Protein AF-0000000080782296 (afdb_homodimer)

Solvent-accessible surface area (backbone atoms only — not comparable to full-atom values): 35307 Å² total; per-residue (Å²): 124,81,76,75,82,75,56,65,26,28,16,39,51,59,14,44,41,54,45,28,32,38,37,32,42,32,62,49,29,17,34,52,47,65,61,67,65,46,45,65,47,56,34,46,77,92,42,53,86,55,40,33,79,69,28,64,55,59,66,69,46,38,52,48,16,33,51,26,42,52,49,51,51,49,52,42,41,73,71,68,24,46,75,45,68,57,51,90,50,62,19,40,80,74,47,19,28,61,51,33,45,40,12,40,41,32,42,48,47,42,36,31,39,41,41,41,36,55,60,54,73,32,48,68,55,42,55,68,68,28,36,42,69,61,51,55,57,43,14,66,71,60,62,7,32,28,36,41,44,54,49,71,43,40,58,88,52,43,54,58,88,48,65,78,65,55,75,78,77,61,85,53,47,50,45,45,59,60,45,48,14,24,40,32,34,16,46,48,46,63,56,52,37,32,46,24,43,75,30,46,33,18,34,69,25,19,51,38,35,49,64,16,60,50,48,71,83,53,46,75,45,74,50,66,65,57,52,94,48,33,60,51,38,42,49,38,44,31,62,47,24,94,54,32,32,38,29,32,65,77,35,42,48,71,70,46,51,53,71,37,77,89,41,65,82,37,47,76,39,61,55,88,69,77,65,65,86,68,95,57,66,68,50,52,48,46,59,55,54,47,74,41,18,41,33,34,47,16,70,46,34,30,47,36,49,52,81,47,51,69,60,42,49,45,43,30,72,76,67,66,33,46,63,45,71,39,67,40,56,40,38,28,18,73,56,37,39,56,36,34,22,21,31,62,28,23,31,61,125,124,82,78,74,83,76,56,64,27,29,16,40,50,60,14,45,41,53,45,28,31,38,38,31,43,32,63,48,30,18,33,53,46,64,61,66,63,46,46,66,46,55,36,44,77,91,41,53,86,55,40,34,79,68,29,63,57,60,67,68,46,37,53,48,16,33,51,29,42,52,49,51,51,49,53,42,41,74,72,67,22,47,76,43,68,58,51,91,53,62,20,41,81,74,48,19,28,59,53,32,46,41,12,40,40,31,40,47,47,43,35,30,39,40,41,40,37,56,60,54,74,33,48,68,56,42,54,68,68,28,37,43,69,60,50,53,56,41,15,67,70,60,62,8,32,28,39,43,46,54,51,71,44,40,58,88,52,44,54,59,88,48,61,76,66,54,77,78,78,60,87,50,46,50,44,47,60,58,45,46,14,24,38,33,34,18,47,48,44,63,55,53,38,31,44,26,42,76,28,46,34,18,36,69,26,18,53,38,34,49,64,17,61,50,48,71,83,52,46,76,46,75,51,66,63,58,51,94,48,33,59,53,39,42,49,38,44,31,62,48,25,92,55,32,33,40,30,31,64,77,34,39,48,70,70,46,50,53,70,37,76,90,39,65,82,38,46,76,39,60,54,88,70,78,65,65,86,69,95,56,66,68,50,53,48,46,61,54,54,47,74,41,18,42,33,34,45,17,70,45,34,30,46,35,49,51,82,47,53,67,60,41,49,44,42,28,71,76,66,66,34,44,61,43,72,40,65,41,56,43,37,28,18,74,56,39,39,56,36,33,21,22,32,61,28,23,30,60,126

Nearest PDB structures (foldseek):
  5wpi-assembly1_B  TM=9.106E-01  e=3.423E-36  Erwinia amylovora
  1jdw-assembly1_A  TM=8.831E-01  e=3.639E-36  Homo sapiens
  4jdw-assembly1_A-2  TM=8.895E-01  e=2.745E-35  Homo sapiens
  6u1r-assembly1_A  TM=8.999E-01  e=1.349E-34  Microseira wollei
  6u1r-assembly1_B  TM=8.990E-01  e=9.569E-34  Microseira wollei

Radius of gyration: 27.73 Å; Cα contacts (8 Å, |Δi|>4): 1651; chains: 2; bounding box: 76×83×61 Å

Foldseek 3Di:
DPPPQDALFFDFFQFFAFAEKEFFAQPQFAQAADDLLLLVLAWDPVQSVRRHALRHDPPVLRVVLRVQSVVVQVVCVVVNHHYHYWDDDNLSVVRAGGRQFCQQAWAGHGQEIEGFCWQGPRCNCVCVRTPVVVQVVSPPSVRHYYHYDDDDDDDDCQQPPQPRQPPPPPGRANGDPPAAWATNQQWGGLGQEIEGEDHNTGDPNNLVVVQVPHDPSHYYDYFDWARSNDRGCQLAKADQARQEIEGAPHTHDPVRVCVDVSNVRHHYHYDPDDQDDDPFPAQRRDDSSLQSNWGHNHNAEIEGAQPPVVSQVCCCVPVVHHYDYGHNRSVSSRHHGDNSRMYRRDGDD/DPPPQDALFFDFFQFFAFAEKEFFAQPQFAQAADDLLLLVLAWDPVQSVRRHALRHDDPVLRVVLRVQSVVVQVVCVVVNHHYHYWDDDNLSVQRAGGRQFCQQAWAGHGQEIEGFCWQGPRCNCVCVRTPVVVQVVSPPSVRHYYHYDDDDDDDDCQQPPQPRQPPPPPGGANGDPPAAWATNQQWGGLGQEIEGEDHNTGDPNNLVVVQVPHDPSHYYDYFDWARSNDRGCQLAKADQARQEIEGAPHTHDPVRVCVDVSNVRHHYHYDPDDQDDDPFPAQRRDDSSLQSNWGHNHNAEIEGAQPPVVSQVCCCVPVVHHYDYGHNRSVSNRHHGDNSRMYRRDGDD

Structure (mmCIF, N/CA/C/O backbone):
data_AF-0000000080782296-model_v1
#
loop_
_entity.id
_entity.type
_entity.pdbx_description
1 polymer 'Glycine amidinotransferase, mitochondrial'
#
loop_
_atom_site.group_PDB
_atom_site.id
_atom_site.type_symbol
_atom_site.label_atom_id
_atom_site.label_alt_id
_atom_site.label_comp_id
_atom_site.label_asym_id
_atom_site.label_entity_id
_atom_site.label_seq_id
_atom_site.pdbx_PDB_ins_code
_atom_site.Cartn_x
_atom_site.Cartn_y
_atom_site.Cartn_z
_atom_site.occupancy
_atom_site.B_iso_or_equiv
_atom_site.auth_seq_id
_atom_site.auth_comp_id
_atom_site.auth_asym_id
_atom_site.auth_atom_id
_atom_site.pdbx_PDB_model_num
ATOM 1 N N . MET A 1 1 ? 39.656 -9.273 -3.678 1 32.75 1 MET A N 1
ATOM 2 C CA . MET A 1 1 ? 38.5 -8.391 -3.842 1 32.75 1 MET A CA 1
ATOM 3 C C . MET A 1 1 ? 37.312 -8.891 -3.031 1 32.75 1 MET A C 1
ATOM 5 O O . MET A 1 1 ? 36.938 -10.062 -3.125 1 32.75 1 MET A O 1
ATOM 9 N N . PRO A 1 2 ? 36.906 -8.305 -1.93 1 36.69 2 PRO A N 1
ATOM 10 C CA . PRO A 1 2 ? 35.844 -8.906 -1.126 1 36.69 2 PRO A CA 1
ATOM 11 C C . PRO A 1 2 ? 34.625 -9.312 -1.962 1 36.69 2 PRO A C 1
ATOM 13 O O . PRO A 1 2 ? 34.312 -8.656 -2.959 1 36.69 2 PRO A O 1
ATOM 16 N N . SER A 1 3 ? 34.375 -10.547 -2.066 1 38.41 3 SER A N 1
ATOM 17 C CA . SER A 1 3 ? 33.281 -11.016 -2.891 1 38.41 3 SER A CA 1
ATOM 18 C C . SER A 1 3 ? 32 -10.188 -2.637 1 38.41 3 SER A C 1
ATOM 20 O O . SER A 1 3 ? 31.578 -10.055 -1.493 1 38.41 3 SER A O 1
ATOM 22 N N . ALA A 1 4 ? 31.75 -9.195 -3.4 1 56.19 4 ALA A N 1
ATOM 23 C CA . ALA A 1 4 ? 30.547 -8.359 -3.352 1 56.19 4 ALA A CA 1
ATOM 24 C C . ALA A 1 4 ? 29.344 -9.172 -2.893 1 56.19 4 ALA A C 1
ATOM 26 O O . ALA A 1 4 ? 29.031 -10.211 -3.475 1 56.19 4 ALA A O 1
ATOM 27 N N . LYS A 1 5 ? 28.922 -9.055 -1.688 1 67.94 5 LYS A N 1
ATOM 28 C CA . LYS A 1 5 ? 27.766 -9.734 -1.117 1 67.94 5 LYS A CA 1
ATOM 29 C C . LYS A 1 5 ? 26.578 -9.703 -2.078 1 67.94 5 LYS A C 1
ATOM 31 O O . LYS A 1 5 ? 26.188 -8.641 -2.559 1 67.94 5 LYS A O 1
ATOM 36 N N . LEU A 1 6 ? 26.141 -10.922 -2.662 1 80.75 6 LEU A N 1
ATOM 37 C CA . LEU A 1 6 ? 25.031 -11.023 -3.596 1 80.75 6 LEU A CA 1
ATOM 38 C C . LEU A 1 6 ? 23.688 -10.883 -2.867 1 80.75 6 LEU A C 1
ATOM 40 O O . LEU A 1 6 ? 23.547 -11.367 -1.743 1 80.75 6 LEU A O 1
ATOM 44 N N . ALA A 1 7 ? 22.75 -10.109 -3.463 1 90 7 ALA A N 1
ATOM 45 C CA . ALA A 1 7 ? 21.422 -9.922 -2.9 1 90 7 ALA A CA 1
ATOM 46 C C . ALA A 1 7 ? 20.688 -11.25 -2.766 1 90 7 ALA A C 1
ATOM 48 O O . ALA A 1 7 ? 20.797 -12.117 -3.635 1 90 7 ALA A O 1
ATOM 49 N N . MET A 1 8 ? 19.984 -11.438 -1.686 1 95.75 8 MET A N 1
ATOM 50 C CA . MET A 1 8 ? 19.203 -12.641 -1.44 1 95.75 8 MET A CA 1
ATOM 51 C C . MET A 1 8 ? 17.969 -12.672 -2.338 1 95.75 8 MET A C 1
ATOM 53 O O . MET A 1 8 ? 17.312 -13.711 -2.465 1 95.75 8 MET A O 1
ATOM 57 N N . VAL A 1 9 ? 17.641 -11.562 -2.957 1 98 9 VAL A N 1
ATOM 58 C CA . VAL A 1 9 ? 16.516 -11.43 -3.857 1 98 9 VAL A CA 1
ATOM 59 C C . VAL A 1 9 ? 16.938 -10.703 -5.133 1 98 9 VAL A C 1
ATOM 61 O O . VAL A 1 9 ? 17.516 -9.617 -5.074 1 98 9 VAL A O 1
ATOM 64 N N . SER A 1 10 ? 16.75 -11.266 -6.211 1 98 10 SER A N 1
ATOM 65 C CA . SER A 1 10 ? 17.047 -10.664 -7.504 1 98 10 SER A CA 1
ATOM 66 C C . SER A 1 10 ? 16.5 -11.5 -8.648 1 98 10 SER A C 1
ATOM 68 O O . SER A 1 10 ? 17.109 -12.492 -9.047 1 98 10 SER A O 1
ATOM 70 N N . ALA A 1 11 ? 15.398 -11.109 -9.18 1 98.12 11 ALA A N 1
ATOM 71 C CA . ALA A 1 11 ? 14.789 -11.828 -10.297 1 98.12 11 ALA A CA 1
ATOM 72 C C . ALA A 1 11 ? 14.016 -10.875 -11.203 1 98.12 11 ALA A C 1
ATOM 74 O O . ALA A 1 11 ? 13.133 -10.148 -10.742 1 98.12 11 ALA A O 1
ATOM 75 N N . ASP A 1 12 ? 14.273 -10.906 -12.531 1 97.75 12 ASP A N 1
ATOM 76 C CA . ASP A 1 12 ? 13.664 -9.961 -13.469 1 97.75 12 ASP A CA 1
ATOM 77 C C . ASP A 1 12 ? 12.797 -10.688 -14.5 1 97.75 12 ASP A C 1
ATOM 79 O O . ASP A 1 12 ? 12.117 -10.055 -15.305 1 97.75 12 ASP A O 1
ATOM 83 N N . ASP A 1 13 ? 12.938 -12 -14.469 1 98.19 13 ASP A N 1
ATOM 84 C CA . ASP A 1 13 ? 12.203 -12.75 -15.484 1 98.19 13 ASP A CA 1
ATOM 85 C C . ASP A 1 13 ? 11.82 -14.141 -14.977 1 98.19 13 ASP A C 1
ATOM 87 O O . ASP A 1 13 ? 12 -14.438 -13.797 1 98.19 13 ASP A O 1
ATOM 91 N N . GLU A 1 14 ? 11.227 -14.969 -15.867 1 98.06 14 GLU A N 1
ATOM 92 C CA . GLU A 1 14 ? 10.68 -16.266 -15.492 1 98.06 14 GLU A CA 1
ATOM 93 C C . GLU A 1 14 ? 11.609 -17.406 -15.922 1 98.06 14 GLU A C 1
ATOM 95 O O . GLU A 1 14 ? 11.344 -18.578 -15.625 1 98.06 14 GLU A O 1
ATOM 100 N N . TRP A 1 15 ? 12.789 -17.078 -16.641 1 98.12 15 TRP A N 1
ATOM 101 C CA . TRP A 1 15 ? 13.445 -18.172 -17.344 1 98.12 15 TRP A CA 1
ATOM 102 C C . TRP A 1 15 ? 14.945 -18.188 -17.062 1 98.12 15 TRP A C 1
ATOM 104 O O . TRP A 1 15 ? 15.633 -19.156 -17.375 1 98.12 15 TRP A O 1
ATOM 114 N N . SER A 1 16 ? 15.508 -17.094 -16.531 1 98.25 16 SER A N 1
ATOM 115 C CA . SER A 1 16 ? 16.938 -17.109 -16.234 1 98.25 16 SER A CA 1
ATOM 116 C C . SER A 1 16 ? 17.266 -18.188 -15.219 1 98.25 16 SER A C 1
ATOM 118 O O . SER A 1 16 ? 16.391 -18.656 -14.484 1 98.25 16 SER A O 1
ATOM 120 N N . PRO A 1 17 ? 18.469 -18.594 -15.172 1 98.44 17 PRO A N 1
ATOM 121 C CA . PRO A 1 17 ? 18.828 -19.672 -14.242 1 98.44 17 PRO A CA 1
ATOM 122 C C . PRO A 1 17 ? 18.391 -19.391 -12.805 1 98.44 17 PRO A C 1
ATOM 124 O O . PRO A 1 17 ? 18.688 -18.312 -12.273 1 98.44 17 PRO A O 1
ATOM 127 N N . LEU A 1 18 ? 17.703 -20.359 -12.242 1 98.62 18 LEU A N 1
ATOM 128 C CA . LEU A 1 18 ? 17.172 -20.25 -10.891 1 98.62 18 LEU A CA 1
ATOM 129 C C . LEU A 1 18 ? 18.234 -20.609 -9.859 1 98.62 18 LEU A C 1
ATOM 131 O O . LEU A 1 18 ? 18.875 -21.656 -9.961 1 98.62 18 LEU A O 1
ATOM 135 N N . GLU A 1 19 ? 18.391 -19.719 -8.852 1 98.38 19 GLU A N 1
ATOM 136 C CA . GLU A 1 19 ? 19.438 -19.953 -7.855 1 98.38 19 GLU A CA 1
ATOM 137 C C . GLU A 1 19 ? 18.828 -20.172 -6.469 1 98.38 19 GLU A C 1
ATOM 139 O O . GLU A 1 19 ? 19.422 -20.844 -5.625 1 98.38 19 GLU A O 1
ATOM 144 N N . SER A 1 20 ? 17.766 -19.562 -6.188 1 98.69 20 SER A N 1
ATOM 145 C CA . SER A 1 20 ? 17.062 -19.75 -4.922 1 98.69 20 SER A CA 1
ATOM 146 C C . SER A 1 20 ? 15.555 -19.578 -5.098 1 98.69 20 SER A C 1
ATOM 148 O O . SER A 1 20 ? 15.109 -18.812 -5.957 1 98.69 20 SER A O 1
ATOM 150 N N . VAL A 1 21 ? 14.797 -20.344 -4.25 1 98.88 21 VAL A N 1
ATOM 151 C CA . VAL A 1 21 ? 13.359 -20.406 -4.48 1 98.88 21 VAL A CA 1
ATOM 152 C C . VAL A 1 21 ? 12.641 -20.781 -3.182 1 98.88 21 VAL A C 1
ATOM 154 O O . VAL A 1 21 ? 13.219 -21.422 -2.309 1 98.88 21 VAL A O 1
ATOM 157 N N . ILE A 1 22 ? 11.445 -20.25 -2.998 1 98.94 22 ILE A N 1
ATOM 158 C CA . ILE A 1 22 ? 10.531 -20.781 -1.998 1 98.94 22 ILE A CA 1
ATOM 159 C C . ILE A 1 22 ? 9.688 -21.891 -2.613 1 98.94 22 ILE A C 1
ATOM 161 O O . ILE A 1 22 ? 9.203 -21.766 -3.74 1 98.94 22 ILE A O 1
ATOM 165 N N . VAL A 1 23 ? 9.547 -23.031 -1.976 1 98.94 23 VAL A N 1
ATOM 166 C CA . VAL A 1 23 ? 8.625 -24.094 -2.338 1 98.94 23 VAL A CA 1
ATOM 167 C C . VAL A 1 23 ? 7.582 -24.281 -1.235 1 98.94 23 VAL A C 1
ATOM 169 O O . VAL A 1 23 ? 7.934 -24.406 -0.059 1 98.94 23 VAL A O 1
ATOM 172 N N . GLY A 1 24 ? 6.332 -24.359 -1.566 1 98.81 24 GLY A N 1
ATOM 173 C CA . GLY A 1 24 ? 5.23 -24.406 -0.619 1 98.81 24 GLY A CA 1
ATOM 174 C C . GLY A 1 24 ? 5.148 -25.734 0.126 1 98.81 24 GLY A C 1
ATOM 175 O O . GLY A 1 24 ? 5.984 -26.609 -0.072 1 98.81 24 GLY A O 1
ATOM 176 N N . ARG A 1 25 ? 4.145 -25.812 0.972 1 98.38 25 ARG A N 1
ATOM 177 C CA . ARG A 1 25 ? 3.812 -27.016 1.735 1 98.38 25 ARG A CA 1
ATOM 178 C C . ARG A 1 25 ? 2.307 -27.25 1.758 1 98.38 25 ARG A C 1
ATOM 180 O O . ARG A 1 25 ? 1.525 -26.297 1.767 1 98.38 25 ARG A O 1
ATOM 187 N N . ALA A 1 26 ? 1.914 -28.5 1.885 1 98.44 26 ALA A N 1
ATOM 188 C CA . ALA A 1 26 ? 0.507 -28.812 1.657 1 98.44 26 ALA A CA 1
ATOM 189 C C . ALA A 1 26 ? -0.178 -29.234 2.955 1 98.44 26 ALA A C 1
ATOM 191 O O . ALA A 1 26 ? -1.399 -29.406 2.992 1 98.44 26 ALA A O 1
ATOM 192 N N . GLU A 1 27 ? 0.597 -29.359 4.039 1 97.94 27 GLU A N 1
ATOM 193 C CA . GLU A 1 27 ? 0.013 -29.906 5.266 1 97.94 27 GLU A CA 1
ATOM 194 C C . GLU A 1 27 ? -1.17 -29.062 5.73 1 97.94 27 GLU A C 1
ATOM 196 O O . GLU A 1 27 ? -1.132 -27.828 5.648 1 97.94 27 GLU A O 1
ATOM 201 N N . HIS A 1 28 ? -2.193 -29.688 6.16 1 97.81 28 HIS A N 1
ATOM 202 C CA . HIS A 1 28 ? -3.375 -29.125 6.801 1 97.81 28 HIS A CA 1
ATOM 203 C C . HIS A 1 28 ? -4.113 -28.172 5.863 1 97.81 28 HIS A C 1
ATOM 205 O O . HIS A 1 28 ? -4.824 -27.281 6.312 1 97.81 28 HIS A O 1
ATOM 211 N N . SER A 1 29 ? -3.979 -28.328 4.559 1 98.06 29 SER A N 1
ATOM 212 C CA . SER A 1 29 ? -4.715 -27.531 3.584 1 98.06 29 SER A CA 1
ATOM 213 C C . SER A 1 29 ? -6.207 -27.812 3.641 1 98.06 29 SER A C 1
ATOM 215 O O . SER A 1 29 ? -6.617 -28.922 3.99 1 98.06 29 SER A O 1
ATOM 217 N N . ALA A 1 30 ? -6.977 -26.844 3.357 1 98.25 30 ALA A N 1
ATOM 218 C CA . ALA A 1 30 ? -8.43 -26.969 3.361 1 98.25 30 ALA A CA 1
ATOM 219 C C . ALA A 1 30 ? -9.039 -26.281 2.143 1 98.25 30 ALA A C 1
ATOM 221 O O . ALA A 1 30 ? -8.414 -25.391 1.541 1 98.25 30 ALA A O 1
ATOM 222 N N . PHE A 1 31 ? -10.234 -26.781 1.764 1 98.31 31 PHE A N 1
ATOM 223 C CA . PHE A 1 31 ? -10.977 -26.078 0.729 1 98.31 31 PHE A CA 1
ATOM 224 C C . PHE A 1 31 ? -11.234 -24.625 1.147 1 98.31 31 PHE A C 1
ATOM 226 O O . PHE A 1 31 ? -11.711 -24.375 2.256 1 98.31 31 PHE A O 1
ATOM 233 N N . PRO A 1 32 ? -10.852 -23.656 0.275 1 97.31 32 PRO A N 1
ATOM 234 C CA . PRO A 1 32 ? -11.172 -22.266 0.627 1 97.31 32 PRO A CA 1
ATOM 235 C C . PRO A 1 32 ? -12.672 -22 0.721 1 97.31 32 PRO A C 1
ATOM 237 O O . PRO A 1 32 ? -13.445 -22.547 -0.077 1 97.31 32 PRO A O 1
ATOM 240 N N . SER A 1 33 ? -13.055 -21.297 1.693 1 96.06 33 SER A N 1
ATOM 241 C CA . SER A 1 33 ? -14.445 -20.891 1.847 1 96.06 33 SER A CA 1
ATOM 242 C C . SER A 1 33 ? -14.617 -19.406 1.522 1 96.06 33 SER A C 1
ATOM 244 O O . SER A 1 33 ? -14.133 -18.547 2.258 1 96.06 33 SER A O 1
ATOM 246 N N . GLU A 1 34 ? -15.25 -19.047 0.432 1 96.25 34 GLU A N 1
ATOM 247 C CA . GLU A 1 34 ? -15.57 -17.703 -0.04 1 96.25 34 GLU A CA 1
ATOM 248 C C . GLU A 1 34 ? -17.031 -17.594 -0.454 1 96.25 34 GLU A C 1
ATOM 250 O O . GLU A 1 34 ? -17.75 -18.609 -0.507 1 96.25 34 GLU A O 1
ATOM 255 N N . PRO A 1 35 ? -17.547 -16.328 -0.693 1 95.25 35 PRO A N 1
ATOM 256 C CA . PRO A 1 35 ? -18.938 -16.188 -1.134 1 95.25 35 PRO A CA 1
ATOM 257 C C . PRO A 1 35 ? -19.266 -17.047 -2.354 1 95.25 35 PRO A C 1
ATOM 259 O O . PRO A 1 35 ? -18.391 -17.266 -3.207 1 95.25 35 PRO A O 1
ATOM 262 N N . ALA A 1 36 ? -20.469 -17.484 -2.455 1 94.69 36 ALA A N 1
ATOM 263 C CA . ALA A 1 36 ? -20.906 -18.453 -3.457 1 94.69 36 ALA A CA 1
ATOM 264 C C . ALA A 1 36 ? -20.578 -17.969 -4.867 1 94.69 36 ALA A C 1
ATOM 266 O O . ALA A 1 36 ? -20.109 -18.75 -5.703 1 94.69 36 ALA A O 1
ATOM 267 N N . HIS A 1 37 ? -20.797 -16.719 -5.141 1 94.88 37 HIS A N 1
ATOM 268 C CA . HIS A 1 37 ? -20.578 -16.203 -6.492 1 94.88 37 HIS A CA 1
ATOM 269 C C . HIS A 1 37 ? -19.094 -16.25 -6.871 1 94.88 37 HIS A C 1
ATOM 271 O O . HIS A 1 37 ? -18.766 -16.453 -8.039 1 94.88 37 HIS A O 1
ATOM 277 N N . MET A 1 38 ? -18.203 -16.047 -5.918 1 96.06 38 MET A N 1
ATOM 278 C CA . MET A 1 38 ? -16.766 -16.172 -6.152 1 96.06 38 MET A CA 1
ATOM 279 C C . MET A 1 38 ? -16.391 -17.609 -6.473 1 96.06 38 MET A C 1
ATOM 281 O O . MET A 1 38 ? -15.648 -17.875 -7.426 1 96.06 38 MET A O 1
ATOM 285 N N . ILE A 1 39 ? -16.906 -18.531 -5.719 1 96.12 39 ILE A N 1
ATOM 286 C CA . ILE A 1 39 ? -16.641 -19.953 -5.949 1 96.12 39 ILE A CA 1
ATOM 287 C C . ILE A 1 39 ? -17.188 -20.375 -7.312 1 96.12 39 ILE A C 1
ATOM 289 O O . ILE A 1 39 ? -16.5 -21.047 -8.078 1 96.12 39 ILE A O 1
ATOM 293 N N . GLU A 1 40 ? -18.344 -19.922 -7.641 1 94.81 40 GLU A N 1
ATOM 294 C CA . GLU A 1 40 ? -18.938 -20.234 -8.93 1 94.81 40 GLU A CA 1
ATOM 295 C C . GLU A 1 40 ? -18.109 -19.672 -10.078 1 94.81 40 GLU A C 1
ATOM 297 O O . GLU A 1 40 ? -17.984 -20.312 -11.133 1 94.81 40 GLU A O 1
ATOM 302 N N . ALA A 1 41 ? -17.5 -18.562 -9.844 1 94.25 41 ALA A N 1
ATOM 303 C CA . ALA A 1 41 ? -16.75 -17.875 -10.898 1 94.25 41 ALA A CA 1
ATOM 304 C C . ALA A 1 41 ? -15.398 -18.531 -11.117 1 94.25 41 ALA A C 1
ATOM 306 O O . ALA A 1 41 ? -14.852 -18.484 -12.219 1 94.25 41 ALA A O 1
ATOM 307 N N . THR A 1 42 ? -14.867 -19.203 -10.094 1 94.81 42 THR A N 1
ATOM 308 C CA . THR A 1 42 ? -13.445 -19.516 -10.18 1 94.81 42 THR A CA 1
ATOM 309 C C . THR A 1 42 ? -13.203 -21.016 -10.062 1 94.81 42 THR A C 1
ATOM 311 O O . THR A 1 42 ? -12.133 -21.5 -10.43 1 94.81 42 THR A O 1
ATOM 314 N N . MET A 1 43 ? -14.148 -21.734 -9.547 1 95.69 43 MET A N 1
ATOM 315 C CA . MET A 1 43 ? -13.906 -23.141 -9.258 1 95.69 43 MET A CA 1
ATOM 316 C C . MET A 1 43 ? -14.742 -24.031 -10.156 1 95.69 43 MET A C 1
ATOM 318 O O . MET A 1 43 ? -15.828 -23.641 -10.586 1 95.69 43 MET A O 1
ATOM 322 N N . PRO A 1 44 ? -14.219 -25.281 -10.438 1 94 44 PRO A N 1
ATOM 323 C CA . PRO A 1 44 ? -15 -26.234 -11.234 1 94 44 PRO A CA 1
ATOM 324 C C . PRO A 1 44 ? -16.375 -26.531 -10.625 1 94 44 PRO A C 1
ATOM 326 O O . PRO A 1 44 ? -16.469 -26.766 -9.414 1 94 44 PRO A O 1
ATOM 329 N N . ASP A 1 45 ? -17.344 -26.625 -11.477 1 93.94 45 ASP A N 1
ATOM 330 C CA . ASP A 1 45 ? -18.719 -26.828 -11.055 1 93.94 45 ASP A CA 1
ATOM 331 C C . ASP A 1 45 ? -18.875 -28.109 -10.234 1 93.94 45 ASP A C 1
ATOM 333 O O . ASP A 1 45 ? -19.562 -28.125 -9.211 1 93.94 45 ASP A O 1
ATOM 337 N N . GLU A 1 46 ? -18.172 -29.094 -10.648 1 93.75 46 GLU A N 1
ATOM 338 C CA . GLU A 1 46 ? -18.328 -30.453 -10.102 1 93.75 46 GLU A CA 1
ATOM 339 C C . GLU A 1 46 ? -17.953 -30.484 -8.625 1 93.75 46 GLU A C 1
ATOM 341 O O . GLU A 1 46 ? -18.406 -31.359 -7.883 1 93.75 46 GLU A O 1
ATOM 346 N N . HIS A 1 47 ? -17.188 -29.531 -8.18 1 95.62 47 HIS A N 1
ATOM 347 C CA . HIS A 1 47 ? -16.641 -29.656 -6.836 1 95.62 47 HIS A CA 1
ATOM 348 C C . HIS A 1 47 ? -17.078 -28.5 -5.941 1 95.62 47 HIS A C 1
ATOM 350 O O . HIS A 1 47 ? -16.641 -28.406 -4.793 1 95.62 47 HIS A O 1
ATOM 356 N N . GLN A 1 48 ? -17.922 -27.625 -6.32 1 96.19 48 GLN A N 1
ATOM 357 C CA . GLN A 1 48 ? -18.234 -26.375 -5.652 1 96.19 48 GLN A CA 1
ATOM 358 C C . GLN A 1 48 ? -18.828 -26.625 -4.27 1 96.19 48 GLN A C 1
ATOM 360 O O . GLN A 1 48 ? -18.656 -25.812 -3.354 1 96.19 48 GLN A O 1
ATOM 365 N N . GLN A 1 49 ? -19.453 -27.766 -4.055 1 96.12 49 GLN A N 1
ATOM 366 C CA . GLN A 1 49 ? -20.078 -28.078 -2.773 1 96.12 49 GLN A CA 1
ATOM 367 C C . GLN A 1 49 ? -19.031 -28.297 -1.686 1 96.12 49 GLN A C 1
ATOM 369 O O . GLN A 1 49 ? -19.344 -28.234 -0.494 1 96.12 49 GLN A O 1
ATOM 374 N N . SER A 1 50 ? -17.766 -28.562 -2.125 1 97.5 50 SER A N 1
ATOM 375 C CA . SER A 1 50 ? -16.703 -28.828 -1.167 1 97.5 50 SER A CA 1
ATOM 376 C C . SER A 1 50 ? -16.141 -27.531 -0.585 1 97.5 50 SER A C 1
ATOM 378 O O . SER A 1 50 ? -15.43 -27.547 0.419 1 97.5 50 SER A O 1
ATOM 380 N N . PHE A 1 51 ? -16.469 -26.422 -1.165 1 97.75 51 PHE A N 1
ATOM 381 C CA . PHE A 1 51 ? -15.906 -25.141 -0.775 1 97.75 51 PHE A CA 1
ATOM 382 C C . PHE A 1 51 ? -16.75 -24.484 0.319 1 97.75 51 PHE A C 1
ATOM 384 O O . PHE A 1 51 ? -17.391 -23.453 0.092 1 97.75 51 PHE A O 1
ATOM 391 N N . LYS A 1 52 ? -16.703 -25.047 1.501 1 96.5 52 LYS A N 1
ATOM 392 C CA . LYS A 1 52 ? -17.406 -24.625 2.709 1 96.5 52 LYS A CA 1
ATOM 393 C C . LYS A 1 52 ? -16.453 -24.5 3.891 1 96.5 52 LYS A C 1
ATOM 395 O O . LYS A 1 52 ? -15.328 -25.016 3.842 1 96.5 52 LYS A O 1
ATOM 400 N N . PRO A 1 53 ? -16.812 -23.828 4.945 1 94.94 53 PRO A N 1
ATOM 401 C CA . PRO A 1 53 ? -15.898 -23.594 6.07 1 94.94 53 PRO A CA 1
ATOM 402 C C . PRO A 1 53 ? -15.414 -24.891 6.711 1 94.94 53 PRO A C 1
ATOM 404 O O . PRO A 1 53 ? -16.188 -25.844 6.855 1 94.94 53 PRO A O 1
ATOM 407 N N . SER A 1 54 ? -14.125 -24.906 7.008 1 93.19 54 SER A N 1
ATOM 408 C CA . SER A 1 54 ? -13.492 -25.953 7.797 1 93.19 54 SER A CA 1
ATOM 409 C C . SER A 1 54 ? -13.641 -27.312 7.125 1 93.19 54 SER A C 1
ATOM 411 O O . SER A 1 54 ? -13.938 -28.312 7.785 1 93.19 54 SER A O 1
ATOM 413 N N . ASN A 1 55 ? -13.547 -27.359 5.82 1 97.56 55 ASN A N 1
ATOM 414 C CA . ASN A 1 55 ? -13.562 -28.609 5.062 1 97.56 55 ASN A CA 1
ATOM 415 C C . ASN A 1 55 ? -12.164 -28.969 4.562 1 97.56 55 ASN A C 1
ATOM 417 O O . ASN A 1 55 ? -11.625 -28.297 3.682 1 97.56 55 ASN A O 1
ATOM 421 N N . PRO A 1 56 ? -11.586 -30.047 5.125 1 97.38 56 PRO A N 1
ATOM 422 C CA . PRO A 1 56 ? -10.242 -30.438 4.688 1 97.38 56 PRO A CA 1
ATOM 423 C C . PRO A 1 56 ? -10.25 -31.188 3.355 1 97.38 56 PRO A C 1
ATOM 425 O O . PRO A 1 56 ? -11.234 -31.859 3.027 1 97.38 56 PRO A O 1
ATOM 428 N N . PHE A 1 57 ? -9.203 -31.062 2.57 1 98.12 57 PHE A N 1
ATOM 429 C CA . PHE A 1 57 ? -8.992 -31.984 1.463 1 98.12 57 PHE A CA 1
ATOM 430 C C . PHE A 1 57 ? -8.859 -33.438 1.971 1 98.12 57 PHE A C 1
ATOM 432 O O . PHE A 1 57 ? -8.523 -33.656 3.137 1 98.12 57 PHE A O 1
ATOM 439 N N . PRO A 1 58 ? -9.148 -34.406 1.104 1 97.5 58 PRO A N 1
ATOM 440 C CA . PRO A 1 58 ? -8.953 -35.781 1.543 1 97.5 58 PRO A CA 1
ATOM 441 C C . PRO A 1 58 ? -7.547 -36.062 2.061 1 97.5 58 PRO A C 1
ATOM 443 O O . PRO A 1 58 ? -6.566 -35.656 1.431 1 97.5 58 PRO A O 1
ATOM 446 N N . PRO A 1 59 ? -7.445 -36.688 3.193 1 97.38 59 PRO A N 1
ATOM 447 C CA . PRO A 1 59 ? -6.148 -36.875 3.846 1 97.38 59 PRO A CA 1
ATOM 448 C C . PRO A 1 59 ? -5.121 -37.562 2.941 1 97.38 59 PRO A C 1
ATOM 450 O O . PRO A 1 59 ? -3.939 -37.219 2.971 1 97.38 59 PRO A O 1
ATOM 453 N N . GLU A 1 60 ? -5.535 -38.5 2.152 1 97.69 60 GLU A N 1
ATOM 454 C CA . GLU A 1 60 ? -4.613 -39.219 1.269 1 97.69 60 GLU A CA 1
ATOM 455 C C . GLU A 1 60 ? -4.055 -38.281 0.196 1 97.69 60 GLU A C 1
ATOM 457 O O . GLU A 1 60 ? -2.881 -38.375 -0.171 1 97.69 60 GLU A O 1
ATOM 462 N N . ILE A 1 61 ? -4.887 -37.438 -0.273 1 97.88 61 ILE A N 1
ATOM 463 C CA . ILE A 1 61 ? -4.453 -36.5 -1.283 1 97.88 61 ILE A CA 1
ATOM 464 C C . ILE A 1 61 ? -3.439 -35.531 -0.676 1 97.88 61 ILE A C 1
ATOM 466 O O . ILE A 1 61 ? -2.402 -35.219 -1.278 1 97.88 61 ILE A O 1
ATOM 470 N N . LEU A 1 62 ? -3.68 -35.094 0.538 1 98.12 62 LEU A N 1
ATOM 471 C CA . LEU A 1 62 ? -2.789 -34.125 1.188 1 98.12 62 LEU A CA 1
ATOM 472 C C . LEU A 1 62 ? -1.437 -34.781 1.49 1 98.12 62 LEU A C 1
ATOM 474 O O . LEU A 1 62 ? -0.394 -34.125 1.324 1 98.12 62 LEU A O 1
ATOM 478 N N . GLN A 1 63 ? -1.522 -35.938 1.974 1 98.5 63 GLN A N 1
ATOM 479 C CA . GLN A 1 63 ? -0.278 -36.656 2.262 1 98.5 63 GLN A CA 1
ATOM 480 C C . GLN A 1 63 ? 0.583 -36.781 1.008 1 98.5 63 GLN A C 1
ATOM 482 O O . GLN A 1 63 ? 1.781 -36.5 1.04 1 98.5 63 GLN A O 1
ATOM 487 N N . LYS A 1 64 ? -0.005 -37.188 -0.063 1 98.62 64 LYS A N 1
ATOM 488 C CA . LYS A 1 64 ? 0.724 -37.344 -1.316 1 98.62 64 LYS A CA 1
ATOM 489 C C . LYS A 1 64 ? 1.176 -36 -1.879 1 98.62 64 LYS A C 1
ATOM 491 O O . LYS A 1 64 ? 2.26 -35.906 -2.457 1 98.62 64 LYS A O 1
ATOM 496 N N . ALA A 1 65 ? 0.313 -35.031 -1.738 1 98.75 65 ALA A N 1
ATOM 497 C CA . ALA A 1 65 ? 0.704 -33.688 -2.17 1 98.75 65 ALA A CA 1
ATOM 498 C C . ALA A 1 65 ? 1.951 -33.219 -1.427 1 98.75 65 ALA A C 1
ATOM 500 O O . ALA A 1 65 ? 2.867 -32.656 -2.033 1 98.75 65 ALA A O 1
ATOM 501 N N . GLN A 1 66 ? 1.955 -33.438 -0.129 1 98.81 66 GLN A N 1
ATOM 502 C CA . GLN A 1 66 ? 3.123 -33.062 0.66 1 98.81 66 GLN A CA 1
ATOM 503 C C . GLN A 1 66 ? 4.363 -33.812 0.204 1 98.81 66 GLN A C 1
ATOM 505 O O . GLN A 1 66 ? 5.445 -33.25 0.076 1 98.81 66 GLN A O 1
ATOM 510 N N . GLU A 1 67 ? 4.223 -35.062 -0.041 1 98.88 67 GLU A N 1
ATOM 511 C CA . GLU A 1 67 ? 5.336 -35.875 -0.527 1 98.88 67 GLU A CA 1
ATOM 512 C C . GLU A 1 67 ? 5.848 -35.375 -1.871 1 98.88 67 GLU A C 1
ATOM 514 O O . GLU A 1 67 ? 7.055 -35.344 -2.113 1 98.88 67 GLU A O 1
ATOM 519 N N . GLU A 1 68 ? 4.945 -35 -2.688 1 98.88 68 GLU A N 1
ATOM 520 C CA . GLU A 1 68 ? 5.305 -34.469 -4 1 98.88 68 GLU A CA 1
ATOM 521 C C . GLU A 1 68 ? 6.055 -33.156 -3.871 1 98.88 68 GLU A C 1
ATOM 523 O O . GLU A 1 68 ? 7.055 -32.938 -4.559 1 98.88 68 GLU A O 1
ATOM 528 N N . LEU A 1 69 ? 5.613 -32.312 -3.006 1 98.94 69 LEU A N 1
ATOM 529 C CA . LEU A 1 69 ? 6.297 -31.047 -2.781 1 98.94 69 LEU A CA 1
ATOM 530 C C . LEU A 1 69 ? 7.68 -31.266 -2.182 1 98.94 69 LEU A C 1
ATOM 532 O O . LEU A 1 69 ? 8.641 -30.594 -2.551 1 98.94 69 LEU A O 1
ATOM 536 N N . ASP A 1 70 ? 7.793 -32.219 -1.275 1 98.88 70 ASP A N 1
ATOM 537 C CA . ASP A 1 70 ? 9.094 -32.562 -0.708 1 98.88 70 ASP A CA 1
ATOM 538 C C . ASP A 1 70 ? 10.031 -33.094 -1.784 1 98.88 70 ASP A C 1
ATOM 540 O O . ASP A 1 70 ? 11.211 -32.719 -1.812 1 98.88 70 ASP A O 1
ATOM 544 N N . ASN A 1 71 ? 9.516 -33.938 -2.596 1 98.94 71 ASN A N 1
ATOM 545 C CA . ASN A 1 71 ? 10.312 -34.469 -3.697 1 98.94 71 ASN A CA 1
ATOM 546 C C . ASN A 1 71 ? 10.758 -33.344 -4.652 1 98.94 71 ASN A C 1
ATOM 548 O O . ASN A 1 71 ? 11.914 -33.312 -5.078 1 98.94 71 ASN A O 1
ATOM 552 N N . PHE A 1 72 ? 9.844 -32.5 -5 1 98.94 72 PHE A N 1
ATOM 553 C CA . PHE A 1 72 ? 10.125 -31.359 -5.855 1 98.94 72 PHE A CA 1
ATOM 554 C C . PHE A 1 72 ? 11.25 -30.516 -5.266 1 98.94 72 PHE A C 1
ATOM 556 O O . PHE A 1 72 ? 12.211 -30.188 -5.957 1 98.94 72 PHE A O 1
ATOM 563 N N . ALA A 1 73 ? 11.125 -30.156 -3.979 1 98.94 73 ALA A N 1
ATOM 564 C CA . ALA A 1 73 ? 12.164 -29.406 -3.277 1 98.94 73 ALA A CA 1
ATOM 565 C C . ALA A 1 73 ? 13.508 -30.141 -3.352 1 98.94 73 ALA A C 1
ATOM 567 O O . ALA A 1 73 ? 14.539 -29.516 -3.604 1 98.94 73 ALA A O 1
ATOM 568 N N . SER A 1 74 ? 13.484 -31.406 -3.184 1 98.81 74 SER A N 1
ATOM 569 C CA . SER A 1 74 ? 14.695 -32.219 -3.227 1 98.81 74 SER A CA 1
ATOM 570 C C . SER A 1 74 ? 15.336 -32.188 -4.609 1 98.81 74 SER A C 1
ATOM 572 O O . SER A 1 74 ? 16.562 -32.125 -4.73 1 98.81 74 SER A O 1
ATOM 574 N N . ILE A 1 75 ? 14.484 -32.312 -5.617 1 98.81 75 ILE A N 1
ATOM 575 C CA . ILE A 1 75 ? 14.984 -32.219 -6.984 1 98.81 75 ILE A CA 1
ATOM 576 C C . ILE A 1 75 ? 15.68 -30.875 -7.199 1 98.81 75 ILE A C 1
ATOM 578 O O . ILE A 1 75 ? 16.797 -30.828 -7.734 1 98.81 75 ILE A O 1
ATOM 582 N N . LEU A 1 76 ? 15.062 -29.797 -6.777 1 98.88 76 LEU A N 1
ATOM 583 C CA . LEU A 1 76 ? 15.641 -28.469 -6.934 1 98.88 76 LEU A CA 1
ATOM 584 C C . LEU A 1 76 ? 16.969 -28.359 -6.188 1 98.88 76 LEU A C 1
ATOM 586 O O . LEU A 1 76 ? 17.938 -27.812 -6.719 1 98.88 76 LEU A O 1
ATOM 590 N N . GLU A 1 77 ? 17.031 -28.891 -5.02 1 98.81 77 GLU A N 1
ATOM 591 C CA . GLU A 1 77 ? 18.25 -28.859 -4.238 1 98.81 77 GLU A CA 1
ATOM 592 C C . GLU A 1 77 ? 19.375 -29.641 -4.934 1 98.81 77 GLU A C 1
ATOM 594 O O . GLU A 1 77 ? 20.531 -29.203 -4.93 1 98.81 77 GLU A O 1
ATOM 599 N N . ARG A 1 78 ? 19.031 -30.734 -5.512 1 98.38 78 ARG A N 1
ATOM 600 C CA . ARG A 1 78 ? 20.016 -31.547 -6.219 1 98.38 78 ARG A CA 1
ATOM 601 C C . ARG A 1 78 ? 20.562 -30.812 -7.445 1 98.38 78 ARG A C 1
ATOM 603 O O . ARG A 1 78 ? 21.688 -31.062 -7.879 1 98.38 78 ARG A O 1
ATOM 610 N N . GLU A 1 79 ? 19.734 -30 -7.934 1 97.81 79 GLU A N 1
ATOM 611 C CA . GLU A 1 79 ? 20.156 -29.188 -9.07 1 97.81 79 GLU A CA 1
ATOM 612 C C . GLU A 1 79 ? 20.969 -27.984 -8.617 1 97.81 79 GLU A C 1
ATOM 614 O O . GLU A 1 79 ? 21.297 -27.109 -9.422 1 97.81 79 GLU A O 1
ATOM 619 N N . GLY A 1 80 ? 21.234 -27.797 -7.359 1 97.75 80 GLY A N 1
ATOM 620 C CA . GLY A 1 80 ? 22.078 -26.734 -6.82 1 97.75 80 GLY A CA 1
ATOM 621 C C . GLY A 1 80 ? 21.281 -25.5 -6.445 1 97.75 80 GLY A C 1
ATOM 622 O O . GLY A 1 80 ? 21.875 -24.438 -6.203 1 97.75 80 GLY A O 1
ATOM 623 N N . ILE A 1 81 ? 20.031 -25.578 -6.398 1 98.56 81 ILE A N 1
ATOM 624 C CA . ILE A 1 81 ? 19.172 -24.438 -6.086 1 98.56 81 ILE A CA 1
ATOM 625 C C . ILE A 1 81 ? 18.891 -24.406 -4.586 1 98.56 81 ILE A C 1
ATOM 627 O O . ILE A 1 81 ? 18.531 -25.438 -3.996 1 98.56 81 ILE A O 1
ATOM 631 N N . ARG A 1 82 ? 19.078 -23.219 -3.967 1 98.5 82 ARG A N 1
ATOM 632 C CA . ARG A 1 82 ? 18.703 -23.062 -2.564 1 98.5 82 ARG A CA 1
ATOM 633 C C . ARG A 1 82 ? 17.188 -23.016 -2.404 1 98.5 82 ARG A C 1
ATOM 635 O O . ARG A 1 82 ? 16.516 -22.234 -3.072 1 98.5 82 ARG A O 1
ATOM 642 N N . VAL A 1 83 ? 16.688 -23.859 -1.472 1 98.88 83 VAL A N 1
ATOM 643 C CA . VAL A 1 83 ? 15.234 -23.953 -1.322 1 98.88 83 VAL A CA 1
ATOM 644 C C . VAL A 1 83 ? 14.828 -23.484 0.072 1 98.88 83 VAL A C 1
ATOM 646 O O . VAL A 1 83 ? 15.414 -23.906 1.072 1 98.88 83 VAL A O 1
ATOM 649 N N . TYR A 1 84 ? 13.875 -22.562 0.163 1 98.88 84 TYR A N 1
ATOM 650 C CA . TYR A 1 84 ? 13.195 -22.172 1.391 1 98.88 84 TYR A CA 1
ATOM 651 C C . TYR A 1 84 ? 11.828 -22.828 1.488 1 98.88 84 TYR A C 1
ATOM 653 O O . TYR A 1 84 ? 11.117 -22.953 0.486 1 98.88 84 TYR A O 1
ATOM 661 N N . ARG A 1 85 ? 11.469 -23.281 2.682 1 98.81 85 ARG A N 1
ATOM 662 C CA . ARG A 1 85 ? 10.156 -23.859 2.965 1 98.81 85 ARG A CA 1
ATOM 663 C C . ARG A 1 85 ? 9.414 -23.031 4.016 1 98.81 85 ARG A C 1
ATOM 665 O O . ARG A 1 85 ? 10.008 -22.594 5.004 1 98.81 85 ARG A O 1
ATOM 672 N N . PRO A 1 86 ? 8.164 -22.734 3.771 1 98.44 86 PRO A N 1
ATOM 673 C CA . PRO A 1 86 ? 7.43 -21.969 4.785 1 98.44 86 PRO A CA 1
ATOM 674 C C . PRO A 1 86 ? 7.156 -22.797 6.047 1 98.44 86 PRO A C 1
ATOM 676 O O . PRO A 1 86 ? 7.371 -24 6.059 1 98.44 86 PRO A O 1
ATOM 679 N N . LYS A 1 87 ? 6.645 -22.109 7.086 1 98.19 87 LYS A N 1
ATOM 680 C CA . LYS A 1 87 ? 6.25 -22.766 8.328 1 98.19 87 LYS A CA 1
ATOM 681 C C . LYS A 1 87 ? 4.98 -23.594 8.141 1 98.19 87 LYS A C 1
ATOM 683 O O . LYS A 1 87 ? 4.113 -23.234 7.34 1 98.19 87 LYS A O 1
ATOM 688 N N . GLU A 1 88 ? 5.035 -24.719 8.867 1 98.5 88 GLU A N 1
ATOM 689 C CA . GLU A 1 88 ? 3.795 -25.484 8.906 1 98.5 88 GLU A CA 1
ATOM 690 C C . GLU A 1 88 ? 2.713 -24.734 9.68 1 98.5 88 GLU A C 1
ATOM 692 O O . GLU A 1 88 ? 2.959 -24.234 10.781 1 98.5 88 GLU A O 1
ATOM 697 N N . VAL A 1 89 ? 1.567 -24.547 9.094 1 98.38 89 VAL A N 1
ATOM 698 C CA . VAL A 1 89 ? 0.423 -23.875 9.711 1 98.38 89 VAL A CA 1
ATOM 699 C C . VAL A 1 89 ? -0.81 -24.766 9.609 1 98.38 89 VAL A C 1
ATOM 701 O O . VAL A 1 89 ? -1.037 -25.422 8.586 1 98.38 89 VAL A O 1
ATOM 704 N N . ASN A 1 90 ? -1.613 -24.906 10.672 1 98.12 90 ASN A N 1
ATOM 705 C CA . ASN A 1 90 ? -2.887 -25.625 10.625 1 98.12 90 ASN A CA 1
ATOM 706 C C . ASN A 1 90 ? -3.979 -24.781 9.977 1 98.12 90 ASN A C 1
ATOM 708 O O . ASN A 1 90 ? -4.816 -24.203 10.672 1 98.12 90 ASN A O 1
ATOM 712 N N . TRP A 1 91 ? -4.02 -24.781 8.695 1 97.94 91 TRP A N 1
ATOM 713 C CA . TRP A 1 91 ? -4.934 -23.953 7.918 1 97.94 91 TRP A CA 1
ATOM 714 C C . TRP A 1 91 ? -6.383 -24.328 8.195 1 97.94 91 TRP A C 1
ATOM 716 O O . TRP A 1 91 ? -7.27 -23.469 8.172 1 97.94 91 TRP A O 1
ATOM 726 N N . LEU A 1 92 ? -6.586 -25.594 8.414 1 97.31 92 LEU A N 1
ATOM 727 C CA . LEU A 1 92 ? -7.934 -26.047 8.758 1 97.31 92 LEU A CA 1
ATOM 728 C C . LEU A 1 92 ? -8.43 -25.359 10.023 1 97.31 92 LEU A C 1
ATOM 730 O O . LEU A 1 92 ? -9.57 -24.891 10.078 1 97.31 92 LEU A O 1
ATOM 734 N N . LYS A 1 93 ? -7.648 -25.297 11.008 1 96.5 93 LYS A N 1
ATOM 735 C CA . LYS A 1 93 ? -8.008 -24.75 12.312 1 96.5 93 LYS A CA 1
ATOM 736 C C . LYS A 1 93 ? -8.305 -23.266 12.227 1 96.5 93 LYS A C 1
ATOM 738 O O . LYS A 1 93 ? -9.219 -22.766 12.891 1 96.5 93 LYS A O 1
ATOM 743 N N . ILE A 1 94 ? -7.66 -22.516 11.344 1 96.19 94 ILE A N 1
ATOM 744 C CA . ILE A 1 94 ? -7.789 -21.062 11.367 1 96.19 94 ILE A CA 1
ATOM 745 C C . ILE A 1 94 ? -8.703 -20.609 10.234 1 96.19 94 ILE A C 1
ATOM 747 O O . ILE A 1 94 ? -8.844 -19.406 9.984 1 96.19 94 ILE A O 1
ATOM 751 N N . GLY A 1 95 ? -9.242 -21.578 9.508 1 96.81 95 GLY A N 1
ATOM 752 C CA . GLY A 1 95 ? -10.125 -21.234 8.406 1 96.81 95 GLY A CA 1
ATOM 753 C C . GLY A 1 95 ? -9.375 -20.734 7.184 1 96.81 95 GLY A C 1
ATOM 754 O O . GLY A 1 95 ? -9.836 -19.812 6.496 1 96.81 95 GLY A O 1
ATOM 755 N N . GLY A 1 96 ? -8.164 -21.281 6.949 1 97.5 96 GLY A N 1
ATOM 756 C CA . GLY A 1 96 ? -7.332 -20.875 5.824 1 97.5 96 GLY A CA 1
ATOM 757 C C . GLY A 1 96 ? -7.43 -21.828 4.645 1 97.5 96 GLY A C 1
ATOM 758 O O . GLY A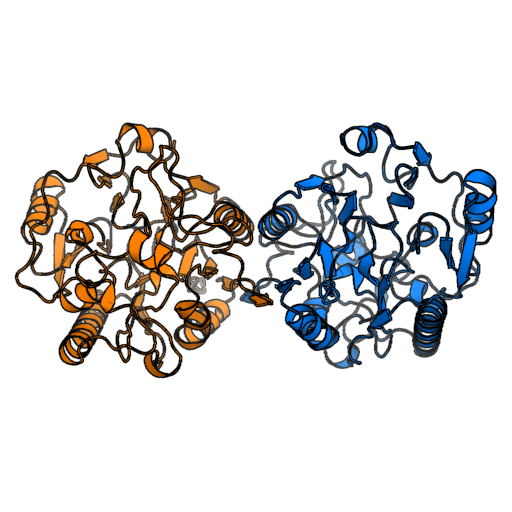 1 96 ? -8.383 -22.609 4.543 1 97.5 96 GLY A O 1
ATOM 759 N N . TYR A 1 97 ? -6.496 -21.703 3.703 1 98.06 97 TYR A N 1
ATOM 760 C CA . TYR A 1 97 ? -6.492 -22.5 2.48 1 98.06 97 TYR A CA 1
ATOM 761 C C . TYR A 1 97 ? -5.281 -23.422 2.43 1 98.06 97 TYR A C 1
ATOM 763 O O . TYR A 1 97 ? -5.383 -24.609 2.734 1 98.06 97 TYR A O 1
ATOM 771 N N . THR A 1 98 ? -4.133 -22.844 2.166 1 98.19 98 THR A N 1
ATOM 772 C CA . THR A 1 98 ? -2.971 -23.703 1.984 1 98.19 98 THR A CA 1
ATOM 773 C C . THR A 1 98 ? -1.681 -22.891 2.027 1 98.19 98 THR A C 1
ATOM 775 O O . THR A 1 98 ? -1.705 -21.656 1.859 1 98.19 98 THR A O 1
ATOM 778 N N . GLY A 1 99 ? -0.591 -23.516 2.381 1 98.19 99 GLY A N 1
ATOM 779 C CA . GLY A 1 99 ? 0.74 -22.953 2.211 1 98.19 99 GLY A CA 1
ATOM 780 C C . GLY A 1 99 ? 1.446 -23.469 0.967 1 98.19 99 GLY A C 1
ATOM 781 O O . GLY A 1 99 ? 2.633 -23.188 0.768 1 98.19 99 GLY A O 1
ATOM 782 N N . ALA A 1 100 ? 0.763 -24.141 0.053 1 98.62 100 ALA A N 1
ATOM 783 C CA . ALA A 1 100 ? 1.37 -24.859 -1.071 1 98.62 100 ALA A CA 1
ATOM 784 C C . ALA A 1 100 ? 1.552 -23.922 -2.27 1 98.62 100 ALA A C 1
ATOM 786 O O . ALA A 1 100 ? 2.281 -24.25 -3.209 1 98.62 100 ALA A O 1
ATOM 787 N N . MET A 1 101 ? 0.867 -22.766 -2.252 1 98.62 101 MET A N 1
ATOM 788 C CA . MET A 1 101 ? 0.814 -21.906 -3.436 1 98.62 101 MET A CA 1
ATOM 789 C C . MET A 1 101 ? 1.398 -20.531 -3.139 1 98.62 101 MET A C 1
ATOM 791 O O . MET A 1 101 ? 0.71 -19.516 -3.273 1 98.62 101 MET A O 1
ATOM 795 N N . PRO A 1 102 ? 2.691 -20.5 -2.863 1 98.69 102 PRO A N 1
ATOM 796 C CA . PRO A 1 102 ? 3.283 -19.203 -2.48 1 98.69 102 PRO A CA 1
ATOM 797 C C . PRO A 1 102 ? 3.271 -18.188 -3.617 1 98.69 102 PRO A C 1
ATOM 799 O O . PRO A 1 102 ? 3.295 -16.984 -3.369 1 98.69 102 PRO A O 1
ATOM 802 N N . ARG A 1 103 ? 3.201 -18.609 -4.84 1 98.75 103 ARG A N 1
ATOM 803 C CA . ARG A 1 103 ? 3.211 -17.688 -5.977 1 98.75 103 ARG A CA 1
ATOM 804 C C . ARG A 1 103 ? 2.01 -16.75 -5.934 1 98.75 103 ARG A C 1
ATOM 806 O O . ARG A 1 103 ? 2.072 -15.633 -6.445 1 98.75 103 ARG A O 1
ATOM 813 N N . ASP A 1 104 ? 0.913 -17.234 -5.383 1 98.56 104 ASP A N 1
ATOM 814 C CA . ASP A 1 104 ? -0.297 -16.422 -5.309 1 98.56 104 ASP A CA 1
ATOM 815 C C . ASP A 1 104 ? -0.074 -15.18 -4.441 1 98.56 104 ASP A C 1
ATOM 817 O O . ASP A 1 104 ? -0.725 -14.156 -4.637 1 98.56 104 ASP A O 1
ATOM 821 N N . SER A 1 105 ? 0.854 -15.297 -3.508 1 98.44 105 SER A N 1
ATOM 822 C CA . SER A 1 105 ? 0.925 -14.297 -2.449 1 98.44 105 SER A CA 1
ATOM 823 C C . SER A 1 105 ? 2.145 -13.398 -2.619 1 98.44 105 SER A C 1
ATOM 825 O O . SER A 1 105 ? 2.152 -12.258 -2.15 1 98.44 105 SER A O 1
ATOM 827 N N . LEU A 1 106 ? 3.199 -13.953 -3.281 1 98.88 106 LEU A N 1
ATOM 828 C CA . LEU A 1 106 ? 4.48 -13.25 -3.312 1 98.88 106 LEU A CA 1
ATOM 829 C C . LEU A 1 106 ? 5.059 -13.242 -4.727 1 98.88 106 LEU A C 1
ATOM 831 O O . LEU A 1 106 ? 4.938 -14.227 -5.457 1 98.88 106 LEU A O 1
ATOM 835 N N . MET A 1 107 ? 5.695 -12.195 -5.078 1 98.25 107 MET A N 1
ATOM 836 C CA . MET A 1 107 ? 6.5 -12.156 -6.297 1 98.25 107 MET A CA 1
ATOM 837 C C . MET A 1 107 ? 7.773 -11.344 -6.078 1 98.25 107 MET A C 1
ATOM 839 O O . MET A 1 107 ? 7.801 -10.43 -5.254 1 98.25 107 MET A O 1
ATOM 843 N N . THR A 1 108 ? 8.727 -11.75 -6.773 1 98.62 108 THR A N 1
ATOM 844 C CA . THR A 1 108 ? 9.977 -11 -6.809 1 98.62 108 THR A CA 1
ATOM 845 C C . THR A 1 108 ? 10.031 -10.094 -8.031 1 98.62 108 THR A C 1
ATOM 847 O O . THR A 1 108 ? 9.742 -10.531 -9.148 1 98.62 108 THR A O 1
ATOM 850 N N . VAL A 1 109 ? 10.352 -8.844 -7.867 1 98.5 109 VAL A N 1
ATOM 851 C CA . VAL A 1 109 ? 10.664 -7.887 -8.922 1 98.5 109 VAL A CA 1
ATOM 852 C C . VAL A 1 109 ? 11.992 -7.195 -8.625 1 98.5 109 VAL A C 1
ATOM 854 O O . VAL A 1 109 ? 12.078 -6.363 -7.715 1 98.5 109 VAL A O 1
ATOM 857 N N . GLY A 1 110 ? 12.977 -7.461 -9.461 1 97.5 110 GLY A N 1
ATOM 858 C CA . GLY A 1 110 ? 14.305 -6.977 -9.102 1 97.5 110 GLY A CA 1
ATOM 859 C C . GLY A 1 110 ? 14.781 -7.48 -7.754 1 97.5 110 GLY A C 1
ATOM 860 O O . GLY A 1 110 ? 14.836 -8.688 -7.52 1 97.5 110 GLY A O 1
ATOM 861 N N . ASN A 1 111 ? 15.109 -6.609 -6.879 1 97.44 111 ASN A N 1
ATOM 862 C CA . ASN A 1 111 ? 15.609 -6.977 -5.559 1 97.44 111 ASN A CA 1
ATOM 863 C C . ASN A 1 111 ? 14.516 -6.883 -4.5 1 97.44 111 ASN A C 1
ATOM 865 O O . ASN A 1 111 ? 14.805 -6.762 -3.309 1 97.44 111 ASN A O 1
ATOM 869 N N . THR A 1 112 ? 13.273 -6.891 -4.887 1 98.44 112 THR A N 1
ATOM 870 C CA . THR A 1 112 ? 12.172 -6.637 -3.971 1 98.44 112 THR A CA 1
ATOM 871 C C . THR A 1 112 ? 11.164 -7.789 -4.004 1 98.44 112 THR A C 1
ATOM 873 O O . THR A 1 112 ? 10.734 -8.219 -5.074 1 98.44 112 THR A O 1
ATOM 876 N N . VAL A 1 113 ? 10.82 -8.359 -2.832 1 98.88 113 VAL A N 1
ATOM 877 C CA . VAL A 1 113 ? 9.695 -9.281 -2.703 1 98.88 113 VAL A CA 1
ATOM 878 C C . VAL A 1 113 ? 8.43 -8.508 -2.328 1 98.88 113 VAL A C 1
ATOM 880 O O . VAL A 1 113 ? 8.445 -7.711 -1.39 1 98.88 113 VAL A O 1
ATOM 883 N N . ILE A 1 114 ? 7.352 -8.727 -3.029 1 98.88 114 ILE A N 1
ATOM 884 C CA . ILE A 1 114 ? 6.113 -7.98 -2.84 1 98.88 114 ILE A CA 1
ATOM 885 C C . ILE A 1 114 ? 5.004 -8.93 -2.396 1 98.88 114 ILE A C 1
ATOM 887 O O . ILE A 1 114 ? 4.781 -9.969 -3.023 1 98.88 114 ILE A O 1
ATOM 891 N N . GLU A 1 115 ? 4.316 -8.633 -1.338 1 98.88 115 GLU A N 1
ATOM 892 C CA . GLU A 1 115 ? 3.166 -9.383 -0.84 1 98.88 115 GLU A CA 1
ATOM 893 C C . GLU A 1 115 ? 1.864 -8.859 -1.445 1 98.88 115 GLU A C 1
ATOM 895 O O . GLU A 1 115 ? 1.65 -7.648 -1.524 1 98.88 115 GLU A O 1
ATOM 900 N N . ALA A 1 116 ? 1.023 -9.75 -1.812 1 98.38 116 ALA A N 1
ATOM 901 C CA . ALA A 1 116 ? -0.261 -9.414 -2.42 1 98.38 116 ALA A CA 1
ATOM 902 C C . ALA A 1 116 ? -1.319 -9.148 -1.354 1 98.38 116 ALA A C 1
ATOM 904 O O . ALA A 1 116 ? -1.405 -9.875 -0.36 1 98.38 116 ALA A O 1
ATOM 905 N N . PRO A 1 117 ? -2.125 -8.07 -1.534 1 98.25 117 PRO A N 1
ATOM 906 C CA . PRO A 1 117 ? -3.375 -7.973 -0.777 1 98.25 117 PRO A CA 1
ATOM 907 C C . PRO A 1 117 ? -4.488 -8.844 -1.356 1 98.25 117 PRO A C 1
ATOM 909 O O . PRO A 1 117 ? -5.262 -8.383 -2.199 1 98.25 117 PRO A O 1
ATOM 912 N N . PHE A 1 118 ? -4.77 -10 -0.83 1 98.44 118 PHE A N 1
ATOM 913 C CA . PHE A 1 118 ? -5.621 -11.039 -1.388 1 98.44 118 PHE A CA 1
ATOM 914 C C . PHE A 1 118 ? -7.066 -10.57 -1.48 1 98.44 118 PHE A C 1
ATOM 916 O O . PHE A 1 118 ? -7.527 -9.797 -0.637 1 98.44 118 PHE A O 1
ATOM 923 N N . ALA A 1 119 ? -7.707 -11.102 -2.49 1 97.88 119 ALA A N 1
ATOM 924 C CA . ALA A 1 119 ? -9.164 -11 -2.535 1 97.88 119 ALA A CA 1
ATOM 925 C C . ALA A 1 119 ? -9.812 -11.93 -1.518 1 97.88 119 ALA A C 1
ATOM 927 O O . ALA A 1 119 ? -10.703 -11.523 -0.771 1 97.88 119 ALA A O 1
ATOM 928 N N . TRP A 1 120 ? -9.336 -13.203 -1.508 1 98.12 120 TRP A N 1
ATOM 929 C CA . TRP A 1 120 ? -9.945 -14.234 -0.682 1 98.12 120 TRP A CA 1
ATOM 930 C C . TRP A 1 120 ? -9.641 -14.008 0.794 1 98.12 120 TRP A C 1
ATOM 932 O O . TRP A 1 120 ? -8.469 -13.969 1.19 1 98.12 120 TRP A O 1
ATOM 942 N N . GLY A 1 121 ? -10.727 -13.93 1.593 1 97.06 121 GLY A N 1
ATOM 943 C CA . GLY A 1 121 ? -10.594 -13.711 3.023 1 97.06 121 GLY A CA 1
ATOM 944 C C . GLY A 1 121 ? -9.852 -14.828 3.732 1 97.06 121 GLY A C 1
ATOM 945 O O . GLY A 1 121 ? -9.086 -14.578 4.668 1 97.06 121 GLY A O 1
ATOM 946 N N . CYS A 1 122 ? -9.984 -16.047 3.297 1 97.44 122 CYS A N 1
ATOM 947 C CA . CYS A 1 122 ? -9.367 -17.203 3.924 1 97.44 122 CYS A CA 1
ATOM 948 C C . CYS A 1 122 ? -7.848 -17.156 3.783 1 97.44 122 CYS A C 1
ATOM 950 O O . CYS A 1 122 ? -7.137 -17.906 4.465 1 97.44 122 CYS A O 1
ATOM 952 N N . ARG A 1 123 ? -7.355 -16.297 2.914 1 97.88 123 ARG A N 1
ATOM 953 C CA . ARG A 1 123 ? -5.922 -16.281 2.643 1 97.88 123 ARG A CA 1
ATOM 954 C C . ARG A 1 123 ? -5.246 -15.086 3.289 1 97.88 123 ARG A C 1
ATOM 956 O O . ARG A 1 123 ? -4.031 -14.914 3.18 1 97.88 123 ARG A O 1
ATOM 963 N N . LYS A 1 124 ? -5.961 -14.273 3.98 1 96.38 124 LYS A N 1
ATOM 964 C CA . LYS A 1 124 ? -5.477 -12.984 4.48 1 96.38 124 LYS A CA 1
ATOM 965 C C . LYS A 1 124 ? -4.352 -13.18 5.492 1 96.38 124 LYS A C 1
ATOM 967 O O . LYS A 1 124 ? -3.498 -12.305 5.656 1 96.38 124 LYS A O 1
ATOM 972 N N . GLN A 1 125 ? -4.32 -14.305 6.164 1 97.12 125 GLN A N 1
ATOM 973 C CA . GLN A 1 125 ? -3.299 -14.539 7.184 1 97.12 125 GLN A CA 1
ATOM 974 C C . GLN A 1 125 ? -2.182 -15.43 6.648 1 97.12 125 GLN A C 1
ATOM 976 O O . GLN A 1 125 ? -1.231 -15.742 7.367 1 97.12 125 GLN A O 1
ATOM 981 N N . GLU A 1 126 ? -2.242 -15.805 5.402 1 98.5 126 GLU A N 1
ATOM 982 C CA . GLU A 1 126 ? -1.369 -16.828 4.832 1 98.5 126 GLU A CA 1
ATOM 983 C C . GLU A 1 126 ? 0.096 -16.406 4.902 1 98.5 126 GLU A C 1
ATOM 985 O O . GLU A 1 126 ? 0.939 -17.156 5.398 1 98.5 126 GLU A O 1
ATOM 990 N N . VAL A 1 127 ? 0.387 -15.227 4.457 1 98.75 127 VAL A N 1
ATOM 991 C CA . VAL A 1 127 ? 1.771 -14.773 4.391 1 98.75 127 VAL A CA 1
ATOM 992 C C . VAL A 1 127 ? 2.311 -14.555 5.805 1 98.75 127 VAL A C 1
ATOM 994 O O . VAL A 1 127 ? 3.426 -14.977 6.121 1 98.75 127 VAL A O 1
ATOM 997 N N . GLU A 1 128 ? 1.523 -13.953 6.656 1 98.44 128 GLU A N 1
ATOM 998 C CA . GLU A 1 128 ? 1.95 -13.688 8.023 1 98.44 128 GLU A CA 1
ATOM 999 C C . GLU A 1 128 ? 2.289 -14.984 8.758 1 98.44 128 GLU A C 1
ATOM 1001 O O . GLU A 1 128 ? 3.328 -15.078 9.414 1 98.44 128 GLU A O 1
ATOM 1006 N N . LEU A 1 129 ? 1.491 -15.969 8.648 1 98.5 129 LEU A N 1
ATOM 1007 C CA . LEU A 1 129 ? 1.64 -17.188 9.422 1 98.5 129 LEU A CA 1
ATOM 1008 C C . LEU A 1 129 ? 2.648 -18.141 8.773 1 98.5 129 LEU A C 1
ATOM 1010 O O . LEU A 1 129 ? 3.432 -18.781 9.469 1 98.5 129 LEU A O 1
ATOM 1014 N N . GLY A 1 130 ? 2.693 -18.125 7.48 1 98.56 130 GLY A N 1
ATOM 1015 C CA . GLY A 1 130 ? 3.48 -19.141 6.805 1 98.56 130 GLY A CA 1
ATOM 1016 C C . GLY A 1 130 ? 4.836 -18.641 6.348 1 98.56 130 GLY A C 1
ATOM 1017 O O . GLY A 1 130 ? 5.793 -19.422 6.27 1 98.56 130 GLY A O 1
ATOM 1018 N N . TYR A 1 131 ? 4.961 -17.359 6.023 1 98.69 131 TYR A N 1
ATOM 1019 C CA . TYR A 1 131 ? 6.105 -16.938 5.219 1 98.69 131 TYR A CA 1
ATOM 1020 C C . TYR A 1 131 ? 6.875 -15.82 5.906 1 98.69 131 TYR A C 1
ATOM 1022 O O . TYR A 1 131 ? 7.949 -15.422 5.441 1 98.69 131 TYR A O 1
ATOM 1030 N N . SER A 1 132 ? 6.402 -15.25 7.039 1 98.31 132 SER A N 1
ATOM 1031 C CA . SER A 1 132 ? 6.969 -14.055 7.652 1 98.31 132 SER A CA 1
ATOM 1032 C C . SER A 1 132 ? 8.43 -14.266 8.023 1 98.31 132 SER A C 1
ATOM 1034 O O . SER A 1 132 ? 9.25 -13.344 7.883 1 98.31 132 SER A O 1
ATOM 1036 N N . ASP A 1 133 ? 8.82 -15.422 8.492 1 98.12 133 ASP A N 1
ATOM 1037 C CA . ASP A 1 133 ? 10.203 -15.695 8.875 1 98.12 133 ASP A CA 1
ATOM 1038 C C . ASP A 1 133 ? 11.133 -15.625 7.668 1 98.12 133 ASP A C 1
ATOM 1040 O O . ASP A 1 133 ? 12.227 -15.055 7.754 1 98.12 133 ASP A O 1
ATOM 1044 N N . ILE A 1 134 ? 10.688 -16.234 6.602 1 98.62 134 ILE A N 1
ATOM 1045 C CA . ILE A 1 134 ? 11.477 -16.219 5.375 1 98.62 134 ILE A CA 1
ATOM 1046 C C . ILE A 1 134 ? 11.641 -14.766 4.902 1 98.62 134 ILE A C 1
ATOM 1048 O O . ILE A 1 134 ? 12.758 -14.336 4.598 1 98.62 134 ILE A O 1
ATOM 1052 N N . LEU A 1 135 ? 10.57 -14.023 4.883 1 98.62 135 LEU A N 1
ATOM 1053 C CA . LEU A 1 135 ? 10.578 -12.656 4.391 1 98.62 135 LEU A CA 1
ATOM 1054 C C . LEU A 1 135 ? 11.484 -11.773 5.246 1 98.62 135 LEU A C 1
ATOM 1056 O O . LEU A 1 135 ? 12.219 -10.938 4.719 1 98.62 135 LEU A O 1
ATOM 1060 N N . SER A 1 136 ? 11.43 -11.961 6.551 1 97.81 136 SER A N 1
ATOM 1061 C CA . SER A 1 136 ? 12.305 -11.219 7.449 1 97.81 136 SER A CA 1
ATOM 1062 C C . SER A 1 136 ? 13.773 -11.531 7.176 1 97.81 136 SER A C 1
ATOM 1064 O O . SER A 1 136 ? 14.609 -10.625 7.141 1 97.81 136 SER A O 1
ATOM 1066 N N . ALA A 1 137 ? 14.055 -12.766 6.961 1 97.81 137 ALA A N 1
ATOM 1067 C CA . ALA A 1 137 ? 15.43 -13.188 6.695 1 97.81 137 ALA A CA 1
ATOM 1068 C C . ALA A 1 137 ? 15.938 -12.602 5.383 1 97.81 137 ALA A C 1
ATOM 1070 O O . ALA A 1 137 ? 17.094 -12.172 5.293 1 97.81 137 ALA A O 1
ATOM 1071 N N . LEU A 1 138 ? 15.133 -12.602 4.406 1 97.94 138 LEU A N 1
ATOM 1072 C CA . LEU A 1 138 ? 15.523 -12.086 3.1 1 97.94 138 LEU A CA 1
ATOM 1073 C C . LEU A 1 138 ? 15.883 -10.609 3.182 1 97.94 138 LEU A C 1
ATOM 1075 O O . LEU A 1 138 ? 16.781 -10.141 2.48 1 97.94 138 LEU A O 1
ATOM 1079 N N . ALA A 1 139 ? 15.203 -9.891 4.004 1 96.81 139 ALA A N 1
ATOM 1080 C CA . ALA A 1 139 ? 15.359 -8.445 4.086 1 96.81 139 ALA A CA 1
ATOM 1081 C C . ALA A 1 139 ? 16.594 -8.078 4.902 1 96.81 139 ALA A C 1
ATOM 1083 O O . ALA A 1 139 ? 16.969 -6.902 4.98 1 96.81 139 ALA A O 1
ATOM 1084 N N . GLU A 1 140 ? 17.266 -8.961 5.531 1 94.94 140 GLU A N 1
ATOM 1085 C CA . GLU A 1 140 ? 18.359 -8.695 6.465 1 94.94 140 GLU A CA 1
ATOM 1086 C C . GLU A 1 140 ? 19.703 -8.562 5.73 1 94.94 140 GLU A C 1
ATOM 1088 O O . GLU A 1 140 ? 20.688 -8.102 6.301 1 94.94 140 GLU A O 1
ATOM 1093 N N . ASP A 1 141 ? 19.766 -8.844 4.441 1 92.12 141 ASP A N 1
ATOM 1094 C CA . ASP A 1 141 ? 21.047 -8.891 3.727 1 92.12 141 ASP A CA 1
ATOM 1095 C C . ASP A 1 141 ? 21.531 -7.484 3.379 1 92.12 141 ASP A C 1
ATOM 1097 O O . ASP A 1 141 ? 22.641 -7.316 2.881 1 92.12 141 ASP A O 1
ATOM 1101 N N . GLY A 1 142 ? 20.672 -6.473 3.572 1 90.88 142 GLY A N 1
ATOM 1102 C CA . GLY A 1 142 ? 21.047 -5.09 3.33 1 90.88 142 GLY A CA 1
ATOM 1103 C C . GLY A 1 142 ? 20.906 -4.68 1.876 1 90.88 142 GLY A C 1
ATOM 1104 O O . GLY A 1 142 ? 21.078 -3.508 1.536 1 90.88 142 GLY A O 1
ATOM 1105 N N . LEU A 1 143 ? 20.531 -5.629 1.004 1 94.38 143 LEU A N 1
ATOM 1106 C CA . LEU A 1 143 ? 20.453 -5.367 -0.428 1 94.38 143 LEU A CA 1
ATOM 1107 C C . LEU A 1 143 ? 19.047 -5.637 -0.946 1 94.38 143 LEU A C 1
ATOM 1109 O O . LEU A 1 143 ? 18.625 -5.055 -1.948 1 94.38 143 LEU A O 1
ATOM 1113 N N . SER A 1 144 ? 18.359 -6.477 -0.255 1 97.38 144 SER A N 1
ATOM 1114 C CA . SER A 1 144 ? 17.016 -6.883 -0.654 1 97.38 144 SER A CA 1
ATOM 1115 C C . SER A 1 144 ? 15.945 -6.117 0.125 1 97.38 144 SER A C 1
ATOM 1117 O O . SER A 1 144 ? 16.234 -5.562 1.19 1 97.38 144 SER A O 1
ATOM 1119 N N . LYS A 1 145 ? 14.805 -6.035 -0.453 1 97.62 145 LYS A N 1
ATOM 1120 C CA . LYS A 1 145 ? 13.648 -5.379 0.156 1 97.62 145 LYS A CA 1
ATOM 1121 C C . LYS A 1 145 ? 12.43 -6.301 0.164 1 97.62 145 LYS A C 1
ATOM 1123 O O . LYS A 1 145 ? 12.297 -7.168 -0.7 1 97.62 145 LYS A O 1
ATOM 1128 N N . VAL A 1 146 ? 11.617 -6.164 1.154 1 98.69 146 VAL A N 1
ATOM 1129 C CA . VAL A 1 146 ? 10.312 -6.82 1.23 1 98.69 146 VAL A CA 1
ATOM 1130 C C . VAL A 1 146 ? 9.219 -5.781 1.459 1 98.69 146 VAL A C 1
ATOM 1132 O O . VAL A 1 146 ? 9.344 -4.926 2.34 1 98.69 146 VAL A O 1
ATOM 1135 N N . VAL A 1 147 ? 8.203 -5.781 0.652 1 98.62 147 VAL A N 1
ATOM 1136 C CA . VAL A 1 147 ? 7.039 -4.926 0.836 1 98.62 147 VAL A CA 1
ATOM 1137 C C . VAL A 1 147 ? 5.844 -5.77 1.284 1 98.62 147 VAL A C 1
ATOM 1139 O O . VAL A 1 147 ? 5.289 -6.539 0.496 1 98.62 147 VAL A O 1
ATOM 1142 N N . ARG A 1 148 ? 5.438 -5.629 2.529 1 98.56 148 ARG A N 1
ATOM 1143 C CA . ARG A 1 148 ? 4.246 -6.289 3.049 1 98.56 148 ARG A CA 1
ATOM 1144 C C . ARG A 1 148 ? 2.982 -5.551 2.621 1 98.56 148 ARG A C 1
ATOM 1146 O O . ARG A 1 148 ? 2.969 -4.32 2.549 1 98.56 148 ARG A O 1
ATOM 1153 N N . ALA A 1 149 ? 1.933 -6.258 2.395 1 98.25 149 ALA A N 1
ATOM 1154 C CA . ALA A 1 149 ? 0.677 -5.656 1.954 1 98.25 149 ALA A CA 1
ATOM 1155 C C . ALA A 1 149 ? 0.095 -4.746 3.033 1 98.25 149 ALA A C 1
ATOM 1157 O O . ALA A 1 149 ? 0.268 -5 4.227 1 98.25 149 ALA A O 1
ATOM 1158 N N . PRO A 1 150 ? -0.607 -3.666 2.621 1 97.69 150 PRO A N 1
ATOM 1159 C CA . PRO A 1 150 ? -1.297 -2.85 3.625 1 97.69 150 PRO A CA 1
ATOM 1160 C C . PRO A 1 150 ? -2.381 -3.625 4.371 1 97.69 150 PRO A C 1
ATOM 1162 O O . PRO A 1 150 ? -3.023 -4.508 3.795 1 97.69 150 PRO A O 1
ATOM 1165 N N . LYS A 1 151 ? -2.545 -3.291 5.629 1 96.81 151 LYS A N 1
ATOM 1166 C CA . LYS A 1 151 ? -3.641 -3.85 6.414 1 96.81 151 LYS A CA 1
ATOM 1167 C C . LYS A 1 151 ? -4.891 -2.98 6.305 1 96.81 151 LYS A C 1
ATOM 1169 O O . LYS A 1 151 ? -4.844 -1.778 6.574 1 96.81 151 LYS A O 1
ATOM 1174 N N . ILE A 1 152 ? -5.922 -3.553 5.91 1 96.62 152 ILE A N 1
ATOM 1175 C CA . ILE A 1 152 ? -7.188 -2.84 5.785 1 96.62 152 ILE A CA 1
ATOM 1176 C C . ILE A 1 152 ? -8.148 -3.303 6.879 1 96.62 152 ILE A C 1
ATOM 1178 O O . ILE A 1 152 ? -8.516 -4.48 6.934 1 96.62 152 ILE A O 1
ATOM 1182 N N . LEU A 1 153 ? -8.547 -2.395 7.723 1 97 153 LEU A N 1
ATOM 1183 C CA . LEU A 1 153 ? -9.469 -2.674 8.82 1 97 153 LEU A CA 1
ATOM 1184 C C . LEU A 1 153 ? -10.883 -2.213 8.469 1 97 153 LEU A C 1
ATOM 1186 O O . LEU A 1 153 ? -11.055 -1.289 7.672 1 97 153 LEU A O 1
ATOM 1190 N N . GLY A 1 154 ? -11.859 -2.861 9.062 1 96.19 154 GLY A N 1
ATOM 1191 C CA . GLY A 1 154 ? -13.258 -2.578 8.789 1 96.19 154 GLY A CA 1
ATOM 1192 C C . GLY A 1 154 ? -13.969 -3.705 8.055 1 96.19 154 GLY A C 1
ATOM 1193 O O . GLY A 1 154 ? -13.398 -4.781 7.871 1 96.19 154 GLY A O 1
ATOM 1194 N N . ARG A 1 155 ? -15.203 -3.432 7.66 1 95 155 ARG A N 1
ATOM 1195 C CA . ARG A 1 155 ? -16 -4.43 6.953 1 95 155 ARG A CA 1
ATOM 1196 C C . ARG A 1 155 ? -15.422 -4.715 5.57 1 95 155 ARG A C 1
ATOM 1198 O O . ARG A 1 155 ? -15.016 -3.795 4.859 1 95 155 ARG A O 1
ATOM 1205 N N . GLU A 1 156 ? -15.344 -5.957 5.246 1 95.06 156 GLU A N 1
ATOM 1206 C CA . GLU A 1 156 ? -14.945 -6.336 3.895 1 95.06 156 GLU A CA 1
ATOM 1207 C C . GLU A 1 156 ? -15.992 -5.91 2.873 1 95.06 156 GLU A C 1
ATOM 1209 O O . GLU A 1 156 ? -17.156 -6.285 2.984 1 95.06 156 GLU A O 1
ATOM 1214 N N . THR A 1 157 ? -15.578 -5.105 1.895 1 95.06 157 THR A N 1
ATOM 1215 C CA . THR A 1 157 ? -16.547 -4.551 0.952 1 95.06 157 THR A CA 1
ATOM 1216 C C . THR A 1 157 ? -16.266 -5.039 -0.465 1 95.06 157 THR A C 1
ATOM 1218 O O . THR A 1 157 ? -16.969 -4.668 -1.408 1 95.06 157 THR A O 1
ATOM 1221 N N . LEU A 1 158 ? -15.258 -5.832 -0.611 1 95.88 158 LEU A N 1
ATOM 1222 C CA . LEU A 1 158 ? -14.766 -6.238 -1.923 1 95.88 158 LEU A CA 1
ATOM 1223 C C . LEU A 1 158 ? -15.859 -6.934 -2.727 1 95.88 158 LEU A C 1
ATOM 1225 O O . LEU A 1 158 ? -15.875 -6.855 -3.957 1 95.88 158 LEU A O 1
ATOM 1229 N N . TYR A 1 159 ? -16.797 -7.543 -2.094 1 95.81 159 TYR A N 1
ATOM 1230 C CA . TYR A 1 159 ? -17.828 -8.336 -2.76 1 95.81 159 TYR A CA 1
ATOM 1231 C C . TYR A 1 159 ? -19.141 -7.562 -2.838 1 95.81 159 TYR A C 1
ATOM 1233 O O . TYR A 1 159 ? -20.109 -8.031 -3.436 1 95.81 159 TYR A O 1
ATOM 1241 N N . ASP A 1 160 ? -19.203 -6.348 -2.221 1 93.5 160 ASP A N 1
ATOM 1242 C CA . ASP A 1 160 ? -20.438 -5.57 -2.178 1 93.5 160 ASP A CA 1
ATOM 1243 C C . ASP A 1 160 ? -20.891 -5.195 -3.582 1 93.5 160 ASP A C 1
ATOM 1245 O O . ASP A 1 160 ? -20.094 -4.703 -4.391 1 93.5 160 ASP A O 1
ATOM 1249 N N . GLY A 1 161 ? -22.141 -5.438 -3.822 1 90.31 161 GLY A N 1
ATOM 1250 C CA . GLY A 1 161 ? -22.75 -4.988 -5.059 1 90.31 161 GLY A CA 1
ATOM 1251 C C . GLY A 1 161 ? -22.344 -5.812 -6.266 1 90.31 161 GLY A C 1
ATOM 1252 O O . GLY A 1 161 ? -22.625 -5.441 -7.406 1 90.31 161 GLY A O 1
ATOM 1253 N N . VAL A 1 162 ? -21.5 -6.754 -6.121 1 88.25 162 VAL A N 1
ATOM 1254 C CA . VAL A 1 162 ? -21.031 -7.578 -7.23 1 88.25 162 VAL A CA 1
ATOM 1255 C C . VAL A 1 162 ? -22.047 -8.68 -7.523 1 88.25 162 VAL A C 1
ATOM 1257 O O . VAL A 1 162 ? -22.438 -9.438 -6.625 1 88.25 162 VAL A O 1
ATOM 1260 N N . GLU A 1 163 ? -23.172 -8.148 -8.32 1 70.31 163 GLU A N 1
ATOM 1261 C CA . GLU A 1 163 ? -24.234 -9.086 -8.672 1 70.31 163 GLU A CA 1
ATOM 1262 C C . GLU A 1 163 ? -23.672 -10.281 -9.438 1 70.31 163 GLU A C 1
ATOM 1264 O O . GLU A 1 163 ? -22.531 -10.258 -9.898 1 70.31 163 GLU A O 1
ATOM 1269 N N . ASN A 1 164 ? -24.516 -11.344 -9.539 1 60.97 164 ASN A N 1
ATOM 1270 C CA . ASN A 1 164 ? -24.234 -12.555 -10.305 1 60.97 164 ASN A CA 1
ATOM 127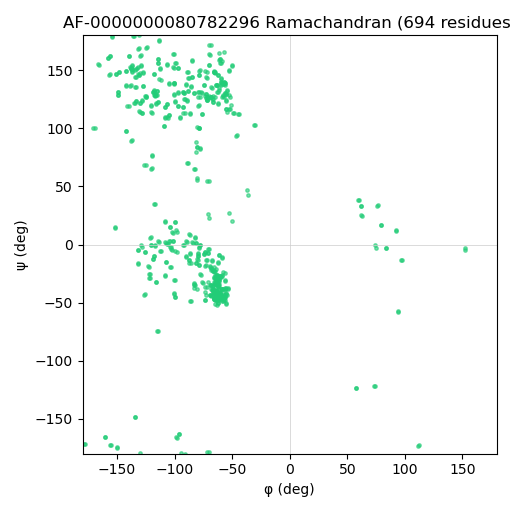1 C C . ASN A 1 164 ? -23.797 -12.234 -11.727 1 60.97 164 ASN A C 1
ATOM 1273 O O . ASN A 1 164 ? -24.172 -11.195 -12.281 1 60.97 164 ASN A O 1
ATOM 1277 N N . CYS A 1 165 ? -22.469 -12.719 -12.055 1 51.25 165 CYS A N 1
ATOM 1278 C CA . CYS A 1 165 ? -21.719 -12.586 -13.305 1 51.25 165 CYS A CA 1
ATOM 1279 C C . CYS A 1 165 ? -22.656 -12.68 -14.508 1 51.25 165 CYS A C 1
ATOM 1281 O O . CYS A 1 165 ? -23.016 -13.781 -14.938 1 51.25 165 CYS A O 1
ATOM 1283 N N . SER A 1 166 ? -23.812 -12.016 -14.406 1 45.62 166 SER A N 1
ATOM 1284 C CA . SER A 1 166 ? -24.516 -12.258 -15.664 1 45.62 166 SER A CA 1
ATOM 1285 C C . SER A 1 166 ? -23.859 -11.5 -16.812 1 45.62 166 SER A C 1
ATOM 1287 O O . SER A 1 166 ? -23.281 -10.43 -16.609 1 45.62 166 SER A O 1
ATOM 1289 N N . SER A 1 167 ? -23.516 -12.289 -17.797 1 40.56 167 SER A N 1
ATOM 1290 C CA . SER A 1 167 ? -22.828 -12.055 -19.062 1 40.56 167 SER A CA 1
ATOM 1291 C C . SER A 1 167 ? -23.484 -10.93 -19.859 1 40.56 167 SER A C 1
ATOM 1293 O O . SER A 1 167 ? -24.188 -11.188 -20.844 1 40.56 167 SER A O 1
ATOM 1295 N N . ASN A 1 168 ? -24.141 -9.992 -19.266 1 37.38 168 ASN A N 1
ATOM 1296 C CA . ASN A 1 168 ? -24.656 -9.125 -20.328 1 37.38 168 ASN A CA 1
ATOM 1297 C C . ASN A 1 168 ? -23.547 -8.328 -21 1 37.38 168 ASN A C 1
ATOM 1299 O O . ASN A 1 168 ? -23.594 -7.098 -21.031 1 37.38 168 ASN A O 1
ATOM 1303 N N . GLY A 1 169 ? -22.562 -8.992 -21.484 1 46.31 169 GLY A N 1
ATOM 1304 C CA . GLY A 1 169 ? -21.531 -8.484 -22.391 1 46.31 169 GLY A CA 1
ATOM 1305 C C . GLY A 1 169 ? -20.281 -8.008 -21.672 1 46.31 169 GLY A C 1
ATOM 1306 O O . GLY A 1 169 ? -19.203 -8.008 -22.25 1 46.31 169 GLY A O 1
ATOM 1307 N N . THR A 1 170 ? -20.344 -7.062 -20.75 1 55.75 170 THR A N 1
ATOM 1308 C CA . THR A 1 170 ? -19.109 -6.645 -20.078 1 55.75 170 THR A CA 1
ATOM 1309 C C . THR A 1 170 ? -18.812 -7.539 -18.875 1 55.75 170 THR A C 1
ATOM 1311 O O . THR A 1 170 ? -19.703 -7.801 -18.062 1 55.75 170 THR A O 1
ATOM 1314 N N . HIS A 1 171 ? -17.734 -8.312 -18.984 1 65.19 171 HIS A N 1
ATOM 1315 C CA . HIS A 1 171 ? -17.406 -9.266 -17.938 1 65.19 171 HIS A CA 1
ATOM 1316 C C . HIS A 1 171 ? -17.375 -8.586 -16.578 1 65.19 171 HIS A C 1
ATOM 1318 O O . HIS A 1 171 ? -16.781 -7.508 -16.422 1 65.19 171 HIS A O 1
ATOM 1324 N N . THR A 1 172 ? -18.266 -9.039 -15.789 1 84.5 172 THR A N 1
ATOM 1325 C CA . THR A 1 172 ? -18.266 -8.602 -14.398 1 84.5 172 THR A CA 1
ATOM 1326 C C . THR A 1 172 ? -17.438 -9.539 -13.523 1 84.5 172 THR A C 1
ATOM 1328 O O . THR A 1 172 ? -17.719 -10.742 -13.461 1 84.5 172 THR A O 1
ATOM 1331 N N . TRP A 1 173 ? -16.375 -9.039 -13.031 1 93.81 173 TRP A N 1
ATOM 1332 C CA . TRP A 1 173 ? -15.523 -9.82 -12.133 1 93.81 173 TRP A CA 1
ATOM 1333 C C . TRP A 1 173 ? -16.219 -10.039 -10.789 1 93.81 173 TRP A C 1
ATOM 1335 O O . TRP A 1 173 ? -17.188 -9.344 -10.461 1 93.81 173 TRP A O 1
ATOM 1345 N N . ALA A 1 174 ? -15.711 -10.969 -10.055 1 96.19 174 ALA A N 1
ATOM 1346 C CA . ALA A 1 174 ? -16.312 -11.359 -8.781 1 96.19 174 ALA A CA 1
ATOM 1347 C C . ALA A 1 174 ? -15.961 -10.367 -7.68 1 96.19 174 ALA A C 1
ATOM 1349 O O . ALA A 1 174 ? -16.406 -10.508 -6.539 1 96.19 174 ALA A O 1
ATOM 1350 N N . ILE A 1 175 ? -15.156 -9.359 -7.957 1 96.88 175 ILE A N 1
ATOM 1351 C CA . ILE A 1 175 ? -14.766 -8.367 -6.961 1 96.88 175 ILE A CA 1
ATOM 1352 C C . ILE A 1 175 ? -14.938 -6.961 -7.539 1 96.88 175 ILE A C 1
ATOM 1354 O O . ILE A 1 175 ? -14.883 -6.773 -8.758 1 96.88 175 ILE A O 1
ATOM 1358 N N . ASN A 1 176 ? -15.164 -6.008 -6.648 1 96.12 176 ASN A N 1
ATOM 1359 C CA . ASN A 1 176 ? -15.242 -4.609 -7.047 1 96.12 176 ASN A CA 1
ATOM 1360 C C .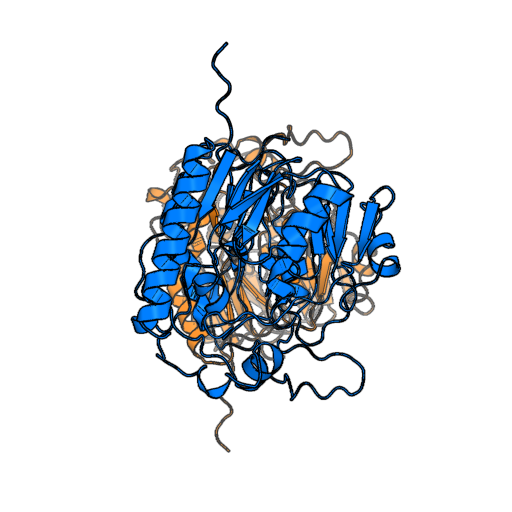 ASN A 1 176 ? -13.914 -3.889 -6.84 1 96.12 176 ASN A C 1
ATOM 1362 O O . ASN A 1 176 ? -12.867 -4.527 -6.734 1 96.12 176 ASN A O 1
ATOM 1366 N N . ASN A 1 177 ? -13.945 -2.588 -6.832 1 96.06 177 ASN A N 1
ATOM 1367 C CA . ASN A 1 177 ? -12.734 -1.778 -6.742 1 96.06 177 ASN A CA 1
ATOM 1368 C C . ASN A 1 177 ? -12.727 -0.927 -5.477 1 96.06 177 ASN A C 1
ATOM 1370 O O . ASN A 1 177 ? -12.234 0.204 -5.488 1 96.06 177 ASN A O 1
ATOM 1374 N N . THR A 1 178 ? -13.273 -1.442 -4.363 1 96 178 THR A N 1
ATOM 1375 C CA . THR A 1 178 ? -13.406 -0.645 -3.148 1 96 178 THR A CA 1
ATOM 1376 C C . THR A 1 178 ? -12.094 -0.625 -2.367 1 96 178 THR A C 1
ATOM 1378 O O . THR A 1 178 ? -11.914 0.198 -1.469 1 96 178 THR A O 1
ATOM 1381 N N . ARG A 1 179 ? -11.188 -1.519 -2.66 1 96.88 179 ARG A N 1
ATOM 1382 C CA . ARG A 1 179 ? -9.828 -1.563 -2.137 1 96.88 179 ARG A CA 1
ATOM 1383 C C . ARG A 1 179 ? -8.898 -2.32 -3.084 1 96.88 179 ARG A C 1
ATOM 1385 O O . ARG A 1 179 ? -9.367 -3.035 -3.975 1 96.88 179 ARG A O 1
ATOM 1392 N N . PRO A 1 180 ? -7.57 -2.145 -2.947 1 97.94 180 PRO A N 1
ATOM 1393 C CA . PRO A 1 180 ? -6.652 -2.904 -3.799 1 97.94 180 PRO A CA 1
ATOM 1394 C C . PRO A 1 180 ? -6.73 -4.41 -3.557 1 97.94 180 PRO A C 1
ATOM 1396 O O . PRO A 1 180 ? -6.812 -4.848 -2.406 1 97.94 180 PRO A O 1
ATOM 1399 N N . SER A 1 181 ? -6.719 -5.109 -4.645 1 98.31 181 SER A N 1
ATOM 1400 C CA . SER A 1 181 ? -6.672 -6.566 -4.602 1 98.31 181 SER A CA 1
ATOM 1401 C C . SER A 1 181 ? -5.945 -7.133 -5.812 1 98.31 181 SER A C 1
ATOM 1403 O O . SER A 1 181 ? -6.199 -6.715 -6.945 1 98.31 181 SER A O 1
ATOM 1405 N N . PHE A 1 182 ? -5 -8.055 -5.5 1 98.44 182 PHE A N 1
ATOM 1406 C CA . PHE A 1 182 ? -4.434 -8.852 -6.582 1 98.44 182 PHE A CA 1
ATOM 1407 C C . PHE A 1 182 ? -3.83 -10.148 -6.043 1 98.44 182 PHE A C 1
ATOM 1409 O O . PHE A 1 182 ? -3.654 -10.297 -4.832 1 98.44 182 PHE A O 1
ATOM 1416 N N . ASP A 1 183 ? -3.645 -11.125 -6.863 1 98.69 183 ASP A N 1
ATOM 1417 C CA . ASP A 1 183 ? -2.74 -12.25 -6.648 1 98.69 183 ASP A CA 1
ATOM 1418 C C . ASP A 1 183 ? -1.479 -12.109 -7.496 1 98.69 183 ASP A C 1
ATOM 1420 O O . ASP A 1 183 ? -1.55 -11.742 -8.672 1 98.69 183 ASP A O 1
ATOM 1424 N N . THR A 1 184 ? -0.389 -12.422 -6.91 1 98.69 184 THR A N 1
ATOM 1425 C CA . THR A 1 184 ? 0.861 -12.227 -7.637 1 98.69 184 THR A CA 1
ATOM 1426 C C . THR A 1 184 ? 0.93 -13.156 -8.844 1 98.69 184 THR A C 1
ATOM 1428 O O . THR A 1 184 ? 1.556 -12.82 -9.859 1 98.69 184 THR A O 1
ATOM 1431 N N . ALA A 1 185 ? 0.172 -14.25 -8.797 1 98.56 185 ALA A N 1
ATOM 1432 C CA . ALA A 1 185 ? 0.183 -15.219 -9.883 1 98.56 185 ALA A CA 1
ATOM 1433 C C . ALA A 1 185 ? -0.503 -14.664 -11.125 1 98.56 185 ALA A C 1
ATOM 1435 O O . ALA A 1 185 ? -0.442 -15.266 -12.195 1 98.56 185 ALA A O 1
ATOM 1436 N N . ASP A 1 186 ? -1.125 -13.508 -11.031 1 98.69 186 ASP A N 1
ATOM 1437 C CA . ASP A 1 186 ? -1.711 -12.828 -12.18 1 98.69 186 ASP A CA 1
ATOM 1438 C C . ASP A 1 186 ? -0.664 -11.992 -12.914 1 98.69 186 ASP A C 1
ATOM 1440 O O . ASP A 1 186 ? -0.983 -11.297 -13.875 1 98.69 186 ASP A O 1
ATOM 1444 N N . PHE A 1 187 ? 0.576 -12.039 -12.438 1 98.81 187 PHE A N 1
ATOM 1445 C CA . PHE A 1 187 ? 1.627 -11.203 -13.008 1 98.81 187 PHE A CA 1
ATOM 1446 C C . PHE A 1 187 ? 2.867 -12.039 -13.32 1 98.81 187 PHE A C 1
ATOM 1448 O O . PHE A 1 187 ? 3.197 -12.969 -12.578 1 98.81 187 PHE A O 1
ATOM 1455 N N . MET A 1 188 ? 3.566 -11.695 -14.359 1 98.69 188 MET A N 1
ATOM 1456 C CA . MET A 1 188 ? 4.824 -12.312 -14.758 1 98.69 188 MET A CA 1
ATOM 1457 C C . MET A 1 188 ? 5.836 -11.258 -15.188 1 98.69 188 MET A C 1
ATOM 1459 O O . MET A 1 188 ? 5.461 -10.203 -15.703 1 98.69 188 MET A O 1
ATOM 1463 N N . ARG A 1 189 ? 7.078 -11.539 -15.023 1 98.5 189 ARG A N 1
ATOM 1464 C CA . ARG A 1 189 ? 8.141 -10.578 -15.289 1 98.5 189 ARG A CA 1
ATOM 1465 C C . ARG A 1 189 ? 8.797 -10.844 -16.641 1 98.5 189 ARG A C 1
ATOM 1467 O O . ARG A 1 189 ? 9.219 -11.969 -16.922 1 98.5 189 ARG A O 1
ATOM 1474 N N . PHE A 1 190 ? 8.898 -9.844 -17.438 1 98.56 190 PHE A N 1
ATOM 1475 C CA . PHE A 1 190 ? 9.602 -9.836 -18.719 1 98.56 190 PHE A CA 1
ATOM 1476 C C . PHE A 1 190 ? 10.633 -8.719 -18.766 1 98.56 190 PHE A C 1
ATOM 1478 O O . PHE A 1 190 ? 10.539 -7.816 -19.609 1 98.56 190 PHE A O 1
ATOM 1485 N N . GLY A 1 191 ? 11.719 -8.883 -17.922 1 97.69 191 GLY A N 1
ATOM 1486 C CA . GLY A 1 191 ? 12.664 -7.793 -17.734 1 97.69 191 GLY A CA 1
ATOM 1487 C C . GLY A 1 191 ? 12.109 -6.656 -16.891 1 97.69 191 GLY A C 1
ATOM 1488 O O . GLY A 1 191 ? 11.672 -6.871 -15.758 1 97.69 191 GLY A O 1
ATOM 1489 N N . LYS A 1 192 ? 12.109 -5.496 -17.484 1 98.12 192 LYS A N 1
ATOM 1490 C CA . LYS A 1 192 ? 11.648 -4.312 -16.766 1 98.12 192 LYS A CA 1
ATOM 1491 C C . LYS A 1 192 ? 10.141 -4.113 -16.938 1 98.12 192 LYS A C 1
ATOM 1493 O O . LYS A 1 192 ? 9.57 -3.166 -16.406 1 98.12 192 LYS A O 1
ATOM 1498 N N . VAL A 1 193 ? 9.492 -5.035 -17.641 1 98.69 193 VAL A N 1
ATOM 1499 C CA . VAL A 1 193 ? 8.055 -4.973 -17.859 1 98.69 193 VAL A CA 1
ATOM 1500 C C . VAL A 1 193 ? 7.367 -6.141 -17.156 1 98.69 193 VAL A C 1
ATOM 1502 O O . VAL A 1 193 ? 7.73 -7.301 -17.359 1 98.69 193 VAL A O 1
ATOM 1505 N N . ILE A 1 194 ? 6.469 -5.844 -16.297 1 98.88 194 ILE A N 1
ATOM 1506 C CA . ILE A 1 194 ? 5.605 -6.828 -15.648 1 98.88 194 ILE A CA 1
ATOM 1507 C C . ILE A 1 194 ? 4.27 -6.906 -16.375 1 98.88 194 ILE A C 1
ATOM 1509 O O . ILE A 1 194 ? 3.574 -5.898 -16.531 1 98.88 194 ILE A O 1
ATOM 1513 N N . ILE A 1 195 ? 3.943 -8.078 -16.906 1 98.88 195 ILE A N 1
ATOM 1514 C CA . ILE A 1 195 ? 2.682 -8.305 -17.609 1 98.88 195 ILE A CA 1
ATOM 1515 C C . ILE A 1 195 ? 1.689 -8.992 -16.672 1 98.88 195 ILE A C 1
ATOM 1517 O O . ILE A 1 195 ? 2.01 -10.008 -16.047 1 98.88 195 ILE A O 1
ATOM 1521 N N . GLY A 1 196 ? 0.575 -8.383 -16.484 1 98.56 196 GLY A N 1
ATOM 1522 C CA . GLY A 1 196 ? -0.456 -8.977 -15.648 1 98.56 196 GLY A CA 1
ATOM 1523 C C . GLY A 1 196 ? -1.819 -9.008 -16.312 1 98.56 196 GLY A C 1
ATOM 1524 O O . GLY A 1 196 ? -1.952 -8.648 -17.484 1 98.56 196 GLY A O 1
ATOM 1525 N N . GLN A 1 197 ? -2.826 -9.523 -15.633 1 98.19 197 GLN A N 1
ATOM 1526 C CA . GLN A 1 197 ? -4.215 -9.523 -16.094 1 98.19 197 GLN A CA 1
ATOM 1527 C C . GLN A 1 197 ? -5.164 -9.148 -14.953 1 98.19 197 GLN A C 1
ATOM 1529 O O . GLN A 1 197 ? -4.848 -9.359 -13.773 1 98.19 197 GLN A O 1
ATOM 1534 N N . LEU A 1 198 ? -6.242 -8.531 -15.336 1 97.5 198 LEU A N 1
ATOM 1535 C CA . LEU A 1 198 ? -7.363 -8.461 -14.406 1 97.5 198 LEU A CA 1
ATOM 1536 C C . LEU A 1 198 ? -8.062 -9.812 -14.297 1 97.5 198 LEU A C 1
ATOM 1538 O O . LEU A 1 198 ? -8.039 -10.602 -15.242 1 97.5 198 LEU A O 1
ATOM 1542 N N . SER A 1 199 ? -8.609 -10.086 -13.172 1 97.44 199 SER A N 1
ATOM 1543 C CA . SER A 1 199 ? -9.266 -11.367 -12.93 1 97.44 199 SER A CA 1
ATOM 1544 C C . SER A 1 199 ? -10.312 -11.258 -11.82 1 97.44 199 SER A C 1
ATOM 1546 O O . SER A 1 199 ? -10.648 -10.156 -11.391 1 97.44 199 SER A O 1
ATOM 1548 N N . ASN A 1 200 ? -10.836 -12.438 -11.438 1 97.38 200 ASN A N 1
ATOM 1549 C CA . ASN A 1 200 ? -11.812 -12.484 -10.359 1 97.38 200 ASN A CA 1
ATOM 1550 C C . ASN A 1 200 ? -11.164 -12.195 -9.008 1 97.38 200 ASN A C 1
ATOM 1552 O O . ASN A 1 200 ? -11.859 -12.023 -8 1 97.38 200 ASN A O 1
ATOM 1556 N N . VAL A 1 201 ? -9.805 -12.023 -9 1 98.12 201 VAL A N 1
ATOM 1557 C CA . VAL A 1 201 ? -9.164 -11.766 -7.715 1 98.12 201 VAL A CA 1
ATOM 1558 C C . VAL A 1 201 ? -8.219 -10.578 -7.836 1 98.12 201 VAL A C 1
ATOM 1560 O O . VAL A 1 201 ? -7.57 -10.188 -6.863 1 98.12 201 VAL A O 1
ATOM 1563 N N . THR A 1 202 ? -8.016 -10.023 -8.992 1 98.44 202 THR A N 1
ATOM 1564 C CA . THR A 1 202 ? -7.164 -8.867 -9.25 1 98.44 202 THR A CA 1
ATOM 1565 C C . THR A 1 202 ? -7.969 -7.727 -9.867 1 98.44 202 THR A C 1
ATOM 1567 O O . THR A 1 202 ? -8.562 -7.883 -10.93 1 98.44 202 THR A O 1
ATOM 1570 N N . ASN A 1 203 ? -8.008 -6.594 -9.219 1 97.31 203 ASN A N 1
ATOM 1571 C CA . ASN A 1 203 ? -8.734 -5.438 -9.727 1 97.31 203 ASN A CA 1
ATOM 1572 C C . ASN A 1 203 ? -7.793 -4.297 -10.102 1 97.31 203 ASN A C 1
ATOM 1574 O O . ASN A 1 203 ? -6.574 -4.422 -9.953 1 97.31 203 ASN A O 1
ATOM 1578 N N . MET A 1 204 ? -8.344 -3.24 -10.656 1 97.19 204 MET A N 1
ATOM 1579 C CA . MET A 1 204 ? -7.527 -2.133 -11.141 1 97.19 204 MET A CA 1
ATOM 1580 C C . MET A 1 204 ? -6.832 -1.418 -9.992 1 97.19 204 MET A C 1
ATOM 1582 O O . MET A 1 204 ? -5.703 -0.948 -10.141 1 97.19 204 MET A O 1
ATOM 1586 N N . LYS A 1 205 ? -7.441 -1.285 -8.828 1 97.75 205 LYS A N 1
ATOM 1587 C CA . LYS A 1 205 ? -6.777 -0.689 -7.672 1 97.75 205 LYS A CA 1
ATOM 1588 C C . LYS A 1 205 ? -5.57 -1.518 -7.242 1 97.75 205 LYS A C 1
ATOM 1590 O O . LYS A 1 205 ? -4.566 -0.97 -6.785 1 97.75 205 LYS A O 1
ATOM 1595 N N . GLY A 1 206 ? -5.719 -2.809 -7.375 1 98.38 206 GLY A N 1
ATOM 1596 C CA . GLY A 1 206 ? -4.57 -3.666 -7.137 1 98.38 206 GLY A CA 1
ATOM 1597 C C . GLY A 1 206 ? -3.41 -3.387 -8.07 1 98.38 206 GLY A C 1
ATOM 1598 O O . GLY A 1 206 ? -2.254 -3.367 -7.648 1 98.38 206 GLY A O 1
ATOM 1599 N N . VAL A 1 207 ? -3.703 -3.17 -9.32 1 98.31 207 VAL A N 1
ATOM 1600 C CA . VAL A 1 207 ? -2.688 -2.844 -10.32 1 98.31 207 VAL A CA 1
ATOM 1601 C C . VAL A 1 207 ? -2.018 -1.52 -9.953 1 98.31 207 VAL A C 1
ATOM 1603 O O . VAL A 1 207 ? -0.791 -1.404 -10.008 1 98.31 207 VAL A O 1
ATOM 1606 N N . GLU A 1 208 ? -2.783 -0.552 -9.555 1 97 208 GLU A N 1
ATOM 1607 C CA . GLU A 1 208 ? -2.244 0.741 -9.141 1 97 208 GLU A CA 1
ATOM 1608 C C . GLU A 1 208 ? -1.339 0.599 -7.922 1 97 208 GLU A C 1
ATOM 1610 O O . GLU A 1 208 ? -0.267 1.204 -7.863 1 97 208 GLU A O 1
ATOM 1615 N N . TYR A 1 209 ? -1.81 -0.175 -7.012 1 98.56 209 TYR A N 1
ATOM 1616 C CA . TYR A 1 209 ? -0.984 -0.435 -5.836 1 98.56 209 TYR A CA 1
ATOM 1617 C C . TYR A 1 209 ? 0.352 -1.052 -6.234 1 98.56 209 TYR A C 1
ATOM 1619 O O . TYR A 1 209 ? 1.409 -0.603 -5.785 1 98.56 209 TYR A O 1
ATOM 1627 N N . LEU A 1 210 ? 0.262 -2.043 -7.051 1 98.75 210 LEU A N 1
ATOM 1628 C CA . LEU A 1 210 ? 1.484 -2.701 -7.496 1 98.75 210 LEU A CA 1
ATOM 1629 C C . LEU A 1 210 ? 2.436 -1.701 -8.141 1 98.75 210 LEU A C 1
ATOM 1631 O O . LEU A 1 210 ? 3.633 -1.696 -7.852 1 98.75 210 LEU A O 1
ATOM 1635 N N . ARG A 1 211 ? 1.966 -0.846 -8.984 1 98.12 211 ARG A N 1
ATOM 1636 C CA . ARG A 1 211 ? 2.771 0.172 -9.648 1 98.12 211 ARG A CA 1
ATOM 1637 C C . ARG A 1 211 ? 3.49 1.054 -8.633 1 98.12 211 ARG A C 1
ATOM 1639 O O . ARG A 1 211 ? 4.602 1.521 -8.883 1 98.12 211 ARG A O 1
ATOM 1646 N N . SER A 1 212 ? 2.877 1.228 -7.5 1 98 212 SER A N 1
ATOM 1647 C CA . SER A 1 212 ? 3.436 2.131 -6.5 1 98 212 SER A CA 1
ATOM 1648 C C . SER A 1 212 ? 4.574 1.469 -5.73 1 98 212 SER A C 1
ATOM 1650 O O . SER A 1 212 ? 5.398 2.152 -5.125 1 98 212 SER A O 1
ATOM 1652 N N . VAL A 1 213 ? 4.688 0.13 -5.777 1 98.31 213 VAL A N 1
ATOM 1653 C CA . VAL A 1 213 ? 5.609 -0.495 -4.832 1 98.31 213 VAL A CA 1
ATOM 1654 C C . VAL A 1 213 ? 6.711 -1.229 -5.594 1 98.31 213 VAL A C 1
ATOM 1656 O O . VAL A 1 213 ? 7.727 -1.616 -5.012 1 98.31 213 VAL A O 1
ATOM 1659 N N . ILE A 1 214 ? 6.559 -1.422 -6.898 1 98.12 214 ILE A N 1
ATOM 1660 C CA . ILE A 1 214 ? 7.637 -2.055 -7.648 1 98.12 214 ILE A CA 1
ATOM 1661 C C . ILE A 1 214 ? 8.828 -1.104 -7.742 1 98.12 214 ILE A C 1
ATOM 1663 O O . ILE A 1 214 ? 8.672 0.113 -7.633 1 98.12 214 ILE A O 1
ATOM 1667 N N . PRO A 1 215 ? 10.047 -1.657 -7.914 1 96.5 215 PRO A N 1
ATOM 1668 C CA . PRO A 1 215 ? 11.234 -0.8 -7.984 1 96.5 215 PRO A CA 1
ATOM 1669 C C . PRO A 1 215 ? 11.18 0.185 -9.148 1 96.5 215 PRO A C 1
ATOM 1671 O O . PRO A 1 215 ? 10.453 -0.036 -10.117 1 96.5 215 PRO A O 1
ATOM 1674 N N . GLU A 1 216 ? 11.969 1.224 -9.039 1 93.62 216 GLU A N 1
ATOM 1675 C CA . GLU A 1 216 ? 12.086 2.195 -10.117 1 93.62 216 GLU A CA 1
ATOM 1676 C C . GLU A 1 216 ? 12.594 1.534 -11.398 1 93.62 216 GLU A C 1
ATOM 1678 O O . GLU A 1 216 ? 13.43 0.629 -11.352 1 93.62 216 GLU A O 1
ATOM 1683 N N . GLY A 1 217 ? 12.094 1.967 -12.445 1 95.88 217 GLY A N 1
ATOM 1684 C CA . GLY A 1 217 ? 12.547 1.445 -13.727 1 95.88 217 GLY A CA 1
ATOM 1685 C C . GLY A 1 217 ? 11.648 0.346 -14.266 1 95.88 217 GLY A C 1
ATOM 1686 O O . GLY A 1 217 ? 11.734 -0.002 -15.445 1 95.88 217 GLY A O 1
ATOM 1687 N N . TYR A 1 218 ? 10.789 -0.182 -13.461 1 97.69 218 TYR A N 1
ATOM 1688 C CA . TYR A 1 218 ? 9.867 -1.227 -13.891 1 97.69 218 TYR A CA 1
ATOM 1689 C C . TYR A 1 218 ? 8.516 -0.636 -14.258 1 97.69 218 TYR A C 1
ATOM 1691 O O . TYR A 1 218 ? 8.125 0.413 -13.734 1 97.69 218 TYR A O 1
ATOM 1699 N N . THR A 1 219 ? 7.809 -1.293 -15.148 1 98.12 219 THR A N 1
ATOM 1700 C CA . THR A 1 219 ? 6.457 -0.902 -15.531 1 98.12 219 THR A CA 1
ATOM 1701 C C . THR A 1 219 ? 5.504 -2.092 -15.445 1 98.12 219 THR A C 1
ATOM 1703 O O . THR A 1 219 ? 5.938 -3.244 -15.484 1 98.12 219 THR A O 1
ATOM 1706 N N . VAL A 1 220 ? 4.223 -1.841 -15.234 1 98.69 220 VAL A N 1
ATOM 1707 C CA . VAL A 1 220 ? 3.182 -2.861 -15.203 1 98.69 220 VAL A CA 1
ATOM 1708 C C . VAL A 1 220 ? 2.201 -2.639 -16.344 1 98.69 220 VAL A C 1
ATOM 1710 O O . VAL A 1 220 ? 1.638 -1.55 -16.484 1 98.69 220 VAL A O 1
ATOM 1713 N N . GLU A 1 221 ? 2.059 -3.6 -17.188 1 98.81 221 GLU A N 1
ATOM 1714 C CA . GLU A 1 221 ? 1.099 -3.57 -18.281 1 98.81 221 GLU A CA 1
ATOM 1715 C C . GLU A 1 221 ? 0.069 -4.688 -18.141 1 98.81 221 GLU A C 1
ATOM 1717 O O . GLU A 1 221 ? 0.38 -5.77 -17.641 1 98.81 221 GLU A O 1
ATOM 1722 N N . ILE A 1 222 ? -1.142 -4.418 -18.578 1 98.69 222 ILE A N 1
ATOM 1723 C CA . ILE A 1 222 ? -2.225 -5.383 -18.422 1 98.69 222 ILE A CA 1
ATOM 1724 C C . ILE A 1 222 ? -2.543 -6.023 -19.781 1 98.69 222 ILE A C 1
ATOM 1726 O O . ILE A 1 222 ? -2.875 -5.324 -20.734 1 98.69 222 ILE A O 1
ATOM 1730 N N . LEU A 1 223 ? -2.406 -7.289 -19.812 1 98.5 223 LEU A N 1
ATOM 1731 C CA . LEU A 1 223 ? -2.705 -8.102 -20.984 1 98.5 223 LEU A CA 1
ATOM 1732 C C . LEU A 1 223 ? -4.203 -8.336 -21.109 1 98.5 223 LEU A C 1
ATOM 1734 O O . LEU A 1 223 ? -4.867 -8.695 -20.141 1 98.5 223 LEU A O 1
ATOM 1738 N N . GLN A 1 224 ? -4.684 -8.094 -22.312 1 96.81 224 GLN A N 1
ATOM 1739 C CA . GLN A 1 224 ? -6.082 -8.414 -22.578 1 96.81 224 GLN A CA 1
ATOM 1740 C C . GLN A 1 224 ? -6.281 -9.914 -22.766 1 96.81 224 GLN A C 1
ATOM 1742 O O . GLN A 1 224 ? -5.727 -10.516 -23.688 1 96.81 224 GLN A O 1
ATOM 1747 N N . THR A 1 225 ? -6.973 -10.516 -21.828 1 96.31 225 THR A N 1
ATOM 1748 C CA . THR A 1 225 ? -7.293 -11.938 -21.891 1 96.31 225 THR A CA 1
ATOM 1749 C C . THR A 1 225 ? -8.797 -12.141 -22.031 1 96.31 225 THR A C 1
ATOM 1751 O O . THR A 1 225 ? -9.578 -11.203 -21.859 1 96.31 225 THR A O 1
ATOM 1754 N N . ASP A 1 226 ? -9.156 -13.312 -22.516 1 93.19 226 ASP A N 1
ATOM 1755 C CA . ASP A 1 226 ? -10.555 -13.719 -22.641 1 93.19 226 ASP A CA 1
ATOM 1756 C C . ASP A 1 226 ? -10.836 -14.977 -21.828 1 93.19 226 ASP A C 1
ATOM 1758 O O . ASP A 1 226 ? -10.977 -16.062 -22.391 1 93.1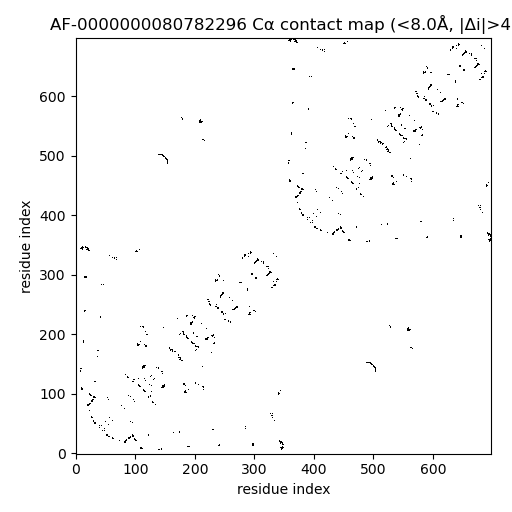9 226 ASP A O 1
ATOM 1762 N N . ASP A 1 227 ? -10.945 -14.828 -20.562 1 92.62 227 ASP A N 1
ATOM 1763 C CA . ASP A 1 227 ? -11.219 -15.906 -19.609 1 92.62 227 ASP A CA 1
ATOM 1764 C C . ASP A 1 227 ? -12.141 -15.43 -18.5 1 92.62 227 ASP A C 1
ATOM 1766 O O . ASP A 1 227 ? -11.68 -14.867 -17.5 1 92.62 227 ASP A O 1
ATOM 1770 N N . PRO A 1 228 ? -13.414 -15.695 -18.625 1 90.5 228 PRO A N 1
ATOM 1771 C CA . PRO A 1 228 ? -14.352 -15.266 -17.578 1 90.5 228 PRO A CA 1
ATOM 1772 C C . PRO A 1 228 ? -14.07 -15.906 -16.219 1 90.5 228 PRO A C 1
ATOM 1774 O O . PRO A 1 228 ? -14.578 -15.438 -15.195 1 90.5 228 PRO A O 1
ATOM 1777 N N . HIS A 1 229 ? -13.258 -16.969 -16.234 1 91.62 229 HIS A N 1
ATOM 1778 C CA . HIS A 1 229 ? -12.953 -17.656 -14.992 1 91.62 229 HIS A CA 1
ATOM 1779 C C . HIS A 1 229 ? -11.547 -17.312 -14.508 1 91.62 229 HIS A C 1
ATOM 1781 O O . HIS A 1 229 ? -11.008 -18 -13.633 1 91.62 229 HIS A O 1
ATOM 1787 N N . ALA A 1 230 ? -11.055 -16.266 -15.102 1 90.62 230 ALA A N 1
ATOM 1788 C CA . ALA A 1 230 ? -9.656 -15.922 -14.844 1 90.62 230 ALA A CA 1
ATOM 1789 C C . ALA A 1 230 ? -9.406 -15.742 -13.352 1 90.62 230 ALA A C 1
ATOM 1791 O O . ALA A 1 230 ? -10.141 -15.016 -12.672 1 90.62 230 ALA A O 1
ATOM 1792 N N . MET A 1 231 ? -8.367 -16.391 -12.836 1 93 231 MET A N 1
ATOM 1793 C CA . MET A 1 231 ? -7.836 -16.141 -11.492 1 93 231 MET A CA 1
ATOM 1794 C C . MET A 1 231 ? -6.344 -15.828 -11.547 1 93 231 MET A C 1
ATOM 1796 O O . MET A 1 231 ? -5.871 -14.891 -10.914 1 93 231 MET A O 1
ATOM 1800 N N . HIS A 1 232 ? -5.621 -16.734 -12.477 1 96.62 232 HIS A N 1
ATOM 1801 C CA . HIS A 1 232 ? -4.18 -16.531 -12.586 1 96.62 232 HIS A CA 1
ATOM 1802 C C . HIS A 1 232 ? -3.727 -16.625 -14.039 1 96.62 232 HIS A C 1
ATOM 1804 O O . HIS A 1 232 ? -4.305 -17.375 -14.836 1 96.62 232 HIS A O 1
ATOM 1810 N N . ILE A 1 233 ? -2.617 -15.883 -14.281 1 98.06 233 ILE A N 1
ATOM 1811 C CA . ILE A 1 233 ? -2.162 -15.742 -15.664 1 98.06 233 ILE A CA 1
ATOM 1812 C C . ILE A 1 233 ? -1.228 -16.891 -16.016 1 98.06 233 ILE A C 1
ATOM 1814 O O . ILE A 1 233 ? -0.946 -17.125 -17.188 1 98.06 233 ILE A O 1
ATOM 1818 N N . ASP A 1 234 ? -0.782 -17.625 -15.023 1 96.06 234 ASP A N 1
ATOM 1819 C CA . ASP A 1 234 ? 0.306 -18.578 -15.234 1 96.06 234 ASP A CA 1
ATOM 1820 C C . ASP A 1 234 ? -0.215 -19.891 -15.812 1 96.06 234 ASP A C 1
ATOM 1822 O O . ASP A 1 234 ? 0.522 -20.875 -15.891 1 96.06 234 ASP A O 1
ATOM 1826 N N . ALA A 1 235 ? -1.491 -19.984 -16.172 1 95.19 235 ALA A N 1
ATOM 1827 C CA . ALA A 1 235 ? -2.004 -21.047 -17.031 1 95.19 235 ALA A CA 1
ATOM 1828 C C . ALA A 1 235 ? -2.486 -20.5 -18.359 1 95.19 235 ALA A C 1
ATOM 1830 O O . ALA A 1 235 ? -3.057 -21.219 -19.172 1 95.19 235 ALA A O 1
ATOM 1831 N N . THR A 1 236 ? -2.311 -19.219 -18.516 1 97.81 236 THR A N 1
ATOM 1832 C CA . THR A 1 236 ? -2.691 -18.531 -19.75 1 97.81 236 THR A CA 1
ATOM 1833 C C . THR A 1 236 ? -1.473 -18.281 -20.641 1 97.81 236 THR A C 1
ATOM 1835 O O . THR A 1 236 ? -1.545 -18.438 -21.859 1 97.81 236 THR A O 1
ATOM 1838 N N . ILE A 1 237 ? -0.385 -17.875 -20.031 1 98.62 237 ILE A N 1
ATOM 1839 C CA . ILE A 1 237 ? 0.865 -17.719 -20.781 1 98.62 237 ILE A CA 1
ATOM 1840 C C . ILE A 1 237 ? 1.996 -18.406 -20.016 1 98.62 237 ILE A C 1
ATOM 1842 O O . ILE A 1 237 ? 1.993 -18.453 -18.781 1 98.62 237 ILE A O 1
ATOM 1846 N N . LEU A 1 238 ? 2.955 -18.953 -20.766 1 98.75 238 LEU A N 1
ATOM 1847 C CA . LEU A 1 238 ? 4.113 -19.656 -20.234 1 98.75 238 LEU A CA 1
ATOM 1848 C C . LEU A 1 238 ? 5.383 -19.266 -20.984 1 98.75 238 LEU A C 1
ATOM 1850 O O . LEU A 1 238 ? 5.699 -19.844 -22.031 1 98.75 238 LEU A O 1
ATOM 1854 N N . PRO A 1 239 ? 6.055 -18.234 -20.516 1 98.56 239 PRO A N 1
ATOM 1855 C CA . PRO A 1 239 ? 7.391 -18 -21.078 1 98.56 239 PRO A CA 1
ATOM 1856 C C . PRO A 1 239 ? 8.344 -19.172 -20.797 1 98.56 239 PRO A C 1
ATOM 1858 O O . PRO A 1 239 ? 8.578 -19.516 -19.641 1 98.56 239 PRO A O 1
ATOM 1861 N N . LEU A 1 240 ? 8.859 -19.75 -21.859 1 98.19 240 LEU A N 1
ATOM 1862 C CA . LEU A 1 240 ? 9.75 -20.891 -21.734 1 98.19 240 LEU A CA 1
ATOM 1863 C C . LEU A 1 240 ? 11.195 -20.438 -21.531 1 98.19 240 LEU A C 1
ATOM 1865 O O . LEU A 1 240 ? 11.906 -20.969 -20.688 1 98.19 240 LEU A O 1
ATOM 1869 N N . ARG A 1 241 ? 11.656 -19.562 -22.297 1 97.94 241 ARG A N 1
ATOM 1870 C CA . ARG A 1 241 ? 12.961 -18.922 -22.25 1 97.94 241 ARG A CA 1
ATOM 1871 C C . ARG A 1 241 ? 12.914 -17.547 -22.906 1 97.94 241 ARG A C 1
ATOM 1873 O O . ARG A 1 241 ? 11.852 -17.094 -23.328 1 97.94 241 ARG A O 1
ATOM 1880 N N . ASN A 1 242 ? 14.039 -16.844 -22.922 1 97.44 242 ASN A N 1
ATOM 1881 C CA . ASN A 1 242 ? 14.078 -15.516 -23.516 1 97.44 242 ASN A CA 1
ATOM 1882 C C . ASN A 1 242 ? 13.594 -15.523 -24.953 1 97.44 242 ASN A C 1
ATOM 1884 O O . ASN A 1 242 ? 14.125 -16.25 -25.797 1 97.44 242 ASN A O 1
ATOM 1888 N N . LYS A 1 243 ? 12.469 -14.805 -25.188 1 98.19 243 LYS A N 1
ATOM 1889 C CA . LYS A 1 243 ? 11.906 -14.547 -26.516 1 98.19 243 LYS A CA 1
ATOM 1890 C C . LYS A 1 243 ? 11.133 -15.766 -27.031 1 98.19 243 LYS A C 1
ATOM 1892 O O . LYS A 1 243 ? 10.906 -15.898 -28.234 1 98.19 243 LYS A O 1
ATOM 1897 N N . LEU A 1 244 ? 10.766 -16.688 -26.203 1 98.69 244 LEU A N 1
ATOM 1898 C CA . LEU A 1 244 ? 9.938 -17.828 -26.562 1 98.69 244 LEU A CA 1
ATOM 1899 C C . LEU A 1 244 ? 8.836 -18.047 -25.531 1 98.69 244 LEU A C 1
ATOM 1901 O O . LEU A 1 244 ? 9.117 -18.25 -24.344 1 98.69 244 LEU A O 1
ATOM 1905 N N . MET A 1 245 ? 7.609 -18.016 -26 1 98.44 245 MET A N 1
ATOM 1906 C CA . MET A 1 245 ? 6.469 -18.141 -25.094 1 98.44 245 MET A CA 1
ATOM 1907 C C . MET A 1 245 ? 5.395 -19.031 -25.703 1 98.44 245 MET A C 1
ATOM 1909 O O . MET A 1 245 ? 5.129 -18.969 -26.906 1 98.44 245 MET A O 1
ATOM 1913 N N . VAL A 1 246 ? 4.852 -19.891 -24.922 1 98.69 246 VAL A N 1
ATOM 1914 C CA . VAL A 1 246 ? 3.654 -20.672 -25.234 1 98.69 246 VAL A CA 1
ATOM 1915 C C . VAL A 1 246 ? 2.441 -20.047 -24.547 1 98.69 246 VAL A C 1
ATOM 1917 O O . VAL A 1 246 ? 2.545 -19.531 -23.422 1 98.69 246 VAL A O 1
ATOM 1920 N N . TYR A 1 247 ? 1.314 -19.984 -25.234 1 98.69 247 TYR A N 1
ATOM 1921 C CA . TYR A 1 247 ? 0.132 -19.391 -24.625 1 98.69 247 TYR A CA 1
ATOM 1922 C C . TYR A 1 247 ? -1.101 -20.25 -24.875 1 98.69 247 TYR A C 1
ATOM 1924 O O . TYR A 1 247 ? -1.107 -21.078 -25.781 1 98.69 247 TYR A O 1
ATOM 1932 N N . HIS A 1 248 ? -2.037 -20.188 -23.938 1 98.31 248 HIS A N 1
ATOM 1933 C CA . HIS A 1 248 ? -3.324 -20.859 -24.062 1 98.31 248 HIS A CA 1
ATOM 1934 C C . HIS A 1 248 ? -4.07 -20.391 -25.312 1 98.31 248 HIS A C 1
ATOM 1936 O O . HIS A 1 248 ? -4.309 -19.203 -25.5 1 98.31 248 HIS A O 1
ATOM 1942 N N . PRO A 1 249 ? -4.527 -21.266 -26.141 1 97.5 249 PRO A N 1
ATOM 1943 C CA . PRO A 1 249 ? -5.074 -20.875 -27.438 1 97.5 249 PRO A CA 1
ATOM 1944 C C . PRO A 1 249 ? -6.449 -20.219 -27.328 1 97.5 249 PRO A C 1
ATOM 1946 O O . PRO A 1 249 ? -6.879 -19.516 -28.25 1 97.5 249 PRO A O 1
ATOM 1949 N N . GLU A 1 250 ? -7.098 -20.422 -26.219 1 96.88 250 GLU A N 1
ATOM 1950 C CA . GLU A 1 250 ? -8.469 -19.922 -26.125 1 96.88 250 GLU A CA 1
ATOM 1951 C C . GLU A 1 250 ? -8.562 -18.703 -25.203 1 96.88 250 GLU A C 1
ATOM 1953 O O . GLU A 1 250 ? -9.555 -17.969 -25.234 1 96.88 250 GLU A O 1
ATOM 1958 N N . ARG A 1 251 ? -7.535 -18.453 -24.406 1 97.44 251 ARG A N 1
ATOM 1959 C CA . ARG A 1 251 ? -7.672 -17.438 -23.359 1 97.44 251 ARG A CA 1
ATOM 1960 C C . ARG A 1 251 ? -6.969 -16.141 -23.766 1 97.44 251 ARG A C 1
ATOM 1962 O O . ARG A 1 251 ? -7.207 -15.086 -23.172 1 97.44 251 ARG A O 1
ATOM 1969 N N . VAL A 1 252 ? -6.055 -16.203 -24.719 1 98.12 252 VAL A N 1
ATOM 1970 C CA . VAL A 1 252 ? -5.332 -15.023 -25.188 1 98.12 252 VAL A CA 1
ATOM 1971 C C . VAL A 1 252 ? -4.938 -15.203 -26.656 1 98.12 252 VAL A C 1
ATOM 1973 O O . VAL A 1 252 ? -4.691 -16.328 -27.094 1 98.12 252 VAL A O 1
ATOM 1976 N N . THR A 1 253 ? -4.91 -14.141 -27.406 1 98.25 253 THR A N 1
ATOM 1977 C CA . THR A 1 253 ? -4.551 -14.195 -28.828 1 98.25 253 THR A CA 1
ATOM 1978 C C . THR A 1 253 ? -3.154 -13.625 -29.047 1 98.25 253 THR A C 1
ATOM 1980 O O . THR A 1 253 ? -2.662 -12.836 -28.234 1 98.25 253 THR A O 1
ATOM 1983 N N . GLU A 1 254 ? -2.594 -14.117 -30.109 1 98.25 254 GLU A N 1
ATOM 1984 C CA . GLU A 1 254 ? -1.315 -13.523 -30.5 1 98.25 254 GLU A CA 1
ATOM 1985 C C . GLU A 1 254 ? -1.442 -12.016 -30.703 1 98.25 254 GLU A C 1
ATOM 1987 O O . GLU A 1 254 ? -0.532 -11.258 -30.359 1 98.25 254 GLU A O 1
ATOM 1992 N N . LYS A 1 255 ? -2.555 -11.586 -31.281 1 98.25 255 LYS A N 1
ATOM 1993 C CA . LYS A 1 255 ? -2.799 -10.164 -31.484 1 98.25 255 LYS A CA 1
ATOM 1994 C C . LYS A 1 255 ? -2.754 -9.398 -30.172 1 98.25 255 LYS A C 1
ATOM 1996 O O . LYS A 1 255 ? -2.139 -8.328 -30.094 1 98.25 255 LYS A O 1
ATOM 2001 N N . ALA A 1 256 ? -3.414 -9.93 -29.156 1 98.31 256 ALA A N 1
ATOM 2002 C CA . ALA A 1 256 ? -3.41 -9.289 -27.844 1 98.31 256 ALA A CA 1
ATOM 2003 C C . ALA A 1 256 ? -1.999 -9.227 -27.266 1 98.31 256 ALA A C 1
ATOM 2005 O O . ALA A 1 256 ? -1.599 -8.211 -26.703 1 98.31 256 ALA A O 1
ATOM 2006 N N . LEU A 1 257 ? -1.264 -10.289 -27.375 1 98.75 257 LEU A N 1
ATOM 2007 C CA . LEU A 1 257 ? 0.112 -10.336 -26.891 1 98.75 257 LEU A CA 1
ATOM 2008 C C . LEU A 1 257 ? 0.976 -9.297 -27.609 1 98.75 257 LEU A C 1
ATOM 2010 O O . LEU A 1 257 ? 1.736 -8.578 -26.953 1 98.75 257 LEU A O 1
ATOM 2014 N N . ARG A 1 258 ? 0.835 -9.164 -28.859 1 98.56 258 ARG A N 1
ATOM 2015 C CA . ARG A 1 258 ? 1.682 -8.305 -29.672 1 98.56 258 ARG A CA 1
ATOM 2016 C C . ARG A 1 258 ? 1.334 -6.836 -29.469 1 98.56 258 ARG A C 1
ATOM 2018 O O . ARG A 1 258 ? 2.043 -5.949 -29.953 1 98.56 258 ARG A O 1
ATOM 2025 N N . GLN A 1 259 ? 0.281 -6.539 -28.781 1 98.38 259 GLN A N 1
ATOM 2026 C CA . GLN A 1 259 ? -0.004 -5.164 -28.391 1 98.38 259 GLN A CA 1
ATOM 2027 C C . GLN A 1 259 ? 1.025 -4.652 -27.391 1 98.38 259 GLN A C 1
ATOM 2029 O O . GLN A 1 259 ? 1.131 -3.443 -27.156 1 98.38 259 GLN A O 1
ATOM 2034 N N . HIS A 1 260 ? 1.65 -5.543 -26.734 1 98.69 260 HIS A N 1
ATOM 2035 C CA . HIS A 1 260 ? 2.713 -5.184 -25.797 1 98.69 260 HIS A CA 1
ATOM 2036 C C . HIS A 1 260 ? 4.074 -5.184 -26.484 1 98.69 260 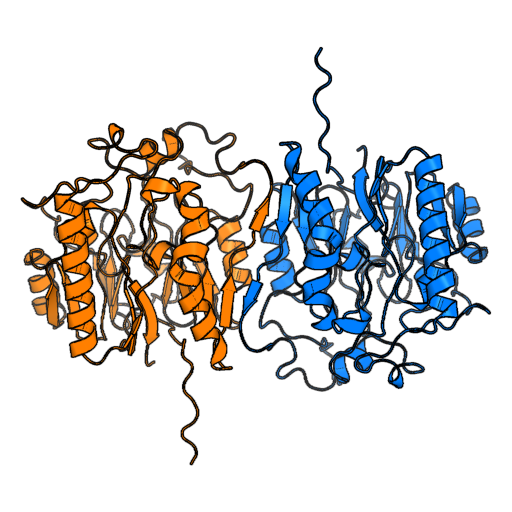HIS A C 1
ATOM 2038 O O . HIS A 1 260 ? 4.52 -6.219 -26.984 1 98.69 260 HIS A O 1
ATOM 2044 N N . ALA A 1 261 ? 4.762 -4.039 -26.375 1 98.75 261 ALA A N 1
ATOM 2045 C CA . ALA A 1 261 ? 6.023 -3.838 -27.094 1 98.75 261 ALA A CA 1
ATOM 2046 C C . ALA A 1 261 ? 7.059 -4.879 -26.672 1 98.75 261 ALA A C 1
ATOM 2048 O O . ALA A 1 261 ? 7.891 -5.293 -27.484 1 98.75 261 ALA A O 1
ATOM 2049 N N . VAL A 1 262 ? 6.973 -5.375 -25.516 1 98.56 262 VAL A N 1
ATOM 2050 C CA . VAL A 1 262 ? 7.977 -6.289 -24.984 1 98.56 262 VAL A CA 1
ATOM 2051 C C . VAL A 1 262 ? 7.945 -7.605 -25.75 1 98.56 262 VAL A C 1
ATOM 2053 O O . VAL A 1 262 ? 8.938 -8.336 -25.797 1 98.56 262 VAL A O 1
ATOM 2056 N N . PHE A 1 263 ? 6.82 -7.891 -26.422 1 98.69 263 PHE A N 1
ATOM 2057 C CA . PHE A 1 263 ? 6.676 -9.18 -27.094 1 98.69 263 PHE A CA 1
ATOM 2058 C C . PHE A 1 263 ? 6.914 -9.039 -28.594 1 98.69 263 PHE A C 1
ATOM 2060 O O . PHE A 1 263 ? 6.719 -9.992 -29.359 1 98.69 263 PHE A O 1
ATOM 2067 N N . GLU A 1 264 ? 7.383 -7.941 -29.062 1 97.88 264 GLU A N 1
ATOM 2068 C CA . GLU A 1 264 ? 7.527 -7.656 -30.484 1 97.88 264 GLU A CA 1
ATOM 2069 C C . GLU A 1 264 ? 8.391 -8.711 -31.172 1 97.88 264 GLU A C 1
ATOM 2071 O O . GLU A 1 264 ? 8.062 -9.172 -32.281 1 97.88 264 GLU A O 1
ATOM 2076 N N . ASP A 1 265 ? 9.484 -9.117 -30.578 1 97.94 265 ASP A N 1
ATOM 2077 C CA . ASP A 1 265 ? 10.43 -10.023 -31.234 1 97.94 265 ASP A CA 1
ATOM 2078 C C . ASP A 1 265 ? 10.375 -11.414 -30.609 1 97.94 265 ASP A C 1
ATOM 2080 O O . ASP A 1 265 ? 11.328 -12.188 -30.734 1 97.94 265 ASP A O 1
ATOM 2084 N N . TRP A 1 266 ? 9.289 -11.68 -29.953 1 98.69 266 TRP A N 1
ATOM 2085 C CA . TRP A 1 266 ? 9.148 -12.984 -29.297 1 98.69 266 TRP A CA 1
ATOM 2086 C C . TRP A 1 266 ? 8.539 -14 -30.266 1 98.69 266 TRP A C 1
ATOM 2088 O O . TRP A 1 266 ? 7.684 -13.664 -31.078 1 98.69 266 TRP A O 1
ATOM 2098 N N . GLU A 1 267 ? 9.008 -15.219 -30.172 1 98.75 267 GLU A N 1
ATOM 2099 C CA . GLU A 1 267 ? 8.297 -16.344 -30.766 1 98.75 267 GLU A CA 1
ATOM 2100 C C . GLU A 1 267 ? 7.121 -16.781 -29.875 1 98.75 267 GLU A C 1
ATOM 2102 O O . GLU A 1 267 ? 7.309 -17.141 -28.719 1 98.75 267 GLU A O 1
ATOM 2107 N N . LEU A 1 268 ? 5.992 -16.688 -30.469 1 98.75 268 LEU A N 1
ATOM 2108 C CA . LEU A 1 268 ? 4.77 -16.984 -29.734 1 98.75 268 LEU A CA 1
ATOM 2109 C C . LEU A 1 268 ? 4.07 -18.203 -30.328 1 98.75 268 LEU A C 1
ATOM 2111 O O . LEU A 1 268 ? 3.828 -18.266 -31.531 1 98.75 268 LEU A O 1
ATOM 2115 N N . TYR A 1 269 ? 3.73 -19.203 -29.469 1 98.75 269 TYR A N 1
ATOM 2116 C CA . TYR A 1 269 ? 3.092 -20.422 -29.938 1 98.75 269 TYR A CA 1
ATOM 2117 C C . TYR A 1 269 ? 1.829 -20.719 -29.141 1 98.75 269 TYR A C 1
ATOM 2119 O O . TYR A 1 269 ? 1.874 -20.812 -27.906 1 98.75 269 TYR A O 1
ATOM 2127 N N . ALA A 1 270 ? 0.772 -20.844 -29.844 1 98.62 270 ALA A N 1
ATOM 2128 C CA . ALA A 1 270 ? -0.402 -21.406 -29.188 1 98.62 270 ALA A CA 1
ATOM 2129 C C . ALA A 1 270 ? -0.197 -22.891 -28.891 1 98.62 270 ALA A C 1
ATOM 2131 O O . ALA A 1 270 ? 0.267 -23.641 -29.75 1 98.62 270 ALA A O 1
ATOM 2132 N N . TYR A 1 271 ? -0.422 -23.25 -27.656 1 98.44 271 TYR A N 1
ATOM 2133 C CA . TYR A 1 271 ? -0.325 -24.672 -27.359 1 98.44 271 TYR A CA 1
ATOM 2134 C C . TYR A 1 271 ? -1.244 -25.484 -28.266 1 98.44 271 TYR A C 1
ATOM 2136 O O . TYR A 1 271 ? -2.459 -25.266 -28.281 1 98.44 271 TYR A O 1
ATOM 2144 N N . PRO A 1 272 ? -0.719 -26.406 -28.969 1 97.81 272 PRO A N 1
ATOM 2145 C CA . PRO A 1 272 ? -1.488 -27 -30.062 1 97.81 272 PRO A CA 1
ATOM 2146 C C . PRO A 1 272 ? -2.285 -28.234 -29.641 1 97.81 272 PRO A C 1
ATOM 2148 O O . PRO A 1 272 ? -2.984 -28.844 -30.453 1 97.81 272 PRO A O 1
ATOM 2151 N N . PHE A 1 273 ? -2.203 -28.656 -28.359 1 97.19 273 PHE A N 1
ATOM 2152 C CA . PHE A 1 273 ? -2.893 -29.859 -27.906 1 97.19 273 PHE A CA 1
ATOM 2153 C C . PHE A 1 273 ? -3.977 -29.516 -26.891 1 97.19 273 PHE A C 1
ATOM 2155 O O . PHE A 1 273 ? -3.965 -28.438 -26.312 1 97.19 273 PHE A O 1
ATOM 2162 N N . THR A 1 274 ? -4.93 -30.375 -26.781 1 94.69 274 THR A N 1
ATOM 2163 C CA . THR A 1 274 ? -5.883 -30.328 -25.672 1 94.69 274 THR A CA 1
ATOM 2164 C C . THR A 1 274 ? -5.422 -31.203 -24.516 1 94.69 274 THR A C 1
ATOM 2166 O O . THR A 1 274 ? -5.258 -32.406 -24.672 1 94.69 274 THR A O 1
ATOM 2169 N N . PRO A 1 275 ? -5.215 -30.547 -23.453 1 93.25 275 PRO A N 1
ATOM 2170 C CA . PRO A 1 275 ? -4.766 -31.375 -22.328 1 93.25 275 PRO A CA 1
ATOM 2171 C C . PRO A 1 275 ? -5.793 -32.438 -21.922 1 93.25 275 PRO A C 1
ATOM 2173 O O . PRO A 1 275 ? -6.996 -32.156 -21.906 1 93.25 275 PRO A O 1
ATOM 2176 N N . GLU A 1 276 ? -5.34 -33.625 -21.703 1 83.38 276 GLU A N 1
ATOM 2177 C CA . GLU A 1 276 ? -6.219 -34.75 -21.375 1 83.38 276 GLU A CA 1
ATOM 2178 C C . GLU A 1 276 ? -6.516 -34.781 -19.875 1 83.38 276 GLU A C 1
ATOM 2180 O O . GLU A 1 276 ? -5.688 -34.375 -19.062 1 83.38 276 GLU A O 1
ATOM 2185 N N . GLN A 1 277 ? -7.793 -35.188 -19.656 1 79.94 277 GLN A N 1
ATOM 2186 C CA . GLN A 1 277 ? -8.094 -35.469 -18.266 1 79.94 277 GLN A CA 1
ATOM 2187 C C . GLN A 1 277 ? -7.316 -36.688 -17.781 1 79.94 277 GLN A C 1
ATOM 2189 O O . GLN A 1 277 ? -7.332 -37.75 -18.422 1 79.94 277 GLN A O 1
ATOM 2194 N N . LYS A 1 278 ? -6.621 -36.562 -16.688 1 78.44 278 LYS A N 1
ATOM 2195 C CA . LYS A 1 278 ? -5.781 -37.625 -16.141 1 78.44 278 LYS A CA 1
ATOM 2196 C C . LYS A 1 278 ? -6.57 -38.531 -15.195 1 78.44 278 LYS A C 1
ATOM 2198 O O . LYS A 1 278 ? -7.559 -38.094 -14.602 1 78.44 278 LYS A O 1
ATOM 2203 N N . ASP A 1 279 ? -6.152 -39.875 -15.164 1 81.31 279 ASP A N 1
ATOM 2204 C CA . ASP A 1 279 ? -6.699 -40.812 -14.203 1 81.31 279 ASP A CA 1
ATOM 2205 C C . ASP A 1 279 ? -6.215 -40.5 -12.789 1 81.31 279 ASP A C 1
ATOM 2207 O O . ASP A 1 279 ? -6.656 -41.125 -11.82 1 81.31 279 ASP A O 1
ATOM 2211 N N . GLY A 1 280 ? -5.828 -39.375 -12.484 1 84.25 280 GLY A N 1
ATOM 2212 C CA . GLY A 1 280 ? -5.301 -38.938 -11.203 1 84.25 280 GLY A CA 1
ATOM 2213 C C . GLY A 1 280 ? -6.371 -38.406 -10.273 1 84.25 280 GLY A C 1
ATOM 2214 O O . GLY A 1 280 ? -7.562 -38.594 -10.508 1 84.25 280 GLY A O 1
ATOM 2215 N N . PRO A 1 281 ? -5.902 -37.969 -9.016 1 94.75 281 PRO A N 1
ATOM 2216 C CA . PRO A 1 281 ? -6.875 -37.375 -8.109 1 94.75 281 PRO A CA 1
ATOM 2217 C C . PRO A 1 281 ? -7.711 -36.281 -8.781 1 94.75 281 PRO A C 1
ATOM 2219 O O . PRO A 1 281 ? -7.316 -35.75 -9.82 1 94.75 281 PRO A O 1
ATOM 2222 N N . PRO A 1 282 ? -8.922 -36.125 -8.188 1 95.38 282 PRO A N 1
ATOM 2223 C CA . PRO A 1 282 ? -9.773 -35.062 -8.742 1 95.38 282 PRO A CA 1
ATOM 2224 C C . PRO A 1 282 ? -9.094 -33.688 -8.734 1 95.38 282 PRO A C 1
ATOM 2226 O O . PRO A 1 282 ? -8.391 -33.344 -7.777 1 95.38 282 PRO A O 1
ATOM 2229 N N . LEU A 1 283 ? -9.242 -32.969 -9.781 1 95.44 283 LEU A N 1
ATOM 2230 C CA . LEU A 1 283 ? -8.797 -31.578 -9.82 1 95.44 283 LEU A CA 1
ATOM 2231 C C . LEU A 1 283 ? -9.812 -30.656 -9.164 1 95.44 283 LEU A C 1
ATOM 2233 O O . LEU A 1 283 ? -10.617 -30.016 -9.852 1 95.44 283 LEU A O 1
ATOM 2237 N N . TYR A 1 284 ? -9.727 -30.547 -7.898 1 96.19 284 TYR A N 1
ATOM 2238 C CA . TYR A 1 284 ? -10.742 -29.844 -7.117 1 96.19 284 TYR A CA 1
ATOM 2239 C C . TYR A 1 284 ? -10.789 -28.375 -7.492 1 96.19 284 TYR A C 1
ATOM 2241 O O . TYR A 1 284 ? -11.844 -27.734 -7.414 1 96.19 284 TYR A O 1
ATOM 2249 N N . MET A 1 285 ? -9.586 -27.828 -7.895 1 95.5 285 MET A N 1
ATOM 2250 C CA . MET A 1 285 ? -9.523 -26.375 -8 1 95.5 285 MET A CA 1
ATOM 2251 C C . MET A 1 285 ? -8.961 -25.953 -9.359 1 95.5 285 MET A C 1
ATOM 2253 O O . MET A 1 285 ? -8.742 -24.766 -9.609 1 95.5 285 MET A O 1
ATOM 2257 N N . THR A 1 286 ? -8.641 -26.906 -10.133 1 93.75 286 THR A N 1
ATOM 2258 C CA . THR A 1 286 ? -7.879 -26.578 -11.336 1 93.75 286 THR A CA 1
ATOM 2259 C C . THR A 1 286 ? -8.43 -27.328 -12.539 1 93.75 286 THR A C 1
ATOM 2261 O O . THR A 1 286 ? -9.477 -27.984 -12.445 1 93.75 286 THR A O 1
ATOM 2264 N N . SER A 1 287 ? -7.824 -27.094 -13.688 1 92.25 287 SER A N 1
ATOM 2265 C CA . SER A 1 287 ? -8.164 -27.766 -14.938 1 92.25 287 SER A CA 1
ATOM 2266 C C . SER A 1 287 ? -6.938 -28.438 -15.547 1 92.25 287 SER A C 1
ATOM 2268 O O . SER A 1 287 ? -5.809 -28.219 -15.102 1 92.25 287 SER A O 1
ATOM 2270 N N . PRO A 1 288 ? -7.176 -29.25 -16.547 1 93.5 288 PRO A N 1
ATOM 2271 C CA . PRO A 1 288 ? -6.043 -29.891 -17.219 1 93.5 288 PRO A CA 1
ATOM 2272 C C . PRO A 1 288 ? -5.082 -28.891 -17.859 1 93.5 288 PRO A C 1
ATOM 2274 O O . PRO A 1 288 ? -3.961 -29.266 -18.219 1 93.5 288 PRO A O 1
ATOM 2277 N N . TRP A 1 289 ? -5.445 -27.672 -17.891 1 94.81 289 TRP A N 1
ATOM 2278 C CA . TRP A 1 289 ? -4.602 -26.656 -18.5 1 94.81 289 TRP A CA 1
ATOM 2279 C C . TRP A 1 289 ? -3.451 -26.266 -17.578 1 94.81 289 TRP A C 1
ATOM 2281 O O . TRP A 1 289 ? -2.566 -25.5 -17.969 1 94.81 289 TRP A O 1
ATOM 2291 N N . LEU A 1 290 ? -3.387 -26.875 -16.406 1 95.44 290 LEU A N 1
ATOM 2292 C CA . LEU A 1 290 ? -2.26 -26.688 -15.492 1 95.44 290 LEU A CA 1
ATOM 2293 C C . LEU A 1 290 ? -0.953 -27.109 -16.156 1 95.44 290 LEU A C 1
ATOM 2295 O O . LEU A 1 290 ? 0.13 -26.781 -15.656 1 95.44 290 LEU A O 1
ATOM 2299 N N . VAL A 1 291 ? -1.113 -27.75 -17.297 1 96.38 291 VAL A N 1
ATOM 2300 C CA . VAL A 1 291 ? 0.061 -28.172 -18.047 1 96.38 291 VAL A CA 1
ATOM 2301 C C . VAL A 1 291 ? 0.924 -26.953 -18.375 1 96.38 291 VAL A C 1
ATOM 2303 O O . VAL A 1 291 ? 2.15 -27.047 -18.453 1 96.38 291 VAL A O 1
ATOM 2306 N N . LEU A 1 292 ? 0.311 -25.734 -18.406 1 97.5 292 LEU A N 1
ATOM 2307 C CA . LEU A 1 292 ? 1.046 -24.516 -18.719 1 97.5 292 LEU A CA 1
ATOM 2308 C C . LEU A 1 292 ? 1.604 -23.875 -17.453 1 97.5 292 LEU A C 1
ATOM 2310 O O . LEU A 1 292 ? 2.389 -22.938 -17.531 1 97.5 292 LEU A O 1
ATOM 2314 N N . ASN A 1 293 ? 1.188 -24.344 -16.297 1 98.19 293 ASN A N 1
ATOM 2315 C CA . ASN A 1 293 ? 1.71 -23.891 -15.023 1 98.19 293 ASN A CA 1
ATOM 2316 C C . ASN A 1 293 ? 3.043 -24.547 -14.68 1 98.19 293 ASN A C 1
ATOM 2318 O O . ASN A 1 293 ? 3.184 -25.172 -13.625 1 98.19 293 ASN A O 1
ATOM 2322 N N . ALA A 1 294 ? 3.984 -24.422 -15.547 1 97.88 294 ALA A N 1
ATOM 2323 C CA . ALA A 1 294 ? 5.297 -25.047 -15.43 1 97.88 294 ALA A CA 1
ATOM 2324 C C . ALA A 1 294 ? 6.34 -24.047 -14.922 1 97.88 294 ALA A C 1
ATOM 2326 O O . ALA A 1 294 ? 6.082 -22.844 -14.883 1 97.88 294 ALA A O 1
ATOM 2327 N N . LEU A 1 295 ? 7.465 -24.547 -14.477 1 98.38 295 LEU A N 1
ATOM 2328 C CA . LEU A 1 295 ? 8.555 -23.734 -13.953 1 98.38 295 LEU A CA 1
ATOM 2329 C C . LEU A 1 295 ? 9.828 -23.953 -14.766 1 98.38 295 LEU A C 1
ATOM 2331 O O . LEU A 1 295 ? 10.375 -25.047 -14.789 1 98.38 295 LEU A O 1
ATOM 2335 N N . SER A 1 296 ? 10.258 -22.922 -15.445 1 98.25 296 SER A N 1
ATOM 2336 C CA . SER A 1 296 ? 11.57 -22.969 -16.078 1 98.25 296 SER A CA 1
ATOM 2337 C C . SER A 1 296 ? 12.688 -22.875 -15.039 1 98.25 296 SER A C 1
ATOM 2339 O O . SER A 1 296 ? 12.672 -21.969 -14.195 1 98.25 296 SER A O 1
ATOM 2341 N N . LEU A 1 297 ? 13.617 -23.828 -15.055 1 98.5 297 LEU A N 1
ATOM 2342 C CA . LEU A 1 297 ? 14.789 -23.734 -14.195 1 98.5 297 LEU A CA 1
ATOM 2343 C C . LEU A 1 297 ? 15.852 -22.844 -14.82 1 98.5 297 LEU A C 1
ATOM 2345 O O . LEU A 1 297 ? 16.609 -22.172 -14.102 1 98.5 297 LEU A O 1
ATOM 2349 N N . ASP A 1 298 ? 15.93 -22.891 -16.047 1 98.31 298 ASP A N 1
ATOM 2350 C CA . ASP A 1 298 ? 16.766 -22.031 -16.906 1 98.31 298 ASP A CA 1
ATOM 2351 C C . ASP A 1 298 ? 16.266 -22.047 -18.344 1 98.31 298 ASP A C 1
ATOM 2353 O O . ASP A 1 298 ? 15.125 -22.422 -18.609 1 98.31 298 ASP A O 1
ATOM 2357 N N . GLU A 1 299 ? 17.062 -21.578 -19.281 1 97.56 299 GLU A N 1
ATOM 2358 C CA . GLU A 1 299 ? 16.609 -21.406 -20.656 1 97.56 299 GLU A CA 1
ATOM 2359 C C . GLU A 1 299 ? 16.484 -22.75 -21.359 1 97.56 299 GLU A C 1
ATOM 2361 O O . GLU A 1 299 ? 15.898 -22.828 -22.453 1 97.56 299 GLU A O 1
ATOM 2366 N N . ASN A 1 300 ? 16.922 -23.859 -20.688 1 98.06 300 ASN A N 1
ATOM 2367 C CA . ASN A 1 300 ? 16.953 -25.156 -21.359 1 98.06 300 ASN A CA 1
ATOM 2368 C C . ASN A 1 300 ? 16.109 -26.188 -20.609 1 98.06 300 ASN A C 1
ATOM 2370 O O . ASN A 1 300 ? 15.648 -27.156 -21.203 1 98.06 300 ASN A O 1
ATOM 2374 N N . ARG A 1 301 ? 15.984 -26.031 -19.344 1 98.56 301 ARG A N 1
ATOM 2375 C CA . ARG A 1 301 ? 15.336 -27.031 -18.516 1 98.56 301 ARG A CA 1
ATOM 2376 C C . ARG A 1 301 ? 14.016 -26.516 -17.953 1 98.56 301 ARG A C 1
ATOM 2378 O O . ARG A 1 301 ? 13.922 -25.359 -17.562 1 98.56 301 ARG A O 1
ATOM 2385 N N . ILE A 1 302 ? 13.055 -27.406 -17.906 1 98.62 302 ILE A N 1
ATOM 2386 C CA . ILE A 1 302 ? 11.719 -27.047 -17.438 1 98.62 302 ILE A CA 1
ATOM 2387 C C . ILE A 1 302 ? 11.133 -28.203 -16.609 1 98.62 302 ILE A C 1
ATOM 2389 O O . ILE A 1 302 ? 11.297 -29.375 -16.969 1 98.62 302 ILE A O 1
ATOM 2393 N N . MET A 1 303 ? 10.508 -27.859 -15.461 1 98.75 303 MET A N 1
ATOM 2394 C CA . MET A 1 303 ? 9.805 -28.844 -14.656 1 98.75 303 MET A CA 1
ATOM 2395 C C . MET A 1 303 ? 8.461 -29.203 -15.289 1 98.75 303 MET A C 1
ATOM 2397 O O . MET A 1 303 ? 7.672 -28.312 -15.617 1 98.75 303 MET A O 1
ATOM 2401 N N . VAL A 1 304 ? 8.18 -30.453 -15.43 1 98.06 304 VAL A N 1
ATOM 2402 C CA . VAL A 1 304 ? 6.941 -30.922 -16.031 1 98.06 304 VAL A CA 1
ATOM 2403 C C . VAL A 1 304 ? 6.34 -32.031 -15.188 1 98.06 304 VAL A C 1
ATOM 2405 O O . VAL A 1 304 ? 7.066 -32.875 -14.648 1 98.06 304 VAL A O 1
ATOM 2408 N N . GLU A 1 305 ? 5.039 -31.953 -14.977 1 97.38 305 GLU A N 1
ATOM 2409 C CA . GLU A 1 305 ? 4.371 -33.031 -14.266 1 97.38 305 GLU A CA 1
ATOM 2410 C C . GLU A 1 305 ? 4.613 -34.375 -14.953 1 97.38 305 GLU A C 1
ATOM 2412 O O . GLU A 1 305 ? 4.531 -34.469 -16.188 1 97.38 305 GLU A O 1
ATOM 2417 N N . ALA A 1 306 ? 4.852 -35.406 -14.227 1 96.81 306 ALA A N 1
ATOM 2418 C CA . ALA A 1 306 ? 5.379 -36.688 -14.688 1 96.81 306 ALA A CA 1
ATOM 2419 C C . ALA A 1 306 ? 4.453 -37.312 -15.727 1 96.81 306 ALA A C 1
ATOM 2421 O O . ALA A 1 306 ? 4.91 -38.031 -16.625 1 96.81 306 ALA A O 1
ATOM 2422 N N . LYS A 1 307 ? 3.215 -37.031 -15.688 1 95.31 307 LYS A N 1
ATOM 2423 C CA . LYS A 1 307 ? 2.262 -37.688 -16.594 1 95.31 307 LYS A CA 1
ATOM 2424 C C . LYS A 1 307 ? 1.936 -36.781 -17.781 1 95.31 307 LYS A C 1
ATOM 2426 O O . LYS A 1 307 ? 1.221 -37.188 -18.703 1 95.31 307 LYS A O 1
ATOM 2431 N N . ASP A 1 308 ? 2.406 -35.594 -17.797 1 95.88 308 ASP A N 1
ATOM 2432 C CA . ASP A 1 308 ? 2.199 -34.688 -18.938 1 95.88 308 ASP A CA 1
ATOM 2433 C C . ASP A 1 308 ? 3.209 -34.969 -20.047 1 95.88 308 ASP A C 1
ATOM 2435 O O . ASP A 1 308 ? 3.945 -34.094 -20.453 1 95.88 308 ASP A O 1
ATOM 2439 N N . THR A 1 309 ? 3.117 -36.156 -20.625 1 96.38 309 THR A N 1
ATOM 2440 C CA . THR A 1 309 ? 4.121 -36.656 -21.547 1 96.38 309 THR A CA 1
ATOM 2441 C C . THR A 1 309 ? 3.98 -36 -22.906 1 96.38 309 THR A C 1
ATOM 2443 O O . THR A 1 309 ? 4.973 -35.781 -23.625 1 96.38 309 THR A O 1
ATOM 2446 N N . VAL A 1 310 ? 2.771 -35.656 -23.297 1 97.44 310 VAL A N 1
ATOM 2447 C CA . VAL A 1 310 ? 2.559 -34.969 -24.562 1 97.44 310 VAL A CA 1
ATOM 2448 C C . VAL A 1 310 ? 3.254 -33.594 -24.547 1 97.44 310 VAL A C 1
ATOM 2450 O O . VAL A 1 310 ? 3.982 -33.25 -25.484 1 97.44 310 VAL A O 1
ATOM 2453 N N . PHE A 1 311 ? 3.039 -32.875 -23.5 1 97.69 311 PHE A N 1
ATOM 2454 C CA . PHE A 1 311 ? 3.684 -31.578 -23.359 1 97.69 311 PHE A CA 1
ATOM 2455 C C . PHE A 1 311 ? 5.199 -31.719 -23.328 1 97.69 311 PHE A C 1
ATOM 2457 O O . PHE A 1 311 ? 5.918 -30.984 -24 1 97.69 311 PHE A O 1
ATOM 2464 N N . ALA A 1 312 ? 5.684 -32.656 -22.516 1 98.12 312 ALA A N 1
ATOM 2465 C CA . ALA A 1 312 ? 7.117 -32.906 -22.359 1 98.12 312 ALA A CA 1
ATOM 2466 C C . ALA A 1 312 ? 7.762 -33.219 -23.719 1 98.12 312 ALA A C 1
ATOM 2468 O O . ALA A 1 312 ? 8.805 -32.656 -24.062 1 98.12 312 ALA A O 1
ATOM 2469 N N . SER A 1 313 ? 7.145 -34.094 -24.469 1 98.31 313 SER A N 1
ATOM 2470 C CA . SER A 1 313 ? 7.672 -34.438 -25.781 1 98.31 313 SER A CA 1
ATOM 2471 C C . SER A 1 313 ? 7.652 -33.25 -26.734 1 98.31 313 SER A C 1
ATOM 2473 O O . SER A 1 313 ? 8.594 -33.062 -27.5 1 98.31 313 SER A O 1
ATOM 2475 N N . TRP A 1 314 ? 6.609 -32.531 -26.641 1 98.38 314 TRP A N 1
ATOM 2476 C CA . TRP A 1 314 ? 6.445 -31.406 -27.547 1 98.38 314 TRP A CA 1
ATOM 2477 C C . TRP A 1 314 ? 7.527 -30.344 -27.312 1 98.38 314 TRP A C 1
ATOM 2479 O O . TRP A 1 314 ? 8.172 -29.891 -28.266 1 98.38 314 TRP A O 1
ATOM 2489 N N . VAL A 1 315 ? 7.785 -29.953 -26.094 1 98.44 315 VAL A N 1
ATOM 2490 C CA . VAL A 1 315 ? 8.766 -28.906 -25.812 1 98.44 315 VAL A CA 1
ATOM 2491 C C . VAL A 1 315 ? 10.172 -29.406 -26.141 1 98.44 315 VAL A C 1
ATOM 2493 O O . VAL A 1 315 ? 11.039 -28.641 -26.562 1 98.44 315 VAL A O 1
ATOM 2496 N N . LYS A 1 316 ? 10.391 -30.672 -25.906 1 98.62 316 LYS A N 1
ATOM 2497 C CA . LYS A 1 316 ? 11.672 -31.266 -26.266 1 98.62 316 LYS A CA 1
ATOM 2498 C C . LYS A 1 316 ? 11.891 -31.25 -27.781 1 98.62 316 LYS A C 1
ATOM 2500 O O . LYS A 1 316 ? 12.93 -30.781 -28.25 1 98.62 316 LYS A O 1
ATOM 2505 N N . GLU A 1 317 ? 10.938 -31.734 -28.5 1 98.56 317 GLU A N 1
ATOM 2506 C CA . GLU A 1 317 ? 11.078 -31.906 -29.953 1 98.56 317 GLU A CA 1
ATOM 2507 C C . GLU A 1 317 ? 11.031 -30.562 -30.672 1 98.56 317 GLU A C 1
ATOM 2509 O O . GLU A 1 317 ? 11.805 -30.312 -31.594 1 98.56 317 GLU A O 1
ATOM 2514 N N . LYS A 1 318 ? 10.133 -29.734 -30.266 1 98.31 318 LYS A N 1
ATOM 2515 C CA . LYS A 1 318 ? 9.883 -28.484 -30.969 1 98.31 318 LYS A CA 1
ATOM 2516 C C . LYS A 1 318 ? 10.898 -27.422 -30.594 1 98.31 318 LYS A C 1
ATOM 2518 O O . LYS A 1 318 ? 11.312 -26.609 -31.438 1 98.31 318 LYS A O 1
ATOM 2523 N N . PHE A 1 319 ? 11.266 -27.391 -29.312 1 98.31 319 PHE A N 1
ATOM 2524 C CA . PHE A 1 319 ? 12.055 -26.25 -28.844 1 98.31 319 PHE A CA 1
ATOM 2525 C C . PHE A 1 319 ? 13.398 -26.719 -28.297 1 98.31 319 PHE A C 1
ATOM 2527 O O . PHE A 1 319 ? 14.195 -25.906 -27.812 1 98.31 319 PHE A O 1
ATOM 2534 N N . SER A 1 320 ? 13.711 -27.969 -28.281 1 98.38 320 SER A N 1
ATOM 2535 C CA . SER A 1 320 ? 14.945 -28.547 -27.766 1 98.38 320 SER A CA 1
ATOM 2536 C C . SER A 1 320 ? 15.109 -28.266 -26.281 1 98.38 320 SER A C 1
ATOM 2538 O O . SER A 1 320 ? 16.219 -28.016 -25.812 1 98.38 320 SER A O 1
ATOM 2540 N N . MET A 1 321 ? 14.016 -28.203 -25.547 1 97.94 321 MET A N 1
ATOM 2541 C CA . MET A 1 321 ? 14.055 -28.078 -24.094 1 97.94 321 MET A CA 1
ATOM 2542 C C . MET A 1 321 ? 14.203 -29.438 -23.438 1 97.94 321 MET A C 1
ATOM 2544 O O . MET A 1 321 ? 13.922 -30.469 -24.047 1 97.94 321 MET A O 1
ATOM 2548 N N . GLU A 1 322 ? 14.68 -29.422 -22.234 1 98.56 322 GLU A N 1
ATOM 2549 C CA . GLU A 1 322 ? 14.836 -30.625 -21.422 1 98.56 322 GLU A CA 1
ATOM 2550 C C . GLU A 1 322 ? 13.82 -30.656 -20.281 1 98.56 322 GLU A C 1
ATOM 2552 O O . GLU A 1 322 ? 14.047 -30.078 -19.219 1 98.56 322 GLU A O 1
ATOM 2557 N N . PRO A 1 323 ? 12.766 -31.438 -20.453 1 98.56 323 PRO A N 1
ATOM 2558 C CA . PRO A 1 323 ? 11.805 -31.578 -19.359 1 98.56 323 PRO A CA 1
ATOM 2559 C C . PRO A 1 323 ? 12.336 -32.438 -18.219 1 98.56 323 PRO A C 1
ATOM 2561 O O . PRO A 1 323 ? 12.898 -33.5 -18.438 1 98.56 323 PRO A O 1
ATOM 2564 N N . ILE A 1 324 ? 12.273 -31.906 -17.047 1 98.75 324 ILE A N 1
ATOM 2565 C CA . ILE A 1 324 ? 12.492 -32.688 -15.82 1 98.75 324 ILE A CA 1
ATOM 2566 C C . ILE A 1 324 ? 11.148 -33.156 -15.266 1 98.75 324 ILE A C 1
ATOM 2568 O O . ILE A 1 324 ? 10.352 -32.344 -14.781 1 98.75 324 ILE A O 1
ATOM 2572 N N . MET A 1 325 ? 10.945 -34.469 -15.398 1 98.44 325 MET A N 1
ATOM 2573 C CA . MET A 1 325 ? 9.648 -35.062 -15.031 1 98.44 325 MET A CA 1
ATOM 2574 C C . MET A 1 325 ? 9.539 -35.219 -13.516 1 98.44 325 MET A C 1
ATOM 2576 O O . MET A 1 325 ? 10.43 -35.781 -12.883 1 98.44 325 MET A O 1
ATOM 2580 N N . CYS A 1 326 ? 8.5 -34.719 -12.906 1 98.44 326 CYS A N 1
ATOM 2581 C CA . CYS A 1 326 ? 8.289 -34.75 -11.469 1 98.44 326 CYS A CA 1
ATOM 2582 C C . CYS A 1 326 ? 6.828 -35 -11.133 1 98.44 326 CYS A C 1
ATOM 2584 O O . CYS A 1 326 ? 5.941 -34.25 -11.562 1 98.44 326 CYS A O 1
ATOM 2586 N N . PRO A 1 327 ? 6.5 -36.156 -10.398 1 97.94 327 PRO A N 1
ATOM 2587 C CA . PRO A 1 327 ? 5.113 -36.344 -9.984 1 97.94 327 PRO A CA 1
ATOM 2588 C C . PRO A 1 327 ? 4.551 -35.188 -9.195 1 97.94 327 PRO A C 1
ATOM 2590 O O . PRO A 1 327 ? 5.18 -34.719 -8.242 1 97.94 327 PRO A O 1
ATOM 2593 N N . PHE A 1 328 ? 3.391 -34.719 -9.617 1 98 328 PHE A N 1
ATOM 2594 C CA . PHE A 1 328 ? 2.852 -33.5 -9.008 1 98 328 PHE A CA 1
ATOM 2595 C C . PHE A 1 328 ? 1.329 -33.5 -9.07 1 98 328 PHE A C 1
ATOM 2597 O O . PHE A 1 328 ? 0.699 -32.469 -8.852 1 98 328 PHE A O 1
ATOM 2604 N N . GLN A 1 329 ? 0.627 -34.625 -9.344 1 97.25 329 GLN A N 1
ATOM 2605 C CA . GLN A 1 329 ? -0.809 -34.656 -9.602 1 97.25 329 GLN A CA 1
ATOM 2606 C C . GLN A 1 329 ? -1.604 -34.375 -8.336 1 97.25 329 GLN A C 1
ATOM 2608 O O . GLN A 1 329 ? -2.689 -33.781 -8.398 1 97.25 329 GLN A O 1
ATOM 2613 N N . HIS A 1 330 ? -1.069 -34.781 -7.207 1 98.31 330 HIS A N 1
ATOM 2614 C CA . HIS A 1 330 ? -1.795 -34.5 -5.973 1 98.31 330 HIS A CA 1
ATOM 2615 C C . HIS A 1 330 ? -1.711 -33.031 -5.605 1 98.31 330 HIS A C 1
ATOM 2617 O O . HIS A 1 330 ? -2.656 -32.469 -5.043 1 98.31 330 HIS A O 1
ATOM 2623 N N . VAL A 1 331 ? -0.571 -32.375 -5.848 1 98.44 331 VAL A N 1
ATOM 2624 C CA . VAL A 1 331 ? -0.482 -30.922 -5.695 1 98.44 331 VAL A CA 1
ATOM 2625 C C . VAL A 1 331 ? -1.441 -30.25 -6.668 1 98.44 331 VAL A C 1
ATOM 2627 O O . VAL A 1 331 ? -2.156 -29.312 -6.293 1 98.44 331 VAL A O 1
ATOM 2630 N N . ASN A 1 332 ? -1.515 -30.734 -7.922 1 97.44 332 ASN A N 1
ATOM 2631 C CA . ASN A 1 332 ? -2.471 -30.219 -8.891 1 97.44 332 ASN A CA 1
ATOM 2632 C C . ASN A 1 332 ? -3.896 -30.25 -8.352 1 97.44 332 ASN A C 1
ATOM 2634 O O . ASN A 1 332 ? -4.684 -29.344 -8.602 1 97.44 332 ASN A O 1
ATOM 2638 N N . SER A 1 333 ? -4.176 -31.266 -7.656 1 97.31 333 SER A N 1
ATOM 2639 C CA . SER A 1 333 ? -5.516 -31.484 -7.125 1 97.31 333 SER A CA 1
ATOM 2640 C C . SER A 1 333 ? -5.926 -30.359 -6.176 1 97.31 333 SER A C 1
ATOM 2642 O O . SER A 1 333 ? -7.102 -30 -6.109 1 97.31 333 SER A O 1
ATOM 2644 N N . ILE A 1 334 ? -4.949 -29.766 -5.508 1 97.44 334 ILE A N 1
ATOM 2645 C CA . ILE A 1 334 ? -5.324 -28.844 -4.434 1 97.44 334 ILE A CA 1
ATOM 2646 C C . ILE A 1 334 ? -5.062 -27.406 -4.867 1 97.44 334 ILE A C 1
ATOM 2648 O O . ILE A 1 334 ? -5.285 -26.469 -4.098 1 97.44 334 ILE A O 1
ATOM 2652 N N . GLY A 1 335 ? -4.566 -27.125 -6.113 1 93.81 335 GLY A N 1
ATOM 2653 C CA . GLY A 1 335 ? -4.707 -25.719 -6.395 1 93.81 335 GLY A CA 1
ATOM 2654 C C . GLY A 1 335 ? -3.664 -25.188 -7.367 1 93.81 335 GLY A C 1
ATOM 2655 O O . GLY A 1 335 ? -3.729 -24.031 -7.797 1 93.81 335 GLY A O 1
ATOM 2656 N N . GLY A 1 336 ? -2.693 -26 -7.82 1 96.25 336 GLY A N 1
ATOM 2657 C CA . GLY A 1 336 ? -1.668 -25.469 -8.703 1 96.25 336 GLY A CA 1
ATOM 2658 C C . GLY A 1 336 ? -0.662 -26.516 -9.148 1 96.25 336 GLY A C 1
ATOM 2659 O O . GLY A 1 336 ? -0.907 -27.719 -9.016 1 96.25 336 GLY A O 1
ATOM 2660 N N . SER A 1 337 ? 0.331 -25.922 -9.805 1 98.31 337 SER A N 1
ATOM 2661 C CA . SER A 1 337 ? 1.446 -26.75 -10.25 1 98.31 337 SER A CA 1
ATOM 2662 C C . SER A 1 337 ? 2.785 -26.094 -9.938 1 98.31 337 SER A C 1
ATOM 2664 O O . SER A 1 337 ? 2.947 -25.469 -8.883 1 98.31 337 SER A O 1
ATOM 2666 N N . PHE A 1 338 ? 3.787 -26.297 -10.727 1 98.81 338 PHE A N 1
ATOM 2667 C CA . PHE A 1 338 ? 5.16 -25.953 -10.367 1 98.81 338 PHE A CA 1
ATOM 2668 C C . PHE A 1 338 ? 5.312 -24.438 -10.195 1 98.81 338 PHE A C 1
ATOM 2670 O O . PHE A 1 338 ? 5.984 -23.984 -9.273 1 98.81 338 PHE A O 1
ATOM 2677 N N . HIS A 1 339 ? 4.762 -23.641 -11.062 1 98.62 339 HIS A N 1
ATOM 2678 C CA . HIS A 1 339 ? 4.879 -22.188 -10.953 1 98.62 339 HIS A CA 1
ATOM 2679 C C . HIS A 1 339 ? 4.164 -21.656 -9.711 1 98.62 339 HIS A C 1
ATOM 2681 O O . HIS A 1 339 ? 4.742 -20.906 -8.93 1 98.62 339 HIS A O 1
ATOM 2687 N N . CYS A 1 340 ? 2.947 -22.094 -9.469 1 98.62 340 CYS A N 1
ATOM 2688 C CA . CYS A 1 340 ? 2.145 -21.656 -8.336 1 98.62 340 CYS A CA 1
ATOM 2689 C C . CYS A 1 340 ? 2.789 -22.094 -7.016 1 98.62 340 CYS A C 1
ATOM 2691 O O . CYS A 1 340 ? 2.664 -21.391 -6.008 1 98.62 340 CYS A O 1
ATOM 2693 N N . ALA A 1 341 ? 3.494 -23.172 -7.078 1 98.88 341 ALA A N 1
ATOM 2694 C CA . ALA A 1 341 ? 4.02 -23.766 -5.852 1 98.88 341 ALA A CA 1
ATOM 2695 C C . ALA A 1 341 ? 5.367 -23.156 -5.48 1 98.88 341 ALA A C 1
ATOM 2697 O O . ALA A 1 341 ? 6.035 -23.625 -4.551 1 98.88 341 ALA A O 1
ATOM 2698 N N . THR A 1 342 ? 5.773 -22.109 -6.176 1 98.88 342 THR A N 1
ATOM 2699 C CA . THR A 1 342 ? 7.105 -21.562 -5.938 1 98.88 342 THR A CA 1
ATOM 2700 C C . THR A 1 342 ? 7.082 -20.031 -5.957 1 98.88 342 THR A C 1
ATOM 2702 O O . THR A 1 342 ? 6.125 -19.438 -6.438 1 98.88 342 THR A O 1
ATOM 2705 N N . VAL A 1 343 ? 8.078 -19.438 -5.43 1 98.88 343 VAL A N 1
ATOM 2706 C CA . VAL A 1 343 ? 8.477 -18.047 -5.621 1 98.88 343 VAL A CA 1
ATOM 2707 C C . VAL A 1 343 ? 9.961 -17.984 -5.949 1 98.88 343 VAL A C 1
ATOM 2709 O O . VAL A 1 343 ? 10.805 -18.312 -5.113 1 98.88 343 VAL A O 1
ATOM 2712 N N . ASP A 1 344 ? 10.305 -17.547 -7.156 1 98.19 344 ASP A N 1
ATOM 2713 C CA . ASP A 1 344 ? 11.711 -17.328 -7.492 1 98.19 344 ASP A CA 1
ATOM 2714 C C . ASP A 1 344 ? 12.289 -16.156 -6.695 1 98.19 344 ASP A C 1
ATOM 2716 O O . ASP A 1 344 ? 11.805 -15.031 -6.809 1 98.19 344 ASP A O 1
ATOM 2720 N N . LEU A 1 345 ? 13.352 -16.453 -6.016 1 98.75 345 LEU A N 1
ATOM 2721 C CA . LEU A 1 345 ? 13.969 -15.375 -5.242 1 98.75 345 LEU A CA 1
ATOM 2722 C C . LEU A 1 345 ? 15.172 -14.797 -5.98 1 98.75 345 LEU A C 1
ATOM 2724 O O . LEU A 1 345 ? 15.344 -13.578 -6.043 1 98.75 345 LEU A O 1
ATOM 2728 N N . VAL A 1 346 ? 16.016 -15.703 -6.523 1 98.62 346 VAL A N 1
ATOM 2729 C CA . VAL A 1 346 ? 17.172 -15.242 -7.266 1 98.62 346 VAL A CA 1
ATOM 2730 C C . VAL A 1 346 ? 17.25 -15.953 -8.617 1 98.62 346 VAL A C 1
ATOM 2732 O O . VAL A 1 346 ? 17.219 -17.188 -8.68 1 98.62 346 VAL A O 1
ATOM 2735 N N . ARG A 1 347 ? 17.234 -15.211 -9.602 1 98.06 347 ARG A N 1
ATOM 2736 C CA . ARG A 1 347 ? 17.578 -15.664 -10.945 1 98.06 347 ARG A CA 1
ATOM 2737 C C . ARG A 1 347 ? 18.781 -14.898 -11.492 1 98.06 347 ARG A C 1
ATOM 2739 O O . ARG A 1 347 ? 18.859 -13.672 -11.375 1 98.06 347 ARG A O 1
ATOM 2746 N N . ARG A 1 348 ? 19.719 -15.578 -12 1 89.25 348 ARG A N 1
ATOM 2747 C CA . ARG A 1 348 ? 20.938 -14.984 -12.539 1 89.25 348 ARG A CA 1
ATOM 2748 C C . ARG A 1 348 ? 20.703 -14.414 -13.938 1 89.25 348 ARG A C 1
ATOM 2750 O O . ARG A 1 348 ? 20.328 -15.156 -14.852 1 89.25 348 ARG A O 1
ATOM 2757 N N . THR A 1 349 ? 20.516 -13.055 -14.078 1 77 349 THR A N 1
ATOM 2758 C CA . THR A 1 349 ? 20.359 -12.453 -15.398 1 77 349 THR A CA 1
ATOM 2759 C C . THR A 1 349 ? 21.719 -12.102 -16 1 77 349 THR A C 1
ATOM 2761 O O . THR A 1 349 ? 22.656 -11.812 -15.266 1 77 349 THR A O 1
ATOM 2764 N N . MET B 1 1 ? -38.219 4.375 13.156 1 32.94 1 MET B N 1
ATOM 2765 C CA . MET B 1 1 ? -37.219 4.062 12.133 1 32.94 1 MET B CA 1
ATOM 2766 C C . MET B 1 1 ? -35.844 3.893 12.766 1 32.94 1 MET B C 1
ATOM 2768 O O . MET B 1 1 ? -35.406 4.746 13.523 1 32.94 1 MET B O 1
ATOM 2772 N N . PRO B 1 2 ? -35.281 2.74 12.891 1 36.34 2 PRO B N 1
ATOM 2773 C CA . PRO B 1 2 ? -34 2.611 13.617 1 36.34 2 PRO B CA 1
ATOM 2774 C C . PRO B 1 2 ? -32.969 3.623 13.164 1 36.34 2 PRO B C 1
ATOM 2776 O O . PRO B 1 2 ? -32.906 3.994 11.992 1 36.34 2 PRO B O 1
ATOM 2779 N N . SER B 1 3 ? -32.594 4.531 13.992 1 38.56 3 SER B N 1
ATOM 2780 C CA . SER B 1 3 ? -31.656 5.566 13.609 1 38.56 3 SER B CA 1
ATOM 2781 C C . SER B 1 3 ? -30.453 4.977 12.875 1 38.56 3 SER B C 1
ATOM 2783 O O . SER B 1 3 ? -29.812 4.055 13.375 1 38.56 3 SER B O 1
ATOM 2785 N N . ALA B 1 4 ? -30.469 4.926 11.602 1 56.34 4 ALA B N 1
ATOM 2786 C CA . ALA B 1 4 ? -29.375 4.48 10.742 1 56.34 4 ALA B CA 1
ATOM 2787 C C . ALA B 1 4 ? -28.016 4.781 11.383 1 56.34 4 ALA B C 1
ATOM 2789 O O . ALA B 1 4 ? -27.734 5.926 11.742 1 56.34 4 ALA B O 1
ATOM 2790 N N . LYS B 1 5 ? -27.328 3.861 11.938 1 68.31 5 LYS B N 1
ATOM 2791 C CA . LYS B 1 5 ? -26.016 3.99 12.562 1 68.31 5 LYS B CA 1
ATOM 2792 C C . LYS B 1 5 ? -25.078 4.82 11.695 1 68.31 5 LYS B C 1
ATOM 2794 O O . LYS B 1 5 ? -24.906 4.535 10.508 1 68.31 5 LYS B O 1
ATOM 2799 N N . LEU B 1 6 ? -24.656 6.102 12.164 1 81.31 6 LEU B N 1
ATOM 2800 C CA . LEU B 1 6 ? -23.766 6.992 11.43 1 81.31 6 LEU B CA 1
ATOM 2801 C C . LEU B 1 6 ? -22.328 6.484 11.492 1 81.31 6 LEU B C 1
ATOM 2803 O O . LEU B 1 6 ? -21.891 5.965 12.516 1 81.31 6 LEU B O 1
ATOM 2807 N N . ALA B 1 7 ? -21.609 6.535 10.344 1 90.12 7 ALA B N 1
ATOM 2808 C CA . ALA B 1 7 ? -20.219 6.117 10.258 1 90.12 7 ALA B CA 1
ATOM 2809 C C . ALA B 1 7 ? -19.344 6.945 11.195 1 90.12 7 ALA B C 1
ATOM 2811 O O . ALA B 1 7 ? -19.547 8.156 11.344 1 90.12 7 ALA B O 1
ATOM 2812 N N . MET B 1 8 ? -18.406 6.324 11.844 1 95.88 8 MET B N 1
ATOM 2813 C CA . MET B 1 8 ? -17.469 6.992 12.742 1 95.88 8 MET B CA 1
ATOM 2814 C C . MET B 1 8 ? -16.453 7.82 11.945 1 95.88 8 MET B C 1
ATOM 2816 O O . MET B 1 8 ? -15.75 8.656 12.516 1 95.88 8 MET B O 1
ATOM 2820 N N . VAL B 1 9 ? -16.391 7.602 10.641 1 98.06 9 VAL B N 1
ATOM 2821 C CA . VAL B 1 9 ? -15.5 8.32 9.75 1 98.06 9 VAL B CA 1
ATOM 2822 C C . VAL B 1 9 ? -16.266 8.781 8.508 1 98.06 9 VAL B C 1
ATOM 2824 O O . VAL B 1 9 ? -16.906 7.973 7.836 1 98.06 9 VAL B O 1
ATOM 2827 N N . SER B 1 10 ? -16.266 9.977 8.242 1 98 10 SER B N 1
ATOM 2828 C CA . SER B 1 10 ? -16.906 10.539 7.055 1 98 10 SER B CA 1
ATOM 2829 C C . SER B 1 10 ? -16.516 12.008 6.867 1 98 10 SER B C 1
ATOM 2831 O O . SER B 1 10 ? -17.094 12.891 7.512 1 98 10 SER B O 1
ATOM 2833 N N . ALA B 1 11 ? -15.609 12.273 6.004 1 98.12 11 ALA B N 1
ATOM 2834 C CA . ALA B 1 11 ? -15.188 13.648 5.734 1 98.12 11 ALA B CA 1
ATOM 2835 C C . ALA B 1 11 ? -14.734 13.805 4.285 1 98.12 11 ALA B C 1
ATOM 2837 O O . ALA B 1 11 ? -13.852 13.078 3.824 1 98.12 11 ALA B O 1
ATOM 2838 N N . ASP B 1 12 ? -15.273 14.805 3.549 1 97.75 12 ASP B N 1
ATOM 2839 C CA . ASP B 1 12 ? -14.984 14.977 2.127 1 97.75 12 ASP B CA 1
ATOM 2840 C C . ASP B 1 12 ? -14.289 16.312 1.859 1 97.75 12 ASP B C 1
ATOM 2842 O O . ASP B 1 12 ? -13.867 16.578 0.734 1 97.75 12 ASP B O 1
ATOM 2846 N N . ASP B 1 13 ? -14.281 17.125 2.902 1 98.19 13 ASP B N 1
ATOM 2847 C CA . ASP B 1 13 ? -13.711 18.453 2.688 1 98.19 13 ASP B CA 1
ATOM 2848 C C . ASP B 1 13 ? -13.086 18.984 3.971 1 98.19 13 ASP B C 1
ATOM 2850 O O . ASP B 1 13 ? -12.977 18.266 4.965 1 98.19 13 ASP B O 1
ATOM 2854 N N . GLU B 1 14 ? -12.625 20.266 3.93 1 98.06 14 GLU B N 1
ATOM 2855 C CA . GLU B 1 14 ? -11.875 20.859 5.027 1 98.06 14 GLU B CA 1
ATOM 2856 C C . GLU B 1 14 ? -12.75 21.828 5.828 1 98.06 14 GLU B C 1
ATOM 2858 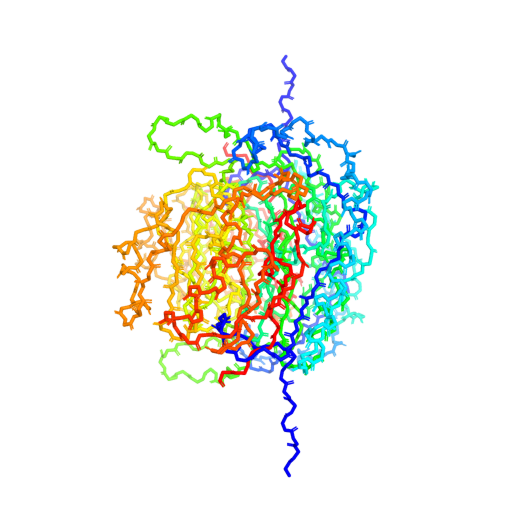O O . GLU B 1 14 ? -12.305 22.391 6.836 1 98.06 14 GLU B O 1
ATOM 2863 N N . TRP B 1 15 ? -14.086 22.047 5.395 1 98.19 15 TRP B N 1
ATOM 2864 C CA . TRP B 1 15 ? -14.766 23.219 5.934 1 98.19 15 TRP B CA 1
ATOM 2865 C C . TRP B 1 15 ? -16.156 22.859 6.453 1 98.19 15 TRP B C 1
ATOM 2867 O O . TRP B 1 15 ? -16.781 23.656 7.152 1 98.19 15 TRP B O 1
ATOM 2877 N N . SER B 1 16 ? -16.703 21.703 6.059 1 98.25 16 SER B N 1
ATOM 2878 C CA . SER B 1 16 ? -18.016 21.328 6.566 1 98.25 16 SER B CA 1
ATOM 2879 C C . SER B 1 16 ? -18.016 21.234 8.094 1 98.25 16 SER B C 1
ATOM 2881 O O . SER B 1 16 ? -16.953 21.062 8.703 1 98.25 16 SER B O 1
ATOM 2883 N N . PRO B 1 17 ? -19.125 21.344 8.695 1 98.44 17 PRO B N 1
ATOM 2884 C CA . PRO B 1 17 ? -19.172 21.281 10.156 1 98.44 17 PRO B CA 1
ATOM 2885 C C . PRO B 1 17 ? -18.469 20.062 10.727 1 98.44 17 PRO B C 1
ATOM 2887 O O . PRO B 1 17 ? -18.75 18.938 10.312 1 98.44 17 PRO B O 1
ATOM 2890 N N . LEU B 1 18 ? -17.562 20.312 11.648 1 98.69 18 LEU B N 1
ATOM 2891 C CA . LEU B 1 18 ? -16.766 19.266 12.273 1 98.69 18 LEU B CA 1
ATOM 2892 C C . LEU B 1 18 ? -17.531 18.609 13.414 1 98.69 18 LEU B C 1
ATOM 2894 O O . LEU B 1 18 ? -18.062 19.297 14.289 1 98.69 18 LEU B O 1
ATOM 2898 N N . GLU B 1 19 ? -17.562 17.266 13.391 1 98.44 19 GLU B N 1
ATOM 2899 C CA . GLU B 1 19 ? -18.328 16.547 14.414 1 98.44 19 GLU B CA 1
ATOM 2900 C C . GLU B 1 19 ? -17.422 15.695 15.297 1 98.44 19 GLU B C 1
ATOM 2902 O O . GLU B 1 19 ? -17.75 15.422 16.453 1 98.44 19 GLU B O 1
ATOM 2907 N N . SER B 1 20 ? -16.391 15.203 14.781 1 98.69 20 SER B N 1
ATOM 2908 C CA . SER B 1 20 ? -15.414 14.422 15.539 1 98.69 20 SER B CA 1
ATOM 2909 C C . SER B 1 20 ? -14.008 14.602 14.977 1 98.69 20 SER B C 1
ATOM 2911 O O . SER B 1 20 ? -13.836 14.82 13.781 1 98.69 20 SER B O 1
ATOM 2913 N N . VAL B 1 21 ? -13.008 14.516 15.906 1 98.88 21 VAL B N 1
ATOM 2914 C CA . VAL B 1 21 ? -11.656 14.891 15.508 1 98.88 21 VAL B CA 1
ATOM 2915 C C . VAL B 1 21 ? -10.641 14.211 16.422 1 98.88 21 VAL B C 1
ATOM 2917 O O . VAL B 1 21 ? -10.945 13.898 17.578 1 98.88 21 VAL B O 1
ATOM 2920 N N . ILE B 1 22 ? -9.492 13.852 15.883 1 98.94 22 ILE B N 1
ATOM 2921 C CA . ILE B 1 22 ? -8.336 13.523 16.703 1 98.94 22 ILE B CA 1
ATOM 2922 C C . ILE B 1 22 ? -7.535 14.797 16.984 1 98.94 22 ILE B C 1
ATOM 2924 O O . ILE B 1 22 ? -7.32 15.617 16.094 1 98.94 22 ILE B O 1
ATOM 2928 N N . VAL B 1 23 ? -7.145 15.055 18.219 1 98.94 23 VAL B N 1
ATOM 2929 C CA . VAL B 1 23 ? -6.215 16.109 18.609 1 98.94 23 VAL B CA 1
ATOM 2930 C C . VAL B 1 23 ? -4.945 15.492 19.188 1 98.94 23 VAL B C 1
ATOM 2932 O O . VAL B 1 23 ? -5.012 14.648 20.078 1 98.94 23 VAL B O 1
ATOM 2935 N N . GLY B 1 24 ? -3.793 15.914 18.766 1 98.81 24 GLY B N 1
ATOM 2936 C CA . GLY B 1 24 ? -2.512 15.344 19.156 1 98.81 24 GLY B CA 1
ATOM 2937 C C . GLY B 1 24 ? -2.139 15.633 20.594 1 98.81 24 GLY B C 1
ATOM 2938 O O . GLY B 1 24 ? -2.906 16.266 21.328 1 98.81 24 GLY B O 1
ATOM 2939 N N . ARG B 1 25 ? -0.976 15.156 20.953 1 98.38 25 ARG B N 1
ATOM 2940 C CA . ARG B 1 25 ? -0.366 15.383 22.266 1 98.38 25 ARG B CA 1
ATOM 2941 C C . ARG B 1 25 ? 1.127 15.664 22.125 1 98.38 25 ARG B C 1
ATOM 2943 O O . ARG B 1 25 ? 1.787 15.125 21.234 1 98.38 25 ARG B O 1
ATOM 2950 N N . ALA B 1 26 ? 1.672 16.406 23.078 1 98.44 26 ALA B N 1
ATOM 2951 C CA . ALA B 1 26 ? 3.021 16.922 22.875 1 98.44 26 ALA B CA 1
ATOM 2952 C C . ALA B 1 26 ? 4.012 16.281 23.844 1 98.44 26 ALA B C 1
ATOM 2954 O O . ALA B 1 26 ? 5.223 16.484 23.719 1 98.44 26 ALA B O 1
ATOM 2955 N N . GLU B 1 27 ? 3.512 15.469 24.781 1 97.94 27 GLU B N 1
ATOM 2956 C CA . GLU B 1 27 ? 4.398 14.945 25.812 1 97.94 27 GLU B CA 1
ATOM 2957 C C . GLU B 1 27 ? 5.562 14.172 25.203 1 97.94 27 GLU B C 1
ATOM 2959 O O . GLU B 1 27 ? 5.383 13.438 24.219 1 97.94 27 GLU B O 1
ATOM 2964 N N . HIS B 1 28 ? 6.715 14.352 25.703 1 97.81 28 HIS B N 1
ATOM 2965 C CA . HIS B 1 28 ? 7.941 13.617 25.406 1 97.81 28 HIS B CA 1
ATOM 2966 C C . HIS B 1 28 ? 8.359 13.797 23.953 1 97.81 28 HIS B C 1
ATOM 2968 O O . HIS B 1 28 ? 9.047 12.945 23.391 1 97.81 28 HIS B O 1
ATOM 2974 N N . SER B 1 29 ? 7.961 14.867 23.312 1 98.06 29 SER B N 1
ATOM 2975 C CA . SER B 1 29 ? 8.383 15.172 21.938 1 98.06 29 SER B CA 1
ATOM 2976 C C . SER B 1 29 ? 9.875 15.461 21.875 1 98.06 29 SER B C 1
ATOM 2978 O O . SER B 1 29 ? 10.461 15.945 22.844 1 98.06 29 SER B O 1
ATOM 2980 N N . ALA B 1 30 ? 10.461 15.148 20.797 1 98.25 30 ALA B N 1
ATOM 2981 C CA . ALA B 1 30 ? 11.891 15.367 20.562 1 98.25 30 ALA B CA 1
ATOM 2982 C C . ALA B 1 30 ? 12.148 15.906 19.172 1 98.25 30 ALA B C 1
ATOM 2984 O O . ALA B 1 30 ? 11.32 15.727 18.266 1 98.25 30 ALA B O 1
ATOM 2985 N N . PHE B 1 31 ? 13.273 16.625 19.062 1 98.31 31 PHE B N 1
ATOM 2986 C CA . PHE B 1 31 ? 13.688 17.031 17.719 1 98.31 31 PHE B CA 1
ATOM 2987 C C . PHE B 1 31 ? 13.883 15.812 16.828 1 98.31 31 PHE B C 1
ATOM 2989 O O . PHE B 1 31 ? 14.562 14.852 17.203 1 98.31 31 PHE B O 1
ATOM 2996 N N . PRO B 1 32 ? 13.227 15.812 15.617 1 97.25 32 PRO B N 1
ATOM 2997 C CA . PRO B 1 32 ? 13.469 14.688 14.711 1 97.25 32 PRO B CA 1
ATOM 2998 C C . PRO B 1 32 ? 14.93 14.609 14.258 1 97.25 32 PRO B C 1
ATOM 3000 O O . PRO B 1 32 ? 15.555 15.641 14.008 1 97.25 32 PRO B O 1
ATOM 3003 N N . SER B 1 33 ? 15.445 13.453 14.242 1 95.94 33 SER B N 1
ATOM 3004 C CA . SER B 1 33 ? 16.781 13.211 13.719 1 95.94 33 SER B CA 1
ATOM 3005 C C . SER B 1 33 ? 16.734 12.523 12.359 1 95.94 33 SER B C 1
ATOM 3007 O O . SER B 1 33 ? 16.328 11.359 12.258 1 95.94 33 SER B O 1
ATOM 3009 N N . GLU B 1 34 ? 17.062 13.188 11.273 1 96.12 34 GLU B N 1
ATOM 3010 C CA . GLU B 1 34 ? 17.125 12.711 9.898 1 96.12 34 GLU B CA 1
ATOM 3011 C C . GLU B 1 34 ? 18.453 13.102 9.242 1 96.12 34 GLU B C 1
ATOM 3013 O O . GLU B 1 34 ? 19.234 13.859 9.82 1 96.12 34 GLU B O 1
ATOM 3018 N N . PRO B 1 35 ? 18.75 12.508 8.016 1 95.25 35 PRO B N 1
ATOM 3019 C CA . PRO B 1 35 ? 20 12.898 7.344 1 95.25 35 PRO B CA 1
ATOM 3020 C C . PRO B 1 35 ? 20.125 14.406 7.18 1 95.25 35 PRO B C 1
ATOM 3022 O O . PRO B 1 35 ? 19.125 15.109 7.004 1 95.25 35 PRO B O 1
ATOM 3025 N N . ALA B 1 36 ? 21.312 14.883 7.172 1 94.56 36 ALA B N 1
ATOM 3026 C CA . ALA B 1 36 ? 21.625 16.312 7.188 1 94.56 36 ALA B CA 1
ATOM 3027 C C . ALA B 1 36 ? 20.953 17.031 6.031 1 94.56 36 ALA B C 1
ATOM 3029 O O . ALA B 1 36 ? 20.406 18.125 6.207 1 94.56 36 ALA B O 1
ATOM 3030 N N . HIS B 1 37 ? 20.984 16.469 4.859 1 94.88 37 HIS B N 1
ATOM 3031 C CA . HIS B 1 37 ? 20.422 17.141 3.693 1 94.88 37 HIS B CA 1
ATOM 3032 C C . HIS B 1 37 ? 18.906 17.312 3.826 1 94.88 37 HIS B C 1
ATOM 3034 O O . HIS B 1 37 ? 18.344 18.297 3.334 1 94.88 37 HIS B O 1
ATOM 3040 N N . MET B 1 38 ? 18.234 16.359 4.457 1 95.94 38 MET B N 1
ATOM 3041 C CA . MET B 1 38 ? 16.797 16.469 4.727 1 95.94 38 MET B CA 1
ATOM 3042 C C . MET B 1 38 ? 16.516 17.609 5.699 1 95.94 38 MET B C 1
ATOM 3044 O O . MET B 1 38 ? 15.625 18.422 5.473 1 95.94 38 MET B O 1
ATOM 3048 N N . ILE B 1 39 ? 17.281 17.688 6.754 1 96 39 ILE B N 1
ATOM 3049 C CA . ILE B 1 39 ? 17.125 18.75 7.746 1 96 39 ILE B CA 1
ATOM 3050 C C . ILE B 1 39 ? 17.406 20.109 7.102 1 96 39 ILE B C 1
ATOM 3052 O O . ILE B 1 39 ? 16.656 21.062 7.305 1 96 39 ILE B O 1
ATOM 3056 N N . GLU B 1 40 ? 18.391 20.188 6.312 1 94.69 40 GLU B N 1
ATOM 3057 C CA . GLU B 1 40 ? 18.734 21.422 5.621 1 94.69 40 GLU B CA 1
ATOM 3058 C C . GLU B 1 40 ? 17.625 21.859 4.676 1 94.69 40 GLU B C 1
ATOM 3060 O O . GLU B 1 40 ? 17.344 23.047 4.539 1 94.69 40 GLU B O 1
ATOM 3065 N N . ALA B 1 41 ? 16.969 20.891 4.098 1 94.25 41 ALA B N 1
ATOM 3066 C CA . ALA B 1 41 ? 15.945 21.172 3.098 1 94.25 41 ALA B CA 1
ATOM 3067 C C . ALA B 1 41 ? 14.648 21.641 3.758 1 94.25 41 ALA B C 1
ATOM 3069 O O . ALA B 1 41 ? 13.875 22.391 3.156 1 94.25 41 ALA B O 1
ATOM 3070 N N . THR B 1 42 ? 14.43 21.234 5.023 1 94.75 42 THR B N 1
ATOM 3071 C CA . THR B 1 42 ? 13.062 21.359 5.512 1 94.75 42 THR B CA 1
ATOM 3072 C C . THR B 1 42 ? 13.008 22.219 6.77 1 94.75 42 THR B C 1
ATOM 3074 O O . THR B 1 42 ? 11.945 22.703 7.148 1 94.75 42 THR B O 1
ATOM 3077 N N . MET B 1 43 ? 14.109 22.375 7.438 1 95.62 43 MET B N 1
ATOM 3078 C CA . MET B 1 43 ? 14.078 23.031 8.742 1 95.62 43 MET B CA 1
ATOM 3079 C C . MET B 1 43 ? 14.789 24.375 8.688 1 95.62 43 MET B C 1
ATOM 3081 O O . MET B 1 43 ? 15.711 24.562 7.895 1 95.62 43 MET B O 1
ATOM 3085 N N . PRO B 1 44 ? 14.344 25.344 9.578 1 94 44 PRO B N 1
ATOM 3086 C CA . PRO B 1 44 ? 15.023 26.641 9.641 1 94 44 PRO B CA 1
ATOM 3087 C C . PRO B 1 44 ? 16.516 26.5 9.953 1 94 44 PRO B C 1
ATOM 3089 O O . PRO B 1 44 ? 16.891 25.75 10.852 1 94 44 PRO B O 1
ATOM 3092 N N . ASP B 1 45 ? 17.281 27.312 9.289 1 93.81 45 ASP B N 1
ATOM 3093 C CA . ASP B 1 45 ? 18.734 27.266 9.398 1 93.81 45 ASP B CA 1
ATOM 3094 C C . ASP B 1 45 ? 19.188 27.484 10.836 1 93.81 45 ASP B C 1
ATOM 3096 O O . ASP B 1 45 ? 20.078 26.781 11.328 1 93.81 45 ASP B O 1
ATOM 3100 N N . GLU B 1 46 ? 18.516 28.359 11.492 1 93.69 46 GLU B N 1
ATOM 3101 C CA . GLU B 1 46 ? 18.938 28.828 12.812 1 93.69 46 GLU B CA 1
ATOM 3102 C C . GLU B 1 46 ? 18.875 27.688 13.836 1 93.69 46 GLU B C 1
ATOM 3104 O O . GLU B 1 46 ? 19.578 27.734 14.852 1 93.69 46 GLU B O 1
ATOM 3109 N N . HIS B 1 47 ? 18.141 26.656 13.547 1 95.62 47 HIS B N 1
ATOM 3110 C CA . HIS B 1 47 ? 17.906 25.672 14.586 1 95.62 47 HIS B CA 1
ATOM 3111 C C . HIS B 1 47 ? 18.406 24.281 14.164 1 95.62 47 HIS B C 1
ATOM 3113 O O . HIS B 1 47 ? 18.219 23.312 14.891 1 95.62 47 HIS B O 1
ATOM 3119 N N . GLN B 1 48 ? 19.047 24.094 13.086 1 96.12 48 GLN B N 1
ATOM 3120 C CA . GLN B 1 48 ? 19.391 22.812 12.477 1 96.12 48 GLN B CA 1
ATOM 3121 C C . GLN B 1 48 ? 20.281 21.984 13.383 1 96.12 48 GLN B C 1
ATOM 3123 O O . GLN B 1 48 ? 20.234 20.766 13.375 1 96.12 48 GLN B O 1
ATOM 3128 N N . GLN B 1 49 ? 21.047 22.625 14.25 1 96.06 49 GLN B N 1
ATOM 3129 C CA . GLN B 1 49 ? 21.969 21.922 15.141 1 96.06 49 GLN B CA 1
ATOM 3130 C C . GLN B 1 49 ? 21.203 21.125 16.188 1 96.06 49 GLN B C 1
ATOM 3132 O O . GLN B 1 49 ? 21.75 20.203 16.797 1 96.06 49 GLN B O 1
ATOM 3137 N N . SER B 1 50 ? 19.906 21.5 16.406 1 97.5 50 SER B N 1
ATOM 3138 C CA . SER B 1 50 ? 19.109 20.828 17.422 1 97.5 50 SER B CA 1
ATOM 3139 C C . SER B 1 50 ? 18.578 19.5 16.906 1 97.5 50 SER B C 1
ATOM 3141 O O . SER B 1 50 ? 18.109 18.672 17.688 1 97.5 50 SER B O 1
ATOM 3143 N N . PHE B 1 51 ? 18.641 19.266 15.648 1 97.75 51 PHE B N 1
ATOM 3144 C CA . PHE B 1 51 ? 18.062 18.078 15.023 1 97.75 51 PHE B CA 1
ATOM 3145 C C . PHE B 1 51 ? 19.047 16.922 15.023 1 97.75 51 PHE B C 1
ATOM 3147 O O . PHE B 1 51 ? 19.516 16.5 13.969 1 97.75 51 PHE B O 1
ATOM 3154 N N . LYS B 1 52 ? 19.312 16.375 16.188 1 96.44 52 LYS B N 1
ATOM 3155 C CA . LYS B 1 52 ? 20.219 15.266 16.453 1 96.44 52 LYS B CA 1
ATOM 3156 C C . LYS B 1 52 ? 19.531 14.195 17.297 1 96.44 52 LYS B C 1
ATOM 3158 O O . LYS B 1 52 ? 18.484 14.445 17.891 1 96.44 52 LYS B O 1
ATOM 3163 N N . PRO B 1 53 ? 20.047 12.992 17.344 1 94.88 53 PRO B N 1
ATOM 3164 C CA . PRO B 1 53 ? 19.375 11.891 18.062 1 94.88 53 PRO B CA 1
ATOM 3165 C C . PRO B 1 53 ? 19.172 12.188 19.547 1 94.88 53 PRO B C 1
ATOM 3167 O O . PRO B 1 53 ? 20.047 12.773 20.188 1 94.88 53 PRO B O 1
ATOM 3170 N N . SER B 1 54 ? 18 11.836 20.016 1 93.06 54 SER B N 1
ATOM 3171 C CA . SER B 1 54 ? 17.656 11.844 21.422 1 93.06 54 SER B CA 1
ATOM 3172 C C . SER B 1 54 ? 17.797 13.25 22.016 1 93.06 54 SER B C 1
ATOM 3174 O O . SER B 1 54 ? 18.328 13.422 23.109 1 93.06 54 SER B O 1
ATOM 3176 N N . ASN B 1 55 ? 17.422 14.258 21.266 1 97.56 55 ASN B N 1
ATOM 3177 C CA . ASN B 1 55 ? 17.391 15.633 21.75 1 97.56 55 ASN B CA 1
ATOM 3178 C C . ASN B 1 55 ? 15.969 16.109 22.016 1 97.56 55 ASN B C 1
ATOM 3180 O O . ASN B 1 55 ? 15.18 16.297 21.078 1 97.56 55 ASN B O 1
ATOM 3184 N N . PRO B 1 56 ? 15.641 16.312 23.312 1 97.44 56 PRO B N 1
ATOM 3185 C CA . PRO B 1 56 ? 14.281 16.766 23.625 1 97.44 56 PRO B CA 1
ATOM 3186 C C . PRO B 1 56 ? 14.078 18.25 23.375 1 97.44 56 PRO B C 1
ATOM 3188 O O . PRO B 1 56 ? 15.023 19.031 23.484 1 97.44 56 PRO B O 1
ATOM 3191 N N . PHE B 1 57 ? 12.875 18.672 23.031 1 98.12 57 PHE B N 1
ATOM 3192 C CA . PHE B 1 57 ? 12.523 20.078 23.094 1 98.12 57 PHE B CA 1
ATOM 3193 C C . PHE B 1 57 ? 12.656 20.594 24.516 1 98.12 57 PHE B C 1
ATOM 3195 O O . PHE B 1 57 ? 12.609 19.828 25.469 1 98.12 57 PHE B O 1
ATOM 3202 N N . PRO B 1 58 ? 12.844 21.922 24.672 1 97.56 58 PRO B N 1
ATOM 3203 C CA . PRO B 1 58 ? 12.898 22.453 26.031 1 97.56 58 PRO B CA 1
ATOM 3204 C C . PRO B 1 58 ? 11.672 22.078 26.859 1 97.56 58 PRO B C 1
ATOM 3206 O O . PRO B 1 58 ? 10.539 22.203 26.391 1 97.56 58 PRO B O 1
ATOM 3209 N N . PRO B 1 59 ? 11.891 21.625 28.062 1 97.38 59 PRO B N 1
ATOM 3210 C CA . PRO B 1 59 ? 10.789 21.109 28.891 1 97.38 59 PRO B CA 1
ATOM 3211 C C . PRO B 1 59 ? 9.672 22.125 29.078 1 97.38 59 PRO B C 1
ATOM 3213 O O . PRO B 1 59 ? 8.492 21.75 29.078 1 97.38 59 PRO B O 1
ATOM 3216 N N . GLU B 1 60 ? 9.984 23.375 29.219 1 97.69 60 GLU B N 1
ATOM 3217 C CA . GLU B 1 60 ? 8.969 24.406 29.422 1 97.69 60 GLU B CA 1
ATOM 3218 C C . GLU B 1 60 ? 8.102 24.562 28.188 1 97.69 60 GLU B C 1
ATOM 3220 O O . GLU B 1 60 ? 6.891 24.781 28.297 1 97.69 60 GLU B O 1
ATOM 3225 N N . ILE B 1 61 ? 8.719 24.469 27.078 1 97.94 61 ILE B N 1
ATOM 3226 C CA . ILE B 1 61 ? 7.977 24.578 25.828 1 97.94 61 ILE B CA 1
ATOM 3227 C C . ILE B 1 61 ? 7.031 23.391 25.672 1 97.94 61 ILE B C 1
ATOM 3229 O O . ILE B 1 61 ? 5.863 23.562 25.312 1 97.94 61 ILE B O 1
ATOM 3233 N N . LEU B 1 62 ? 7.484 22.219 26.047 1 98.12 62 LEU B N 1
ATOM 3234 C CA . LEU B 1 62 ? 6.664 21.016 25.906 1 98.12 62 LEU B CA 1
ATOM 3235 C C . LEU B 1 62 ? 5.48 21.062 26.875 1 98.12 62 LEU B C 1
ATOM 3237 O O . LEU B 1 62 ? 4.371 20.672 26.516 1 98.12 62 LEU B O 1
ATOM 3241 N N . GLN B 1 63 ? 5.789 21.469 28.047 1 98.5 63 GLN B N 1
ATOM 3242 C CA . GLN B 1 63 ? 4.715 21.578 29.031 1 98.5 63 GLN B CA 1
ATOM 3243 C C . GLN B 1 63 ? 3.621 22.516 28.547 1 98.5 63 GLN B C 1
ATOM 3245 O O . GLN B 1 63 ? 2.436 22.188 28.594 1 98.5 63 GLN B O 1
ATOM 3250 N N . LYS B 1 64 ? 4 23.656 28.062 1 98.62 64 LYS B N 1
ATOM 3251 C CA . LYS B 1 64 ? 3.039 24.641 27.578 1 98.62 64 LYS B CA 1
ATOM 3252 C C . LYS B 1 64 ? 2.342 24.156 26.312 1 98.62 64 LYS B C 1
ATOM 3254 O O . LYS B 1 64 ? 1.152 24.422 26.109 1 98.62 64 LYS B O 1
ATOM 3259 N N . ALA B 1 65 ? 3.105 23.5 25.453 1 98.75 65 ALA B N 1
ATOM 3260 C CA . ALA B 1 65 ? 2.496 22.922 24.266 1 98.75 65 ALA B CA 1
ATOM 3261 C C . ALA B 1 65 ? 1.397 21.938 24.625 1 98.75 65 ALA B C 1
ATOM 3263 O O . ALA B 1 65 ? 0.32 21.938 24.031 1 98.75 65 ALA B O 1
ATOM 3264 N N . GLN B 1 66 ? 1.699 21.109 25.609 1 98.81 66 GLN B N 1
ATOM 3265 C CA . GLN B 1 66 ? 0.697 20.141 26.062 1 98.81 66 GLN B CA 1
ATOM 3266 C C . GLN B 1 66 ? -0.529 20.859 26.625 1 98.81 66 GLN B C 1
ATOM 3268 O O . GLN B 1 66 ? -1.664 20.469 26.328 1 98.81 66 GLN B O 1
ATOM 3273 N N . GLU B 1 67 ? -0.316 21.859 27.391 1 98.88 67 GLU B N 1
ATOM 3274 C CA . GLU B 1 67 ? -1.417 22.641 27.953 1 98.88 67 GLU B CA 1
ATOM 3275 C C . GLU B 1 67 ? -2.256 23.281 26.844 1 98.88 67 GLU B C 1
ATOM 3277 O O . GLU B 1 67 ? -3.484 23.328 26.938 1 98.88 67 GLU B O 1
ATOM 3282 N N . GLU B 1 68 ? -1.601 23.766 25.875 1 98.88 68 GLU B N 1
ATOM 3283 C CA . GLU B 1 68 ? -2.287 24.375 24.75 1 98.88 68 GLU B CA 1
ATOM 3284 C C . GLU B 1 68 ? -3.125 23.359 23.984 1 98.88 68 GLU B C 1
ATOM 3286 O O . GLU B 1 68 ? -4.266 23.641 23.609 1 98.88 68 GLU B O 1
ATOM 3291 N N . LEU B 1 69 ? -2.596 22.203 23.781 1 98.94 69 LEU B N 1
ATOM 3292 C CA . LEU B 1 69 ? -3.342 21.141 23.094 1 98.94 69 LEU B CA 1
ATOM 3293 C C . LEU B 1 69 ? -4.531 20.688 23.938 1 98.94 69 LEU B C 1
ATOM 3295 O O . LEU B 1 69 ? -5.613 20.438 23.406 1 98.94 69 LEU B O 1
ATOM 3299 N N . ASP B 1 70 ? -4.344 20.594 25.234 1 98.88 70 ASP B N 1
ATOM 3300 C CA . ASP B 1 70 ? -5.445 20.25 26.125 1 98.88 70 ASP B CA 1
ATOM 3301 C C . ASP B 1 70 ? -6.543 21.312 26.078 1 98.88 70 ASP B C 1
ATOM 3303 O O . ASP B 1 70 ? -7.73 20.984 26.047 1 98.88 70 ASP B O 1
ATOM 3307 N N . ASN B 1 71 ? -6.133 22.531 26.109 1 98.94 71 ASN B N 1
ATOM 3308 C CA . ASN B 1 71 ? -7.09 23.625 26 1 98.94 71 ASN B CA 1
ATOM 3309 C C . ASN B 1 71 ? -7.84 23.594 24.672 1 98.94 71 ASN B C 1
ATOM 3311 O O . ASN B 1 71 ? -9.055 23.781 24.641 1 98.94 71 ASN B O 1
ATOM 3315 N N . PHE B 1 72 ? -7.109 23.406 23.625 1 98.94 72 PHE B N 1
ATOM 3316 C CA . PHE B 1 72 ? -7.691 23.297 22.281 1 98.94 72 PHE B CA 1
ATOM 3317 C C . PHE B 1 72 ? -8.742 22.188 22.25 1 98.94 72 PHE B C 1
ATOM 3319 O O . PHE B 1 72 ? -9.859 22.406 21.781 1 98.94 72 PHE B O 1
ATOM 3326 N N . ALA B 1 73 ? -8.383 21 22.734 1 98.94 73 ALA B N 1
ATOM 3327 C CA . ALA B 1 73 ? -9.32 19.875 22.828 1 98.94 73 ALA B CA 1
ATOM 3328 C C . ALA B 1 73 ? -10.562 20.266 23.609 1 98.94 73 ALA B C 1
ATOM 3330 O O . ALA B 1 73 ? -11.688 19.938 23.219 1 98.94 73 ALA B O 1
ATOM 3331 N N . SER B 1 74 ? -10.367 20.953 24.703 1 98.81 74 SER B N 1
ATOM 3332 C CA . SER B 1 74 ? -11.469 21.375 25.547 1 98.81 74 SER B CA 1
ATOM 3333 C C . SER B 1 74 ? -12.398 22.344 24.812 1 98.81 74 SER B C 1
ATOM 3335 O O . SER B 1 74 ? -13.617 22.266 24.953 1 98.81 74 SER B O 1
ATOM 3337 N N . ILE B 1 75 ? -11.773 23.281 24.094 1 98.81 75 ILE B N 1
ATOM 3338 C CA . ILE B 1 75 ? -12.562 24.219 23.297 1 98.81 75 ILE B CA 1
ATOM 3339 C C . ILE B 1 75 ? -13.422 23.453 22.297 1 98.81 75 ILE B C 1
ATOM 3341 O O . ILE B 1 75 ? -14.625 23.719 22.172 1 98.81 75 ILE B O 1
ATOM 3345 N N . LEU B 1 76 ? -12.844 22.484 21.609 1 98.88 76 LEU B N 1
ATOM 3346 C CA . LEU B 1 76 ? -13.578 21.688 20.625 1 98.88 76 LEU B CA 1
ATOM 3347 C C . LEU B 1 76 ? -14.719 20.922 21.281 1 98.88 76 LEU B C 1
ATOM 3349 O O . LEU B 1 76 ? -15.836 20.891 20.766 1 98.88 76 LEU B O 1
ATOM 3353 N N . GLU B 1 77 ? -14.461 20.375 22.422 1 98.81 77 GLU B N 1
ATOM 3354 C CA . GLU B 1 77 ? -15.492 19.641 23.141 1 98.81 77 GLU B CA 1
ATOM 3355 C C . GLU B 1 77 ? -16.641 20.547 23.547 1 98.81 77 GLU B C 1
ATOM 3357 O O . GLU B 1 77 ? -17.812 20.156 23.469 1 98.81 77 GLU B O 1
ATOM 3362 N N . ARG B 1 78 ? -16.328 21.734 23.953 1 98.44 78 ARG B N 1
ATOM 3363 C CA . ARG B 1 78 ? -17.359 22.688 24.344 1 98.44 78 ARG B CA 1
ATOM 3364 C C . ARG B 1 78 ? -18.219 23.094 23.156 1 98.44 78 ARG B C 1
ATOM 3366 O O . ARG B 1 78 ? -19.375 23.469 23.312 1 98.44 78 ARG B O 1
ATOM 3373 N N . GLU B 1 79 ? -17.625 23.031 22.047 1 97.81 79 GLU B N 1
ATOM 3374 C CA . GLU B 1 79 ? -18.359 23.328 20.828 1 97.81 79 GLU B CA 1
ATOM 3375 C C . GLU B 1 79 ? -19.172 22.125 20.375 1 97.81 79 GLU B C 1
ATOM 3377 O O . GLU B 1 79 ? -19.766 22.141 19.281 1 97.81 79 GLU B O 1
ATOM 3382 N N . GLY B 1 80 ? -19.172 21.031 21.062 1 97.81 80 GLY B N 1
ATOM 3383 C CA . GLY B 1 80 ? -19.969 19.859 20.766 1 97.81 80 GLY B CA 1
ATOM 3384 C C . GLY B 1 80 ? -19.25 18.859 19.891 1 97.81 80 GLY B C 1
ATOM 3385 O O . GLY B 1 80 ? -19.875 17.922 19.359 1 97.81 80 GLY B O 1
ATOM 3386 N N . ILE B 1 81 ? -18.016 19 19.703 1 98.62 81 ILE B N 1
ATOM 3387 C CA . ILE B 1 81 ? -17.234 18.109 18.844 1 98.62 81 ILE B CA 1
ATOM 3388 C C . ILE B 1 81 ? -16.641 16.984 19.688 1 98.62 81 ILE B C 1
ATOM 3390 O O . ILE B 1 81 ? -16.047 17.234 20.734 1 98.62 81 ILE B O 1
ATOM 3394 N N . ARG B 1 82 ? -16.812 15.727 19.203 1 98.5 82 ARG B N 1
ATOM 3395 C CA . ARG B 1 82 ? -16.156 14.602 19.859 1 98.5 82 ARG B CA 1
ATOM 3396 C C . ARG B 1 82 ? -14.664 14.602 19.594 1 98.5 82 ARG B C 1
ATOM 3398 O O . ARG B 1 82 ? -14.227 14.672 18.438 1 98.5 82 ARG B O 1
ATOM 3405 N N . VAL B 1 83 ? -13.883 14.477 20.688 1 98.88 83 VAL B N 1
ATOM 3406 C CA . VAL B 1 83 ? -12.438 14.578 20.547 1 98.88 83 VAL B CA 1
ATOM 3407 C C . VAL B 1 83 ? -11.789 13.258 20.953 1 98.88 83 VAL B C 1
ATOM 3409 O O . VAL B 1 83 ? -12.094 12.711 22.016 1 98.88 83 VAL B O 1
ATOM 3412 N N . TYR B 1 84 ? -10.938 12.695 20.109 1 98.88 84 TYR B N 1
ATOM 3413 C CA . TYR B 1 84 ? -10.047 11.578 20.406 1 98.88 84 TYR B CA 1
ATOM 3414 C C . TYR B 1 84 ? -8.625 12.062 20.672 1 98.88 84 TYR B C 1
ATOM 3416 O O . TYR B 1 84 ? -8.141 12.977 20 1 98.88 84 TYR B O 1
ATOM 3424 N N . ARG B 1 85 ? -7.98 11.484 21.672 1 98.81 85 ARG B N 1
ATOM 3425 C CA . ARG B 1 85 ? -6.586 11.766 22 1 98.81 85 ARG B CA 1
ATOM 3426 C C . ARG B 1 85 ? -5.723 10.516 21.859 1 98.81 85 ARG B C 1
ATOM 3428 O O . ARG B 1 85 ? -6.129 9.43 22.266 1 98.81 85 ARG B O 1
ATOM 3435 N N . PRO B 1 86 ? -4.598 10.625 21.203 1 98.5 86 PRO B N 1
ATOM 3436 C CA . PRO B 1 86 ? -3.738 9.445 21.094 1 98.5 86 PRO B CA 1
ATOM 3437 C C . PRO B 1 86 ? -3.115 9.047 22.438 1 98.5 86 PRO B C 1
ATOM 3439 O O . PRO B 1 86 ? -3.197 9.797 23.406 1 98.5 86 PRO B O 1
ATOM 3442 N N . LYS B 1 87 ? -2.455 7.883 22.438 1 98.19 87 LYS B N 1
ATOM 3443 C CA . LYS B 1 87 ? -1.74 7.406 23.625 1 98.19 87 LYS B CA 1
ATOM 3444 C C . LYS B 1 87 ? -0.464 8.211 23.859 1 98.19 87 LYS B C 1
ATOM 3446 O O . LYS B 1 87 ? 0.168 8.672 22.906 1 98.19 87 LYS B O 1
ATOM 3451 N N . GLU B 1 88 ? -0.241 8.367 25.156 1 98.44 88 GLU B N 1
ATOM 3452 C CA . GLU B 1 88 ? 1.054 8.945 25.5 1 98.44 88 GLU B CA 1
ATOM 3453 C C . GLU B 1 88 ? 2.193 7.988 25.172 1 98.44 88 GLU B C 1
ATOM 3455 O O . GLU B 1 88 ? 2.139 6.805 25.516 1 98.44 88 GLU B O 1
ATOM 3460 N N . VAL B 1 89 ? 3.162 8.438 24.438 1 98.38 89 VAL B N 1
ATOM 3461 C CA . VAL B 1 89 ? 4.336 7.66 24.047 1 98.38 89 VAL B CA 1
ATOM 3462 C C . VAL B 1 89 ? 5.605 8.43 24.406 1 98.38 89 VAL B C 1
ATOM 3464 O O . VAL B 1 89 ? 5.668 9.648 24.219 1 98.38 89 VAL B O 1
ATOM 3467 N N . ASN B 1 90 ? 6.641 7.789 24.984 1 98.12 90 ASN B N 1
ATOM 3468 C CA . ASN B 1 90 ? 7.941 8.406 25.219 1 98.12 90 ASN B CA 1
ATOM 3469 C C . ASN B 1 90 ? 8.773 8.469 23.938 1 98.12 90 ASN B C 1
ATOM 3471 O O . ASN B 1 90 ? 9.672 7.656 23.75 1 98.12 90 ASN B O 1
ATOM 3475 N N . TRP B 1 91 ? 8.531 9.445 23.141 1 97.94 91 TRP B N 1
ATOM 3476 C CA . TRP B 1 91 ? 9.164 9.602 21.844 1 97.94 91 TRP B CA 1
ATOM 3477 C C . TRP B 1 91 ? 10.672 9.773 21.984 1 97.94 91 TRP B C 1
ATOM 3479 O O . TRP B 1 91 ? 11.438 9.336 21.125 1 97.94 91 TRP B O 1
ATOM 3489 N N . LEU B 1 92 ? 11.047 10.445 23.031 1 97.31 92 LEU B N 1
ATOM 3490 C CA . LEU B 1 92 ? 12.469 10.617 23.297 1 97.31 92 LEU B CA 1
ATOM 3491 C C . LEU B 1 92 ? 13.156 9.266 23.453 1 97.31 92 LEU B C 1
ATOM 3493 O O . LEU B 1 92 ? 14.227 9.039 22.875 1 97.31 92 LEU B O 1
ATOM 3497 N N . LYS B 1 93 ? 12.602 8.398 24.156 1 96.44 93 LYS B N 1
ATOM 3498 C CA . LYS B 1 93 ? 13.18 7.098 24.469 1 96.44 93 LYS B CA 1
ATOM 3499 C C . LYS B 1 93 ? 13.305 6.238 23.219 1 96.44 93 LYS B C 1
ATOM 3501 O O . LYS B 1 93 ? 14.273 5.492 23.062 1 96.44 93 LYS B O 1
ATOM 3506 N N . ILE B 1 94 ? 12.422 6.359 22.25 1 96.19 94 ILE B N 1
ATOM 3507 C CA . ILE B 1 94 ? 12.398 5.422 21.125 1 96.19 94 ILE B CA 1
ATOM 3508 C C . ILE B 1 94 ? 12.984 6.086 19.891 1 96.19 94 ILE B C 1
ATOM 3510 O O . ILE B 1 94 ? 12.938 5.52 18.797 1 96.19 94 ILE B O 1
ATOM 3514 N N . GLY B 1 95 ? 13.453 7.32 20.062 1 96.81 95 GLY B N 1
ATOM 3515 C CA . GLY B 1 95 ? 14.023 8.023 18.922 1 96.81 95 GLY B CA 1
ATOM 3516 C C . GLY B 1 95 ? 12.977 8.547 17.969 1 96.81 95 GLY B C 1
ATOM 3517 O O . GLY B 1 95 ? 13.18 8.531 16.75 1 96.81 95 GLY B O 1
ATOM 3518 N N . GLY B 1 96 ? 11.812 8.945 18.5 1 97.44 96 GLY B N 1
ATOM 3519 C CA . GLY B 1 96 ? 10.719 9.461 17.703 1 97.44 96 GLY B CA 1
ATOM 3520 C C . GLY B 1 96 ? 10.656 10.977 17.672 1 97.44 96 GLY B C 1
ATOM 3521 O O . GLY B 1 96 ? 11.641 11.648 17.984 1 97.44 96 GLY B O 1
ATOM 3522 N N . TYR B 1 97 ? 9.523 11.516 17.203 1 98.06 97 TYR B N 1
ATOM 3523 C CA . TYR B 1 97 ? 9.344 12.953 17.047 1 98.06 97 TYR B CA 1
ATOM 3524 C C . TYR B 1 97 ? 8.25 13.461 17.984 1 98.06 97 TYR B C 1
ATOM 3526 O O . TYR B 1 97 ? 8.539 14.016 19.047 1 98.06 97 TYR B O 1
ATOM 3534 N N . THR B 1 98 ? 7.023 13.172 17.641 1 98.19 98 THR B N 1
ATOM 3535 C CA . THR B 1 98 ? 5.941 13.742 18.438 1 98.19 98 THR B CA 1
ATOM 3536 C C . THR B 1 98 ? 4.617 13.062 18.125 1 98.19 98 THR B C 1
ATOM 3538 O O . THR B 1 98 ? 4.477 12.406 17.094 1 98.19 98 THR B O 1
ATOM 3541 N N . GLY B 1 99 ? 3.693 13.086 19.062 1 98.19 99 GLY B N 1
ATOM 3542 C CA . GLY B 1 99 ? 2.309 12.719 18.812 1 98.19 99 GLY B CA 1
ATOM 3543 C C . GLY B 1 99 ? 1.406 13.914 18.578 1 98.19 99 GLY B C 1
ATOM 3544 O O . GLY B 1 99 ? 0.185 13.773 18.5 1 98.19 99 GLY B O 1
ATOM 3545 N N . ALA B 1 100 ? 1.944 15.109 18.406 1 98.62 100 ALA B N 1
ATOM 3546 C CA . ALA B 1 100 ? 1.183 16.359 18.375 1 98.62 100 ALA B CA 1
ATOM 3547 C C . ALA B 1 100 ? 0.654 16.656 16.969 1 98.62 100 ALA B C 1
ATOM 3549 O O . ALA B 1 100 ? -0.226 17.5 16.797 1 98.62 100 ALA B O 1
ATOM 3550 N N . MET B 1 101 ? 1.206 15.961 15.953 1 98.62 101 MET B N 1
ATOM 3551 C CA . MET B 1 101 ? 0.918 16.312 14.57 1 98.62 101 MET B CA 1
ATOM 3552 C C . MET B 1 101 ? 0.274 15.148 13.828 1 98.62 101 MET B C 1
ATOM 3554 O O . MET B 1 101 ? 0.809 14.672 12.828 1 98.62 101 MET B O 1
ATOM 3558 N N . PRO B 1 102 ? -0.929 14.781 14.25 1 98.69 102 PRO B N 1
ATOM 3559 C CA . PRO B 1 102 ? -1.552 13.602 13.633 1 98.69 102 PRO B CA 1
ATOM 3560 C C . PRO B 1 102 ? -1.893 13.82 12.164 1 98.69 102 PRO B C 1
ATOM 3562 O O . PRO B 1 102 ? -1.99 12.852 11.398 1 98.69 102 PRO B O 1
ATOM 3565 N N . ARG B 1 103 ? -2.045 15.023 11.719 1 98.75 103 ARG B N 1
ATOM 3566 C CA . ARG B 1 103 ? -2.395 15.297 10.328 1 98.75 103 ARG B CA 1
ATOM 3567 C C . ARG B 1 103 ? -1.317 14.781 9.375 1 98.75 103 ARG B C 1
ATOM 3569 O O . ARG B 1 103 ? -1.604 14.445 8.227 1 98.75 103 ARG B O 1
ATOM 3576 N N . ASP B 1 104 ? -0.081 14.789 9.844 1 98.56 104 ASP B N 1
ATOM 3577 C CA . ASP B 1 104 ? 1.025 14.336 9.008 1 98.56 104 ASP B CA 1
ATOM 3578 C C . ASP B 1 104 ? 0.872 12.859 8.648 1 98.56 104 ASP B C 1
ATOM 3580 O O . ASP B 1 104 ? 1.359 12.414 7.609 1 98.56 104 ASP B O 1
ATOM 3584 N N . SER B 1 105 ? 0.18 12.133 9.516 1 98.44 105 SER B N 1
ATOM 3585 C CA . SER B 1 105 ? 0.238 10.68 9.422 1 98.44 105 SER B CA 1
ATOM 3586 C C . SER B 1 105 ? -1.074 10.102 8.891 1 98.44 105 SER B C 1
ATOM 3588 O O . SER B 1 105 ? -1.096 9.016 8.32 1 98.44 105 SER B O 1
ATOM 3590 N N . LEU B 1 106 ? -2.184 10.852 9.141 1 98.88 106 LEU B N 1
ATOM 3591 C CA . LEU B 1 106 ? -3.506 10.305 8.867 1 98.88 106 LEU B CA 1
ATOM 3592 C C . LEU B 1 106 ? -4.371 11.312 8.117 1 98.88 106 LEU B C 1
ATOM 3594 O O . LEU B 1 106 ? -4.316 12.508 8.398 1 98.88 106 LEU B O 1
ATOM 3598 N N . MET B 1 107 ? -5.172 10.852 7.242 1 98.25 107 MET B N 1
ATOM 3599 C CA . MET B 1 107 ? -6.227 11.672 6.648 1 98.25 107 MET B CA 1
ATOM 3600 C C . MET B 1 107 ? -7.496 10.852 6.441 1 98.25 107 MET B C 1
ATOM 3602 O O . MET B 1 107 ? -7.434 9.633 6.258 1 98.25 107 MET B O 1
ATOM 3606 N N . THR B 1 108 ? -8.539 11.539 6.531 1 98.62 108 THR B N 1
ATOM 3607 C CA . THR B 1 108 ? -9.836 10.953 6.207 1 98.62 108 THR B CA 1
ATOM 3608 C C . THR B 1 108 ? -10.242 11.297 4.777 1 98.62 108 THR B C 1
ATOM 3610 O O . THR B 1 108 ? -10.156 12.453 4.363 1 98.62 108 THR B O 1
ATOM 3613 N N . VAL B 1 109 ? -10.648 10.328 4.004 1 98.56 109 VAL B N 1
ATOM 3614 C CA . VAL B 1 109 ? -11.273 10.484 2.697 1 98.56 109 VAL B CA 1
ATOM 3615 C C . VAL B 1 109 ? -12.57 9.68 2.645 1 98.56 109 VAL B C 1
ATOM 3617 O O . VAL B 1 109 ? -12.539 8.445 2.58 1 98.56 109 VAL B O 1
ATOM 3620 N N . GLY B 1 110 ? -13.688 10.383 2.555 1 97.56 110 GLY B N 1
ATOM 3621 C CA . GLY B 1 110 ? -14.945 9.664 2.689 1 97.56 110 GLY B CA 1
ATOM 3622 C C . GLY B 1 110 ? -15.062 8.914 4.004 1 97.56 110 GLY B C 1
ATOM 3623 O O . GLY B 1 110 ? -14.945 9.516 5.078 1 97.56 110 GLY B O 1
ATOM 3624 N N . ASN B 1 111 ? -15.281 7.664 3.945 1 97.44 111 ASN B N 1
ATOM 3625 C CA . ASN B 1 111 ? -15.445 6.844 5.145 1 97.44 111 ASN B CA 1
ATOM 3626 C C . ASN B 1 111 ? -14.164 6.098 5.488 1 97.44 111 ASN B C 1
ATOM 3628 O O . ASN B 1 111 ? -14.195 5.082 6.188 1 97.44 111 ASN B O 1
ATOM 3632 N N . THR B 1 112 ? -13.039 6.523 4.984 1 98.44 112 THR B N 1
ATOM 3633 C CA . THR B 1 112 ? -11.797 5.777 5.113 1 98.44 112 THR B CA 1
ATOM 3634 C C . THR B 1 112 ? -10.711 6.641 5.75 1 98.44 112 THR B C 1
ATOM 3636 O O . THR B 1 112 ? -10.477 7.773 5.316 1 98.44 112 THR B O 1
ATOM 3639 N N . VAL B 1 113 ? -10.062 6.16 6.828 1 98.88 113 VAL B N 1
ATOM 3640 C CA . VAL B 1 113 ? -8.844 6.766 7.359 1 98.88 113 VAL B CA 1
ATOM 3641 C C . VAL B 1 113 ? -7.621 6.109 6.727 1 98.88 113 VAL B C 1
ATOM 3643 O O . VAL B 1 113 ? -7.508 4.883 6.703 1 98.88 113 VAL B O 1
ATOM 3646 N N . ILE B 1 114 ? -6.703 6.887 6.223 1 98.88 114 ILE B N 1
ATOM 3647 C CA . ILE B 1 114 ? -5.535 6.391 5.504 1 98.88 114 ILE B CA 1
ATOM 3648 C C . ILE B 1 114 ? -4.266 6.781 6.254 1 98.88 114 ILE B C 1
ATOM 3650 O O . ILE B 1 114 ? -4.082 7.945 6.613 1 98.88 114 ILE B O 1
ATOM 3654 N N . GLU B 1 115 ? -3.396 5.855 6.523 1 98.88 115 GLU B N 1
ATOM 3655 C CA . GLU B 1 115 ? -2.096 6.078 7.148 1 98.88 115 GLU B CA 1
ATOM 3656 C C . GLU B 1 115 ? -1.017 6.336 6.102 1 98.88 115 GLU B C 1
ATOM 3658 O O . GLU B 1 115 ? -0.953 5.641 5.082 1 98.88 115 GLU B O 1
ATOM 3663 N N . ALA B 1 116 ? -0.184 7.27 6.375 1 98.44 116 ALA B N 1
ATOM 3664 C CA . ALA B 1 116 ? 0.897 7.641 5.465 1 98.44 116 ALA B CA 1
ATOM 3665 C C . ALA B 1 116 ? 2.127 6.766 5.688 1 98.44 116 ALA B C 1
ATOM 3667 O O . ALA B 1 116 ? 2.502 6.488 6.832 1 98.44 116 ALA B O 1
ATOM 3668 N N . PRO B 1 117 ? 2.766 6.293 4.586 1 98.25 117 PRO B N 1
ATOM 3669 C CA . PRO B 1 117 ? 4.133 5.781 4.707 1 98.25 117 PRO B CA 1
ATOM 3670 C C . PRO B 1 117 ? 5.176 6.891 4.77 1 98.25 117 PRO B C 1
ATOM 3672 O O . PRO B 1 117 ? 5.691 7.32 3.736 1 98.25 117 PRO B O 1
ATOM 3675 N N . PHE B 1 118 ? 5.691 7.258 5.91 1 98.44 118 PHE B N 1
ATOM 3676 C CA . PHE B 1 118 ? 6.504 8.438 6.176 1 98.44 118 PHE B CA 1
ATOM 3677 C C . PHE B 1 118 ? 7.84 8.352 5.449 1 98.44 118 PHE B C 1
ATOM 3679 O O . PHE B 1 118 ? 8.391 7.258 5.281 1 98.44 118 PHE B O 1
ATOM 3686 N N . ALA B 1 119 ? 8.297 9.523 5.098 1 97.94 119 ALA B N 1
ATOM 3687 C CA . ALA B 1 119 ? 9.695 9.641 4.676 1 97.94 119 ALA B CA 1
ATOM 3688 C C . ALA B 1 119 ? 10.641 9.531 5.871 1 97.94 119 ALA B C 1
ATOM 3690 O O . ALA B 1 119 ? 11.625 8.797 5.828 1 97.94 119 ALA B O 1
ATOM 3691 N N . TRP B 1 120 ? 10.305 10.297 6.941 1 98.06 120 TRP B N 1
ATOM 3692 C CA . TRP B 1 120 ? 11.18 10.398 8.102 1 98.06 120 TRP B CA 1
ATOM 3693 C C . TRP B 1 120 ? 11.18 9.102 8.906 1 98.06 120 TRP B C 1
ATOM 3695 O O . TRP B 1 120 ? 10.125 8.648 9.359 1 98.06 120 TRP B O 1
ATOM 3705 N N . GLY B 1 121 ? 12.398 8.555 9.102 1 97.06 121 GLY B N 1
ATOM 3706 C CA . GLY B 1 121 ? 12.562 7.316 9.844 1 97.06 121 GLY B CA 1
ATOM 3707 C C . GLY B 1 121 ? 12.094 7.418 11.289 1 97.06 121 GLY B C 1
ATOM 3708 O O . GLY B 1 121 ? 11.531 6.465 11.828 1 97.06 121 GLY B O 1
ATOM 3709 N N . CYS B 1 122 ? 12.242 8.539 11.914 1 97.44 122 CYS B N 1
ATOM 3710 C CA . CYS B 1 122 ? 11.891 8.742 13.312 1 97.44 122 CYS B CA 1
ATOM 3711 C C . CYS B 1 122 ? 10.383 8.664 13.516 1 97.44 122 CYS B C 1
ATOM 3713 O O . CYS B 1 122 ? 9.914 8.539 14.648 1 97.44 122 CYS B O 1
ATOM 3715 N N . ARG B 1 123 ? 9.633 8.711 12.43 1 97.88 123 ARG B N 1
ATOM 3716 C CA . ARG B 1 123 ? 8.188 8.766 12.562 1 97.88 123 ARG B CA 1
ATOM 3717 C C . ARG B 1 123 ? 7.547 7.43 12.195 1 97.88 123 ARG B C 1
ATOM 3719 O O . ARG B 1 123 ? 6.324 7.281 12.258 1 97.88 123 ARG B O 1
ATOM 3726 N N . LYS B 1 124 ? 8.312 6.457 11.836 1 96.38 124 LYS B N 1
ATOM 3727 C CA . LYS B 1 124 ? 7.82 5.203 11.273 1 96.38 124 LYS B CA 1
ATOM 3728 C C . LYS B 1 124 ? 6.973 4.441 12.289 1 96.38 124 LYS B C 1
ATOM 3730 O O . LYS B 1 124 ? 6.09 3.666 11.906 1 96.38 124 LYS B O 1
ATOM 3735 N N . GLN B 1 125 ? 7.203 4.652 13.562 1 97.12 125 GLN B N 1
ATOM 3736 C CA . GLN B 1 125 ? 6.457 3.924 14.586 1 97.12 125 GLN B CA 1
ATOM 3737 C C . GLN B 1 125 ? 5.348 4.785 15.18 1 97.12 125 GLN B C 1
ATOM 3739 O O . GLN B 1 125 ? 4.617 4.344 16.062 1 97.12 125 GLN B O 1
ATOM 3744 N N . GLU B 1 126 ? 5.168 5.98 14.688 1 98.5 126 GLU B N 1
ATOM 3745 C CA . GLU B 1 126 ? 4.305 6.98 15.305 1 98.5 126 GLU B CA 1
ATOM 3746 C C . GLU B 1 126 ? 2.854 6.512 15.352 1 98.5 126 GLU B C 1
ATOM 3748 O O . GLU B 1 126 ? 2.219 6.527 16.406 1 98.5 126 GLU B O 1
ATOM 3753 N N . VAL B 1 127 ? 2.352 6.074 14.25 1 98.75 127 VAL B N 1
ATOM 3754 C CA . VAL B 1 127 ? 0.944 5.695 14.164 1 98.75 127 VAL B CA 1
ATOM 3755 C C . VAL B 1 127 ? 0.7 4.43 14.977 1 98.75 127 VAL B C 1
ATOM 3757 O O . VAL B 1 127 ? -0.272 4.348 15.734 1 98.75 127 VAL B O 1
ATOM 3760 N N . GLU B 1 128 ? 1.582 3.471 14.867 1 98.44 128 GLU B N 1
ATOM 3761 C CA . GLU B 1 128 ? 1.432 2.217 15.602 1 98.44 128 GLU B CA 1
ATOM 3762 C C . GLU B 1 128 ? 1.396 2.461 17.109 1 98.44 128 GLU B C 1
ATOM 3764 O O . GLU B 1 128 ? 0.537 1.921 17.812 1 98.44 128 GLU B O 1
ATOM 3769 N N . LEU B 1 129 ? 2.254 3.26 17.609 1 98.5 129 LEU B N 1
ATOM 3770 C CA . LEU B 1 129 ? 2.404 3.439 19.047 1 98.5 129 LEU B CA 1
ATOM 3771 C C . LEU B 1 129 ? 1.38 4.434 19.594 1 98.5 129 LEU B C 1
ATOM 3773 O O . LEU B 1 129 ? 0.836 4.246 20.672 1 98.5 129 LEU B O 1
ATOM 3777 N N . GLY B 1 130 ? 1.056 5.414 18.812 1 98.62 130 GLY B N 1
ATOM 3778 C CA . GLY B 1 130 ? 0.25 6.504 19.328 1 98.62 130 GLY B CA 1
ATOM 3779 C C . GLY B 1 130 ? -1.217 6.395 18.969 1 98.62 130 GLY B C 1
ATOM 3780 O O . GLY B 1 130 ? -2.086 6.859 19.703 1 98.62 130 GLY B O 1
ATOM 3781 N N . TYR B 1 131 ? -1.544 5.801 17.812 1 98.62 131 TYR B N 1
ATOM 3782 C CA . TYR B 1 131 ? -2.871 6.027 17.25 1 98.62 131 TYR B CA 1
ATOM 3783 C C . TYR B 1 131 ? -3.584 4.707 16.984 1 98.62 131 TYR B C 1
ATOM 3785 O O . TYR B 1 131 ? -4.766 4.691 16.625 1 98.62 131 TYR B O 1
ATOM 3793 N N . SER B 1 132 ? -2.932 3.527 17.141 1 98.31 132 SER B N 1
ATOM 3794 C CA . SER B 1 132 ? -3.471 2.236 16.734 1 98.31 132 SER B CA 1
ATOM 3795 C C . SER B 1 132 ? -4.789 1.937 17.438 1 98.31 132 SER B C 1
ATOM 3797 O O . SER B 1 132 ? -5.707 1.37 16.828 1 98.31 132 SER B O 1
ATOM 3799 N N . ASP B 1 133 ? -4.938 2.283 18.688 1 98.12 133 ASP B N 1
ATOM 3800 C CA . ASP B 1 133 ? -6.168 2.023 19.438 1 98.12 133 ASP B CA 1
ATOM 3801 C C . ASP B 1 133 ? -7.34 2.803 18.844 1 98.12 133 ASP B C 1
ATOM 3803 O O . ASP B 1 133 ? -8.445 2.266 18.703 1 98.12 133 ASP B O 1
ATOM 3807 N N . ILE B 1 134 ? -7.086 4.059 18.562 1 98.62 134 ILE B N 1
ATOM 3808 C CA . ILE B 1 134 ? -8.117 4.895 17.969 1 98.62 134 ILE B CA 1
ATOM 3809 C C . ILE B 1 134 ? -8.539 4.309 16.609 1 98.62 134 ILE B C 1
ATOM 3811 O O . ILE B 1 134 ? -9.727 4.148 16.344 1 98.62 134 ILE B O 1
ATOM 3815 N N . LEU B 1 135 ? -7.574 3.959 15.812 1 98.62 135 LEU B N 1
ATOM 3816 C CA . LEU B 1 135 ? -7.832 3.453 14.469 1 98.62 135 LEU B CA 1
ATOM 3817 C C . LEU B 1 135 ? -8.617 2.146 14.516 1 98.62 135 LEU B C 1
ATOM 3819 O O . LEU B 1 135 ? -9.539 1.936 13.719 1 98.62 135 LEU B O 1
ATOM 3823 N N . SER B 1 136 ? -8.266 1.279 15.453 1 97.81 136 SER B N 1
ATOM 3824 C CA . SER B 1 136 ? -8.992 0.028 15.625 1 97.81 136 SER B CA 1
ATOM 3825 C C . SER B 1 136 ? -10.445 0.286 16.016 1 97.81 136 SER B C 1
ATOM 3827 O O . SER B 1 136 ? -11.359 -0.357 15.484 1 97.81 136 SER B O 1
ATOM 3829 N N . ALA B 1 137 ? -10.641 1.212 16.875 1 97.81 137 ALA B N 1
ATOM 3830 C CA . ALA B 1 137 ? -11.992 1.542 17.328 1 97.81 137 ALA B CA 1
ATOM 3831 C C . ALA B 1 137 ? -12.828 2.111 16.188 1 97.81 137 ALA B C 1
ATOM 3833 O O . ALA B 1 137 ? -14.008 1.788 16.062 1 97.81 137 ALA B O 1
ATOM 3834 N N . LEU B 1 138 ? -12.258 2.936 15.422 1 98 138 LEU B N 1
ATOM 3835 C CA . LEU B 1 138 ? -12.977 3.562 14.32 1 98 138 LEU B CA 1
ATOM 3836 C C . LEU B 1 138 ? -13.453 2.514 13.32 1 98 138 LEU B C 1
ATOM 3838 O O . LEU B 1 138 ? -14.531 2.658 12.734 1 98 138 LEU B O 1
ATOM 3842 N N . ALA B 1 139 ? -12.695 1.504 13.125 1 96.88 139 ALA B N 1
ATOM 3843 C CA . ALA B 1 139 ? -12.977 0.494 12.109 1 96.88 139 ALA B CA 1
ATOM 3844 C C . ALA B 1 139 ? -14.039 -0.487 12.594 1 96.88 139 ALA B C 1
ATOM 3846 O O . ALA B 1 139 ? -14.508 -1.334 11.828 1 96.88 139 ALA B O 1
ATOM 3847 N N . GLU B 1 140 ? -14.461 -0.469 13.797 1 95 140 GLU B N 1
ATOM 3848 C CA . GLU B 1 140 ? -15.352 -1.46 14.398 1 95 140 GLU B CA 1
ATOM 3849 C C . GLU B 1 140 ? -16.812 -1.12 14.148 1 95 140 GLU B C 1
ATOM 3851 O O . GLU B 1 140 ? -17.703 -1.952 14.367 1 95 140 GLU B O 1
ATOM 3856 N N . ASP B 1 141 ? -17.141 0.031 13.586 1 92.56 141 ASP B N 1
ATOM 3857 C CA . ASP B 1 141 ? -18.531 0.476 13.461 1 92.56 141 ASP B CA 1
ATOM 3858 C C . ASP B 1 141 ? -19.219 -0.21 12.289 1 92.56 141 ASP B C 1
ATOM 3860 O O . ASP B 1 141 ? -20.422 -0.052 12.094 1 92.56 141 ASP B O 1
ATOM 3864 N N . GLY B 1 142 ? -18.453 -0.922 11.453 1 91 142 GLY B N 1
ATOM 3865 C CA . GLY B 1 142 ? -19.016 -1.667 10.336 1 91 142 GLY B CA 1
ATOM 3866 C C . GLY B 1 142 ? -19.234 -0.812 9.102 1 91 142 GLY B C 1
ATOM 3867 O O . GLY B 1 142 ? -19.609 -1.325 8.047 1 91 142 GLY B O 1
ATOM 3868 N N . LEU B 1 143 ? -18.953 0.492 9.203 1 94.44 143 LEU B N 1
ATOM 3869 C CA . LEU B 1 143 ? -19.203 1.42 8.102 1 94.44 143 LEU B CA 1
ATOM 3870 C C . LEU B 1 143 ? -17.922 2.127 7.691 1 94.44 143 LEU B C 1
ATOM 3872 O O . LEU B 1 143 ? -17.781 2.547 6.539 1 94.44 143 LEU B O 1
ATOM 3876 N N . SER B 1 144 ? -17.016 2.219 8.609 1 97.44 144 SER B N 1
ATOM 3877 C CA . SER B 1 144 ? -15.758 2.92 8.383 1 97.44 144 SER B CA 1
ATOM 3878 C C . SER B 1 144 ? -14.641 1.944 8.047 1 97.44 144 SER B C 1
ATOM 3880 O O . SER B 1 144 ? -14.734 0.75 8.336 1 97.44 144 SER B O 1
ATOM 3882 N N . LYS B 1 145 ? -13.656 2.449 7.383 1 97.69 145 LYS B N 1
ATOM 3883 C CA . LYS B 1 145 ? -12.469 1.683 7.008 1 97.69 145 LYS B CA 1
ATOM 3884 C C . LYS B 1 145 ? -11.195 2.393 7.453 1 97.69 145 LYS B C 1
ATOM 3886 O O . LYS B 1 145 ? -11.164 3.621 7.555 1 97.69 145 LYS B O 1
ATOM 3891 N N . VAL B 1 146 ? -10.195 1.639 7.77 1 98.69 146 VAL B N 1
ATOM 3892 C CA . VAL B 1 146 ? -8.852 2.135 8.039 1 98.69 146 VAL B CA 1
ATOM 3893 C C . VAL B 1 146 ? -7.848 1.402 7.152 1 98.69 146 VAL B C 1
ATOM 3895 O O . VAL B 1 146 ? -7.863 0.172 7.07 1 98.69 146 VAL B O 1
ATOM 3898 N N . VAL B 1 147 ? -7.031 2.115 6.441 1 98.62 147 VAL B N 1
ATOM 3899 C CA . VAL B 1 147 ? -5.945 1.544 5.652 1 98.62 147 VAL B CA 1
ATOM 3900 C C . VAL B 1 147 ? -4.605 1.866 6.309 1 98.62 147 VAL B C 1
ATOM 3902 O O . VAL B 1 147 ? -4.156 3.016 6.289 1 98.62 147 VAL B O 1
ATOM 3905 N N . ARG B 1 148 ? -3.951 0.878 6.871 1 98.56 148 ARG B N 1
ATOM 3906 C CA . ARG B 1 148 ? -2.611 1.03 7.43 1 98.56 148 ARG B CA 1
ATOM 3907 C C . ARG B 1 148 ? -1.554 1.008 6.332 1 98.56 148 ARG B C 1
ATOM 3909 O O . ARG B 1 148 ? -1.686 0.273 5.352 1 98.56 148 ARG B O 1
ATOM 3916 N N . ALA B 1 149 ? -0.514 1.734 6.492 1 98.25 149 ALA B N 1
ATOM 3917 C CA . ALA B 1 149 ? 0.547 1.81 5.492 1 98.25 149 ALA B CA 1
ATOM 3918 C C . ALA B 1 149 ? 1.253 0.466 5.34 1 98.25 149 ALA B C 1
ATOM 3920 O O . ALA B 1 149 ? 1.368 -0.295 6.305 1 98.25 149 ALA B O 1
ATOM 3921 N N . PRO B 1 150 ? 1.737 0.154 4.125 1 97.69 150 PRO B N 1
ATOM 3922 C CA . PRO B 1 150 ? 2.541 -1.061 3.969 1 97.69 150 PRO B CA 1
ATOM 3923 C C . PRO B 1 150 ? 3.834 -1.021 4.781 1 97.69 150 PRO B C 1
ATOM 3925 O O . PRO B 1 150 ? 4.426 0.048 4.953 1 97.69 150 PRO B O 1
ATOM 3928 N N . LYS B 1 151 ? 4.227 -2.168 5.266 1 96.75 151 LYS B N 1
ATOM 3929 C CA . LYS B 1 151 ? 5.52 -2.293 5.93 1 96.75 151 LYS B CA 1
ATOM 3930 C C . LYS B 1 151 ? 6.621 -2.639 4.934 1 96.75 151 LYS B C 1
ATOM 3932 O O . LYS B 1 151 ? 6.508 -3.615 4.191 1 96.75 151 LYS B O 1
ATOM 3937 N N . ILE B 1 152 ? 7.59 -1.863 4.902 1 96.56 152 ILE B N 1
ATOM 3938 C CA . ILE B 1 152 ? 8.719 -2.096 4.008 1 96.56 152 ILE B CA 1
ATOM 3939 C C . ILE B 1 152 ? 9.938 -2.535 4.82 1 96.56 152 ILE B C 1
ATOM 3941 O O . ILE B 1 152 ? 10.422 -1.79 5.676 1 96.56 152 ILE B O 1
ATOM 3945 N N . LEU B 1 153 ? 10.406 -3.717 4.555 1 97 153 LEU B N 1
ATOM 3946 C CA . LEU B 1 153 ? 11.562 -4.281 5.238 1 97 153 LEU B CA 1
ATOM 3947 C C . LEU B 1 153 ? 12.82 -4.164 4.375 1 97 153 LEU B C 1
ATOM 3949 O O . LEU B 1 153 ? 12.727 -4.137 3.146 1 97 153 LEU B O 1
ATOM 3953 N N . GLY B 1 154 ? 13.961 -4.086 5.02 1 96.19 154 GLY B N 1
ATOM 3954 C CA . GLY B 1 154 ? 15.234 -3.918 4.34 1 96.19 154 GLY B CA 1
ATOM 3955 C C . GLY B 1 154 ? 15.875 -2.566 4.598 1 96.19 154 GLY B C 1
ATOM 3956 O O . GLY B 1 154 ? 15.391 -1.791 5.422 1 96.19 154 GLY B O 1
ATOM 3957 N N . ARG B 1 155 ? 16.953 -2.312 3.877 1 95.06 155 ARG B N 1
ATOM 3958 C CA . ARG B 1 155 ? 17.672 -1.052 4.031 1 95.06 155 ARG B CA 1
ATOM 3959 C C . ARG B 1 155 ? 16.844 0.12 3.52 1 95.06 155 ARG B C 1
ATOM 3961 O O . ARG B 1 155 ? 16.203 0.023 2.469 1 95.06 155 ARG B O 1
ATOM 3968 N N . GLU B 1 156 ? 16.828 1.153 4.273 1 95.19 156 GLU B N 1
ATOM 3969 C CA . GLU B 1 156 ? 16.188 2.381 3.812 1 95.19 156 GLU B CA 1
ATOM 3970 C C . GLU B 1 156 ? 16.938 2.984 2.627 1 95.19 156 GLU B C 1
ATOM 3972 O O . GLU B 1 156 ? 18.125 3.252 2.717 1 95.19 156 GLU B O 1
ATOM 3977 N N . THR B 1 157 ? 16.234 3.168 1.512 1 95.12 157 THR B N 1
ATOM 3978 C CA . THR B 1 157 ? 16.891 3.617 0.296 1 95.12 157 THR B CA 1
ATOM 3979 C C . THR B 1 157 ? 16.375 4.98 -0.142 1 95.12 157 THR B C 1
ATOM 3981 O O . THR B 1 157 ? 16.812 5.523 -1.158 1 95.12 157 THR B O 1
ATOM 3984 N N . LEU B 1 158 ? 15.453 5.512 0.59 1 96 158 LEU B N 1
ATOM 3985 C CA . LEU B 1 158 ? 14.742 6.723 0.199 1 96 158 LEU B CA 1
ATOM 3986 C C . LEU B 1 158 ? 15.711 7.883 -0.002 1 96 158 LEU B C 1
ATOM 3988 O O . LEU B 1 158 ? 15.461 8.773 -0.815 1 96 158 LEU B O 1
ATOM 3992 N N . TYR B 1 159 ? 16.828 7.879 0.639 1 95.88 159 TYR B N 1
ATOM 3993 C CA . TYR B 1 159 ? 17.766 8.992 0.611 1 95.88 159 TYR B CA 1
ATOM 3994 C C . TYR B 1 159 ? 18.953 8.688 -0.309 1 95.88 159 TYR B C 1
ATOM 3996 O O . TYR B 1 159 ? 19.812 9.539 -0.524 1 95.88 159 TYR B O 1
ATOM 4004 N N . ASP B 1 160 ? 18.984 7.445 -0.871 1 93.62 160 ASP B N 1
ATOM 4005 C CA . ASP B 1 160 ? 20.109 7.035 -1.706 1 93.62 160 ASP B CA 1
ATOM 4006 C C . ASP B 1 160 ? 20.219 7.906 -2.953 1 93.62 160 ASP B C 1
ATOM 4008 O O . ASP B 1 160 ? 19.219 8.125 -3.652 1 93.62 160 ASP B O 1
ATOM 4012 N N . GLY B 1 161 ? 21.406 8.375 -3.188 1 90.38 161 GLY B N 1
ATOM 4013 C CA . GLY B 1 161 ? 21.703 9.094 -4.422 1 90.38 161 GLY B CA 1
ATOM 4014 C C . GLY B 1 161 ? 21.125 10.492 -4.449 1 90.38 161 GLY B C 1
ATOM 4015 O O . GLY B 1 161 ? 21.109 11.148 -5.492 1 90.38 161 GLY B O 1
ATOM 4016 N N . VAL B 1 162 ? 20.453 10.898 -3.434 1 88.88 162 VAL B N 1
ATOM 4017 C CA . VAL B 1 162 ? 19.844 12.227 -3.381 1 88.88 162 VAL B CA 1
ATOM 4018 C C . VAL B 1 162 ? 20.891 13.258 -2.969 1 88.88 162 VAL B C 1
ATOM 4020 O O . VAL B 1 162 ? 21.562 13.094 -1.948 1 88.88 162 VAL B O 1
ATOM 4023 N N . GLU B 1 163 ? 21.578 13.758 -4.102 1 71.06 163 GLU B N 1
ATOM 4024 C CA . GLU B 1 163 ? 22.609 14.758 -3.852 1 71.06 163 GLU B CA 1
ATOM 4025 C C . GLU B 1 163 ? 22.016 16.016 -3.207 1 71.06 163 GLU B C 1
ATOM 4027 O O . GLU B 1 163 ? 20.797 16.188 -3.186 1 71.06 163 GLU B O 1
ATOM 4032 N N . ASN B 1 164 ? 22.906 16.828 -2.66 1 62.97 164 ASN B N 1
ATOM 4033 C CA . ASN B 1 164 ? 22.547 18.109 -2.068 1 62.97 164 ASN B CA 1
ATOM 4034 C C . ASN B 1 164 ? 21.734 18.953 -3.041 1 62.97 164 ASN B C 1
ATOM 4036 O O . ASN B 1 164 ? 21.922 18.875 -4.254 1 62.97 164 ASN B O 1
ATOM 4040 N N . CYS B 1 165 ? 20.391 19.219 -2.572 1 53.16 165 CYS B N 1
ATOM 4041 C CA . CYS B 1 165 ? 19.391 20 -3.281 1 53.16 165 CYS B CA 1
ATOM 4042 C C . CYS B 1 165 ? 20.031 21.188 -3.998 1 53.16 165 CYS B C 1
ATOM 4044 O O . CYS B 1 165 ? 20.328 22.203 -3.377 1 53.16 165 CYS B O 1
ATOM 4046 N N . SER B 1 166 ? 21.141 20.906 -4.703 1 47.28 166 SER B N 1
ATOM 4047 C CA . SER B 1 166 ? 21.641 22.125 -5.336 1 47.28 166 SER B CA 1
ATOM 4048 C C . SER B 1 166 ? 20.719 22.562 -6.469 1 47.28 166 SER B C 1
ATOM 4050 O O . SER B 1 166 ? 20.078 21.734 -7.113 1 47.28 166 SER B O 1
ATOM 4052 N N . SER B 1 167 ? 20.312 23.812 -6.336 1 41.81 167 SER B N 1
ATOM 4053 C CA . SER B 1 167 ? 19.422 24.656 -7.113 1 41.81 167 SER B CA 1
ATOM 4054 C C . SER B 1 167 ? 19.781 24.641 -8.594 1 41.81 167 SER B C 1
ATOM 4056 O O . SER B 1 167 ? 20.281 25.641 -9.125 1 41.81 167 SER B O 1
ATOM 4058 N N . ASN B 1 168 ? 20.484 23.672 -9.062 1 37.91 168 ASN B N 1
ATOM 4059 C CA . ASN B 1 168 ? 20.75 24 -10.461 1 37.91 168 ASN B CA 1
ATOM 4060 C C . ASN B 1 168 ? 19.484 23.859 -11.312 1 37.91 168 ASN B C 1
ATOM 4062 O O . ASN B 1 168 ? 19.5 23.156 -12.328 1 37.91 168 ASN B O 1
ATOM 4066 N N . GLY B 1 169 ? 18.438 24.5 -10.945 1 47.75 169 GLY B N 1
ATOM 4067 C CA . GLY B 1 169 ? 17.234 24.75 -11.734 1 47.75 169 GLY B CA 1
ATOM 4068 C C . GLY B 1 169 ? 16.156 23.719 -11.5 1 47.75 169 GLY B C 1
ATOM 4069 O O . GLY B 1 169 ? 14.961 24.031 -11.625 1 47.75 169 GLY B O 1
ATOM 4070 N N . THR B 1 170 ? 16.375 22.422 -11.695 1 56.22 170 THR B N 1
ATOM 4071 C CA . THR B 1 170 ? 15.305 21.469 -11.438 1 56.22 170 THR B CA 1
ATOM 4072 C C . THR B 1 170 ? 15.289 21.047 -9.977 1 56.22 170 THR B C 1
ATOM 4074 O O . THR B 1 170 ? 16.328 20.703 -9.414 1 56.22 170 THR B O 1
ATOM 4077 N N . HIS B 1 171 ? 14.234 21.438 -9.25 1 65.56 171 HIS B N 1
ATOM 4078 C CA . HIS B 1 171 ? 14.156 21.172 -7.816 1 65.56 171 HIS B CA 1
ATOM 4079 C C . HIS B 1 171 ? 14.344 19.688 -7.52 1 65.56 171 HIS B C 1
ATOM 4081 O O . HIS B 1 171 ? 13.734 18.844 -8.164 1 65.56 171 HIS B O 1
ATOM 4087 N N . THR B 1 172 ? 15.43 19.453 -6.867 1 84.94 172 THR B N 1
ATOM 4088 C CA . THR B 1 172 ? 15.68 18.109 -6.375 1 84.94 172 THR B CA 1
ATOM 4089 C C . THR B 1 172 ? 15.164 17.938 -4.949 1 84.94 172 THR B C 1
ATOM 4091 O O . THR B 1 172 ? 15.555 18.688 -4.051 1 84.94 172 THR B O 1
ATOM 4094 N N . TRP B 1 173 ? 14.18 17.125 -4.809 1 93.94 173 TRP B N 1
ATOM 4095 C CA . TRP B 1 173 ? 13.633 16.828 -3.486 1 93.94 173 TRP B CA 1
ATOM 4096 C C . TRP B 1 173 ? 14.617 16.016 -2.654 1 93.94 173 TRP B C 1
ATOM 4098 O O . TRP B 1 173 ? 15.555 15.43 -3.193 1 93.94 173 TRP B O 1
ATOM 4108 N N . ALA B 1 174 ? 14.383 16 -1.382 1 96.25 174 ALA B N 1
ATOM 4109 C CA . ALA B 1 174 ? 15.289 15.344 -0.44 1 96.25 174 ALA B CA 1
ATOM 4110 C C . ALA B 1 174 ? 15.078 13.836 -0.444 1 96.25 174 ALA B C 1
ATOM 4112 O O . ALA B 1 174 ? 15.773 13.102 0.271 1 96.25 174 ALA B O 1
ATOM 4113 N N . ILE B 1 175 ? 14.133 13.312 -1.21 1 96.88 175 ILE B N 1
ATOM 4114 C CA . ILE B 1 175 ? 13.867 11.883 -1.271 1 96.88 175 ILE B CA 1
ATOM 4115 C C . ILE B 1 175 ? 13.75 11.438 -2.729 1 96.88 175 ILE B C 1
ATOM 4117 O O . ILE B 1 175 ? 13.406 12.242 -3.602 1 96.88 175 ILE B O 1
ATOM 4121 N N . ASN B 1 176 ? 14.078 10.18 -2.965 1 96.25 176 ASN B N 1
ATOM 4122 C CA . ASN B 1 176 ? 13.922 9.594 -4.293 1 96.25 176 ASN B CA 1
ATOM 4123 C C . ASN B 1 176 ? 12.602 8.828 -4.414 1 96.25 176 ASN B C 1
ATOM 4125 O O . ASN B 1 176 ? 11.68 9.039 -3.625 1 96.25 176 ASN B O 1
ATOM 4129 N N . ASN B 1 177 ? 12.5 7.988 -5.414 1 96.19 177 ASN B N 1
ATOM 4130 C CA . ASN B 1 177 ? 11.266 7.266 -5.703 1 96.19 177 ASN B CA 1
ATOM 4131 C C . ASN B 1 177 ? 11.453 5.758 -5.562 1 96.19 177 ASN B C 1
ATOM 4133 O O . ASN B 1 177 ? 10.867 4.984 -6.32 1 96.19 177 ASN B O 1
ATOM 4137 N N . THR B 1 178 ? 12.281 5.312 -4.605 1 96.12 178 THR B N 1
ATOM 4138 C CA . THR B 1 178 ? 12.594 3.893 -4.492 1 96.12 178 THR B CA 1
ATOM 4139 C C . THR B 1 178 ? 11.492 3.154 -3.744 1 96.12 178 THR B C 1
ATOM 4141 O O . THR B 1 178 ? 11.422 1.925 -3.777 1 96.12 178 THR B O 1
ATOM 4144 N N . ARG B 1 179 ? 10.633 3.855 -3.051 1 96.94 179 ARG B N 1
ATOM 4145 C CA . ARG B 1 179 ? 9.43 3.354 -2.402 1 96.94 179 ARG B CA 1
ATOM 4146 C C . ARG B 1 179 ? 8.406 4.469 -2.207 1 96.94 179 ARG B C 1
ATOM 4148 O O . ARG B 1 179 ? 8.742 5.648 -2.307 1 96.94 179 ARG B O 1
ATOM 4155 N N . PRO B 1 180 ? 7.133 4.113 -1.966 1 97.94 180 PRO B N 1
ATOM 4156 C CA . PRO B 1 180 ? 6.137 5.16 -1.715 1 97.94 180 PRO B CA 1
ATOM 4157 C C . PRO B 1 180 ? 6.418 5.949 -0.439 1 97.94 180 PRO B C 1
ATOM 4159 O O . PRO B 1 180 ? 6.789 5.367 0.584 1 97.94 180 PRO B O 1
ATOM 4162 N N . SER B 1 181 ? 6.242 7.223 -0.57 1 98.38 181 SER B N 1
ATOM 4163 C CA . SER B 1 181 ? 6.355 8.117 0.578 1 98.38 181 SER B CA 1
ATOM 4164 C C . SER B 1 181 ? 5.445 9.328 0.423 1 98.38 181 SER B C 1
ATOM 4166 O O . SER B 1 181 ? 5.398 9.945 -0.643 1 98.38 181 SER B O 1
ATOM 4168 N N . PHE B 1 182 ? 4.684 9.594 1.522 1 98.44 182 PHE B N 1
ATOM 4169 C CA . PHE B 1 182 ? 3.982 10.867 1.591 1 98.44 182 PHE B CA 1
ATOM 4170 C C . PHE B 1 182 ? 3.648 11.227 3.033 1 98.44 182 PHE B C 1
ATOM 4172 O O . PHE B 1 182 ? 3.758 10.383 3.928 1 98.44 182 PHE B O 1
ATOM 4179 N N . ASP B 1 183 ? 3.389 12.461 3.309 1 98.69 183 ASP B N 1
ATOM 4180 C CA . ASP B 1 183 ? 2.674 12.922 4.492 1 98.69 183 ASP B CA 1
ATOM 4181 C C . ASP B 1 183 ? 1.249 13.352 4.141 1 98.69 183 ASP B C 1
ATOM 4183 O O . ASP B 1 183 ? 1.026 14.016 3.129 1 98.69 183 ASP B O 1
ATOM 4187 N N . THR B 1 184 ? 0.356 12.992 4.98 1 98.69 184 THR B N 1
ATOM 4188 C CA . THR B 1 184 ? -1.035 13.297 4.66 1 98.69 184 THR B CA 1
ATOM 4189 C C . THR B 1 184 ? -1.272 14.805 4.637 1 98.69 184 THR B C 1
ATOM 4191 O O . THR B 1 184 ? -2.137 15.289 3.904 1 98.69 184 THR B O 1
ATOM 4194 N N . ALA B 1 185 ? -0.414 15.547 5.328 1 98.56 185 ALA B N 1
ATOM 4195 C CA . ALA B 1 185 ? -0.565 17 5.402 1 98.56 185 ALA B CA 1
ATOM 4196 C C . ALA B 1 185 ? -0.223 17.656 4.066 1 98.56 185 ALA B C 1
ATOM 4198 O O . ALA B 1 185 ? -0.458 18.844 3.879 1 98.56 185 ALA B O 1
ATOM 4199 N N . ASP B 1 186 ? 0.283 16.906 3.119 1 98.69 186 ASP B N 1
ATOM 4200 C CA . ASP B 1 186 ? 0.534 17.391 1.768 1 98.69 186 ASP B CA 1
ATOM 4201 C C . ASP B 1 186 ? -0.727 17.312 0.91 1 98.69 186 ASP B C 1
ATOM 4203 O O . ASP B 1 186 ? -0.696 17.625 -0.281 1 98.69 186 ASP B O 1
ATOM 4207 N N . PHE B 1 187 ? -1.826 16.859 1.508 1 98.81 187 PHE B N 1
ATOM 4208 C CA . PHE B 1 187 ? -3.057 16.641 0.752 1 98.81 187 PHE B CA 1
ATOM 4209 C C . PHE B 1 187 ? -4.242 17.281 1.462 1 98.81 187 PHE B C 1
ATOM 4211 O O . PHE B 1 187 ? -4.309 17.297 2.693 1 98.81 187 PHE B O 1
ATOM 4218 N N . MET B 1 188 ? -5.18 17.781 0.715 1 98.69 188 MET B N 1
ATOM 4219 C CA . MET B 1 188 ? -6.426 18.359 1.213 1 98.69 188 MET B CA 1
ATOM 4220 C C . MET B 1 188 ? -7.609 17.906 0.365 1 98.69 188 MET B C 1
ATOM 4222 O O . MET B 1 188 ? -7.465 17.656 -0.833 1 98.69 188 MET B O 1
ATOM 4226 N N . ARG B 1 189 ? -8.758 17.828 0.954 1 98.5 189 ARG B N 1
ATOM 4227 C CA . ARG B 1 189 ? -9.945 17.312 0.291 1 98.5 189 ARG B CA 1
ATOM 4228 C C . ARG B 1 189 ? -10.844 18.453 -0.193 1 98.5 189 ARG B C 1
ATOM 4230 O O . ARG B 1 189 ? -11.195 19.344 0.582 1 98.5 189 ARG B O 1
ATOM 4237 N N . PHE B 1 190 ? -11.227 18.391 -1.421 1 98.62 190 PHE B N 1
ATOM 4238 C CA . PHE B 1 190 ? -12.18 19.297 -2.057 1 98.62 190 PHE B CA 1
ATOM 4239 C C . PHE B 1 190 ? -13.305 18.516 -2.719 1 98.62 190 PHE B C 1
ATOM 4241 O O . PHE B 1 190 ? -13.484 18.578 -3.936 1 98.62 190 PHE B O 1
ATOM 4248 N N . GLY B 1 191 ? -14.156 17.859 -1.835 1 97.75 191 GLY B N 1
ATOM 4249 C CA . GLY B 1 191 ? -15.148 16.922 -2.346 1 97.75 191 GLY B CA 1
ATOM 4250 C C . GLY B 1 191 ? -14.547 15.609 -2.809 1 97.75 191 GLY B C 1
ATOM 4251 O O . GLY B 1 191 ? -13.867 14.93 -2.041 1 97.75 191 GLY B O 1
ATOM 4252 N N . LYS B 1 192 ? -14.789 15.312 -4.066 1 98.06 192 LYS B N 1
ATOM 4253 C CA . LYS B 1 192 ? -14.297 14.047 -4.621 1 98.06 192 LYS B CA 1
ATOM 4254 C C . LYS B 1 192 ? -12.898 14.211 -5.207 1 98.06 192 LYS B C 1
ATOM 4256 O O . LYS B 1 192 ? -12.32 13.25 -5.719 1 98.06 192 LYS B O 1
ATOM 4261 N N . VAL B 1 193 ? -12.328 15.398 -5.074 1 98.69 193 VAL B N 1
ATOM 4262 C CA . VAL B 1 193 ? -10.977 15.672 -5.57 1 98.69 193 VAL B CA 1
ATOM 4263 C C . VAL B 1 193 ? -10.047 15.953 -4.395 1 98.69 193 VAL B C 1
ATOM 4265 O O . VAL B 1 193 ? -10.328 16.812 -3.559 1 98.69 193 VAL B O 1
ATOM 4268 N N . ILE B 1 194 ? -9.016 15.203 -4.289 1 98.88 194 ILE B N 1
ATOM 4269 C CA . ILE B 1 194 ? -7.938 15.43 -3.33 1 98.88 194 ILE B CA 1
ATOM 4270 C C . ILE B 1 194 ? -6.789 16.172 -4.012 1 98.88 194 ILE B C 1
ATOM 4272 O O . ILE B 1 194 ? -6.246 15.711 -5.016 1 98.88 194 ILE B O 1
ATOM 4276 N N . ILE B 1 195 ? -6.469 17.359 -3.514 1 98.88 195 ILE B N 1
ATOM 4277 C CA . ILE B 1 195 ? -5.371 18.172 -4.043 1 98.88 195 ILE B CA 1
ATOM 4278 C C . ILE B 1 195 ? -4.137 18 -3.164 1 98.88 195 ILE B C 1
ATOM 4280 O O . ILE B 1 195 ? -4.211 18.141 -1.941 1 98.88 195 ILE B O 1
ATOM 4284 N N . GLY B 1 196 ? -3.068 17.594 -3.754 1 98.56 196 GLY B N 1
ATOM 4285 C CA . GLY B 1 196 ? -1.826 17.438 -3.014 1 98.56 196 GLY B CA 1
ATOM 4286 C C . GLY B 1 196 ? -0.644 18.094 -3.689 1 98.56 196 GLY B C 1
ATOM 4287 O O . GLY B 1 196 ? -0.804 18.781 -4.703 1 98.56 196 GLY B O 1
ATOM 4288 N N . GLN B 1 197 ? 0.532 18.016 -3.107 1 98.19 197 GLN B N 1
ATOM 4289 C CA . GLN B 1 197 ? 1.782 18.5 -3.682 1 98.19 197 GLN B CA 1
ATOM 4290 C C . GLN B 1 197 ? 2.91 17.5 -3.471 1 98.19 197 GLN B C 1
ATOM 4292 O O . GLN B 1 197 ? 2.881 16.719 -2.521 1 98.19 197 GLN B O 1
ATOM 4297 N N . LEU B 1 198 ? 3.809 17.484 -4.418 1 97.56 198 LEU B N 1
ATOM 4298 C CA . LEU B 1 198 ? 5.094 16.859 -4.141 1 97.56 198 LEU B CA 1
ATOM 4299 C C . LEU B 1 198 ? 5.934 17.703 -3.201 1 97.56 198 LEU B C 1
ATOM 4301 O O . LEU B 1 198 ? 5.785 18.938 -3.166 1 97.56 198 LEU B O 1
ATOM 4305 N N . SER B 1 199 ? 6.738 17.094 -2.408 1 97.5 199 SER B N 1
ATOM 4306 C CA . SER B 1 199 ? 7.555 17.797 -1.431 1 97.5 199 SER B CA 1
ATOM 4307 C C . SER B 1 199 ? 8.797 17 -1.062 1 97.5 199 SER B C 1
ATOM 4309 O O . SER B 1 199 ? 9.109 15.992 -1.71 1 97.5 199 SER B O 1
ATOM 4311 N N . ASN B 1 200 ? 9.516 17.516 -0.058 1 97.31 200 ASN B N 1
ATOM 4312 C CA . ASN B 1 200 ? 10.703 16.812 0.434 1 97.31 200 ASN B CA 1
ATOM 4313 C C . ASN B 1 200 ? 10.336 15.539 1.178 1 97.31 200 ASN B C 1
ATOM 4315 O O . ASN B 1 200 ? 11.211 14.734 1.51 1 97.31 200 ASN B O 1
ATOM 4319 N N . VAL B 1 201 ? 9.008 15.281 1.352 1 98.12 201 VAL B N 1
ATOM 4320 C CA . VAL B 1 201 ? 8.633 14.078 2.082 1 98.12 201 VAL B CA 1
ATOM 4321 C C . VAL B 1 201 ? 7.566 13.312 1.304 1 98.12 201 VAL B C 1
ATOM 4323 O O . VAL B 1 201 ? 7.102 12.258 1.745 1 98.12 201 VAL B O 1
ATOM 4326 N N . THR B 1 202 ? 7.066 13.812 0.221 1 98.44 202 THR B N 1
ATOM 4327 C CA . THR B 1 202 ? 6.059 13.188 -0.629 1 98.44 202 THR B CA 1
ATOM 4328 C C . THR B 1 202 ? 6.586 13 -2.049 1 98.44 202 THR B C 1
ATOM 4330 O O . THR B 1 202 ? 6.941 13.977 -2.715 1 98.44 202 THR B O 1
ATOM 4333 N N . ASN B 1 203 ? 6.652 11.789 -2.523 1 97.44 203 ASN B N 1
ATOM 4334 C CA . ASN B 1 203 ? 7.133 11.508 -3.873 1 97.44 203 ASN B CA 1
ATOM 4335 C C . ASN B 1 203 ? 6.02 10.961 -4.762 1 97.44 203 ASN B C 1
ATOM 4337 O O . ASN B 1 203 ? 4.883 10.805 -4.312 1 97.44 203 ASN B O 1
ATOM 4341 N N . MET B 1 204 ? 6.332 10.766 -6.023 1 97.25 204 MET B N 1
ATOM 4342 C CA . MET B 1 204 ? 5.32 10.344 -6.988 1 97.25 204 MET B CA 1
ATOM 4343 C C . MET B 1 204 ? 4.824 8.938 -6.68 1 97.25 204 MET B C 1
ATOM 4345 O O . MET B 1 204 ? 3.65 8.633 -6.887 1 97.25 204 MET B O 1
ATOM 4349 N N . LYS B 1 205 ? 5.648 8.023 -6.199 1 97.88 205 LYS B N 1
ATOM 4350 C CA . LYS B 1 205 ? 5.199 6.695 -5.801 1 97.88 205 LYS B CA 1
ATOM 4351 C C . LYS B 1 205 ? 4.203 6.773 -4.648 1 97.88 205 LYS B C 1
ATOM 4353 O O . LYS B 1 205 ? 3.271 5.969 -4.566 1 97.88 205 LYS B O 1
ATOM 4358 N N . GLY B 1 206 ? 4.449 7.715 -3.775 1 98.44 206 GLY B N 1
ATOM 4359 C CA . GLY B 1 206 ? 3.473 7.965 -2.729 1 98.44 206 GLY B CA 1
ATOM 4360 C C . GLY B 1 206 ? 2.115 8.383 -3.264 1 98.44 206 GLY B C 1
ATOM 4361 O O . GLY B 1 206 ? 1.081 7.926 -2.77 1 98.44 206 GLY B O 1
ATOM 4362 N N . VAL B 1 207 ? 2.109 9.227 -4.258 1 98.31 207 VAL B N 1
ATOM 4363 C CA . VAL B 1 207 ? 0.875 9.672 -4.895 1 98.31 207 VAL B CA 1
ATOM 4364 C C . VAL B 1 207 ? 0.167 8.477 -5.535 1 98.31 207 VAL B C 1
ATOM 4366 O O . VAL B 1 207 ? -1.048 8.32 -5.391 1 98.31 207 VAL B O 1
ATOM 4369 N N . GLU B 1 208 ? 0.901 7.629 -6.188 1 97.06 208 GLU B N 1
ATOM 4370 C CA . GLU B 1 208 ? 0.332 6.43 -6.801 1 97.06 208 GLU B CA 1
ATOM 4371 C C . GLU B 1 208 ? -0.271 5.504 -5.75 1 97.06 208 GLU B C 1
ATOM 4373 O O . GLU B 1 208 ? -1.364 4.969 -5.938 1 97.06 208 GLU B O 1
ATOM 4378 N N . TYR B 1 209 ? 0.465 5.355 -4.707 1 98.56 209 TYR B N 1
ATOM 4379 C CA . TYR B 1 209 ? -0.055 4.547 -3.609 1 98.56 209 TYR B CA 1
ATOM 4380 C C . TYR B 1 209 ? -1.373 5.109 -3.094 1 98.56 209 TYR B C 1
ATOM 4382 O O . TYR B 1 209 ? -2.348 4.375 -2.926 1 98.56 209 TYR B O 1
ATOM 4390 N N . LEU B 1 210 ? -1.356 6.375 -2.859 1 98.75 210 LEU B N 1
ATOM 4391 C CA . LEU B 1 210 ? -2.572 7.012 -2.365 1 98.75 210 LEU B CA 1
ATOM 4392 C C . LEU B 1 210 ? -3.74 6.766 -3.314 1 98.75 210 LEU B C 1
ATOM 4394 O O . LEU B 1 210 ? -4.836 6.41 -2.877 1 98.75 210 LEU B O 1
ATOM 4398 N N . ARG B 1 211 ? -3.561 6.906 -4.582 1 98.12 211 ARG B N 1
ATOM 4399 C CA . ARG B 1 211 ? -4.594 6.676 -5.586 1 98.12 211 ARG B CA 1
ATOM 4400 C C . ARG B 1 211 ? -5.16 5.266 -5.477 1 98.12 211 ARG B C 1
ATOM 4402 O O . ARG B 1 211 ? -6.344 5.043 -5.738 1 98.12 211 ARG B O 1
ATOM 4409 N N . SER B 1 212 ? -4.336 4.359 -5.055 1 98 212 SER B N 1
ATOM 4410 C CA . SER B 1 212 ? -4.754 2.961 -5.012 1 98 212 SER B CA 1
ATOM 4411 C C . SER B 1 212 ? -5.621 2.682 -3.787 1 98 212 SER B C 1
ATOM 4413 O O . SER B 1 212 ? -6.359 1.696 -3.756 1 98 212 SER B O 1
ATOM 4415 N N . VAL B 1 213 ? -5.605 3.557 -2.766 1 98.31 213 VAL B N 1
ATOM 4416 C CA . VAL B 1 213 ? -6.227 3.145 -1.514 1 98.31 213 VAL B CA 1
ATOM 4417 C C . VAL B 1 213 ? -7.387 4.082 -1.18 1 98.31 213 VAL B C 1
ATOM 4419 O O . VAL B 1 213 ? -8.203 3.781 -0.305 1 98.31 213 VAL B O 1
ATOM 4422 N N . ILE B 1 214 ? -7.508 5.207 -1.865 1 98.12 214 ILE B N 1
ATOM 4423 C CA . ILE B 1 214 ? -8.648 6.074 -1.61 1 98.12 214 ILE B CA 1
ATOM 4424 C C . ILE B 1 214 ? -9.922 5.414 -2.129 1 98.12 214 ILE B C 1
ATOM 4426 O O . ILE B 1 214 ? -9.875 4.562 -3.021 1 98.12 214 ILE B O 1
ATOM 4430 N N . PRO B 1 215 ? -11.094 5.773 -1.541 1 96.5 215 PRO B N 1
ATOM 4431 C CA . PRO B 1 215 ? -12.352 5.156 -1.978 1 96.5 215 PRO B CA 1
ATOM 4432 C C . PRO B 1 215 ? -12.648 5.414 -3.451 1 96.5 215 PRO B C 1
ATOM 4434 O O . PRO B 1 215 ? -12.125 6.363 -4.039 1 96.5 215 PRO B O 1
ATOM 4437 N N . GLU B 1 216 ? -13.5 4.582 -4 1 93.5 216 GLU B N 1
ATOM 4438 C CA . GLU B 1 216 ? -13.953 4.766 -5.375 1 93.5 216 GLU B CA 1
ATOM 4439 C C . GLU B 1 216 ? -14.656 6.109 -5.551 1 93.5 216 GLU B C 1
ATOM 4441 O O . GLU B 1 216 ? -15.359 6.566 -4.652 1 93.5 216 GLU B O 1
ATOM 4446 N N . GLY B 1 217 ? -14.438 6.684 -6.633 1 95.75 217 GLY B N 1
ATOM 4447 C CA . GLY B 1 217 ? -15.102 7.945 -6.926 1 95.75 217 GLY B CA 1
ATOM 4448 C C . GLY B 1 217 ? -14.242 9.156 -6.621 1 95.75 217 GLY B C 1
ATOM 4449 O O . GLY B 1 217 ? -14.539 10.266 -7.066 1 95.75 217 GLY B O 1
ATOM 4450 N N . TYR B 1 218 ? -13.172 8.969 -5.918 1 97.69 218 TYR B N 1
ATOM 4451 C CA . TYR B 1 218 ? -12.258 10.062 -5.586 1 97.69 218 TYR B CA 1
ATOM 4452 C C . TYR B 1 218 ? -11.086 10.102 -6.555 1 97.69 218 TYR B C 1
ATOM 4454 O O . TYR B 1 218 ? -10.703 9.078 -7.117 1 97.69 218 TYR B O 1
ATOM 4462 N N . THR B 1 219 ? -10.523 11.273 -6.758 1 98.12 219 THR B N 1
ATOM 4463 C CA . THR B 1 219 ? -9.336 11.453 -7.582 1 98.12 219 THR B CA 1
ATOM 4464 C C . THR B 1 219 ? -8.273 12.242 -6.832 1 98.12 219 THR B C 1
ATOM 4466 O O . THR B 1 219 ? -8.586 12.969 -5.883 1 98.12 219 THR B O 1
ATOM 4469 N N . VAL B 1 220 ? -7.008 12.07 -7.168 1 98.69 220 VAL B N 1
ATOM 4470 C CA . VAL B 1 220 ? -5.883 12.805 -6.598 1 98.69 220 VAL B CA 1
ATOM 4471 C C . VAL B 1 220 ? -5.207 13.633 -7.684 1 98.69 220 VAL B C 1
ATOM 4473 O O . VAL B 1 220 ? -4.801 13.102 -8.719 1 98.69 220 VAL B O 1
ATOM 4476 N N . GLU B 1 221 ? -5.145 14.898 -7.492 1 98.81 221 GLU B N 1
ATOM 4477 C CA . GLU B 1 221 ? -4.457 15.82 -8.398 1 98.81 221 GLU B CA 1
ATOM 4478 C C . GLU B 1 221 ? -3.312 16.531 -7.688 1 98.81 221 GLU B C 1
ATOM 4480 O O . GLU B 1 221 ? -3.395 16.812 -6.488 1 98.81 221 GLU B O 1
ATOM 4485 N N . ILE B 1 222 ? -2.26 16.812 -8.422 1 98.69 222 ILE B N 1
ATOM 4486 C CA . ILE B 1 222 ? -1.078 17.422 -7.828 1 98.69 222 ILE B CA 1
ATOM 4487 C C . ILE B 1 222 ? -0.998 18.891 -8.242 1 98.69 222 ILE B C 1
ATOM 4489 O O . ILE B 1 222 ? -0.954 19.203 -9.43 1 98.69 222 ILE B O 1
ATOM 4493 N N . LEU B 1 223 ? -1.005 19.719 -7.27 1 98.5 223 LEU B N 1
ATOM 4494 C CA . LEU B 1 223 ? -0.889 21.172 -7.441 1 98.5 223 LEU B CA 1
ATOM 4495 C C . LEU B 1 223 ? 0.565 21.578 -7.66 1 98.5 223 LEU B C 1
ATOM 4497 O O . LEU B 1 223 ? 1.455 21.141 -6.93 1 98.5 223 LEU B O 1
ATOM 4501 N N . GLN B 1 224 ? 0.74 22.375 -8.68 1 96.88 224 GLN B N 1
ATOM 4502 C CA . GLN B 1 224 ? 2.074 22.922 -8.906 1 96.88 224 GLN B CA 1
ATOM 4503 C C . GLN B 1 224 ? 2.381 24.047 -7.918 1 96.88 224 GLN B C 1
ATOM 4505 O O . GLN B 1 224 ? 1.705 25.078 -7.91 1 96.88 224 GLN B O 1
ATOM 4510 N N . THR B 1 225 ? 3.316 23.781 -7.039 1 96.38 225 THR B N 1
ATOM 4511 C CA . THR B 1 225 ? 3.762 24.781 -6.07 1 96.38 225 THR B CA 1
ATOM 4512 C C . THR B 1 225 ? 5.215 25.172 -6.32 1 96.38 225 THR B C 1
ATOM 4514 O O . THR B 1 225 ? 5.914 24.516 -7.094 1 96.38 225 THR B O 1
ATOM 4517 N N . ASP B 1 226 ? 5.582 26.328 -5.809 1 93.19 226 ASP B N 1
ATOM 4518 C CA . ASP B 1 226 ? 6.957 26.812 -5.875 1 93.19 226 ASP B CA 1
ATOM 4519 C C . ASP B 1 226 ? 7.527 27.031 -4.477 1 93.19 226 ASP B C 1
ATOM 4521 O O . ASP B 1 226 ? 7.648 28.172 -4.027 1 93.19 226 ASP B O 1
ATOM 4525 N N . ASP B 1 227 ? 7.891 25.984 -3.834 1 92.62 227 ASP B N 1
ATOM 4526 C CA . ASP B 1 227 ? 8.477 25.984 -2.498 1 92.62 227 ASP B CA 1
ATOM 4527 C C . ASP B 1 227 ? 9.57 24.922 -2.371 1 92.62 227 ASP B C 1
ATOM 4529 O O . ASP B 1 227 ? 9.281 23.766 -2.09 1 92.62 227 ASP B O 1
ATOM 4533 N N . PRO B 1 228 ? 10.805 25.328 -2.516 1 90.5 228 PRO B N 1
ATOM 4534 C CA . PRO B 1 228 ? 11.898 24.359 -2.412 1 90.5 228 PRO B CA 1
ATOM 4535 C C . PRO B 1 228 ? 11.977 23.703 -1.034 1 90.5 228 PRO B C 1
ATOM 4537 O O . PRO B 1 228 ? 12.641 22.688 -0.872 1 90.5 228 PRO B O 1
ATOM 4540 N N . HIS B 1 229 ? 11.289 24.312 -0.061 1 91.62 229 HIS B N 1
ATOM 4541 C CA . HIS B 1 229 ? 11.32 23.781 1.297 1 91.62 229 HIS B CA 1
ATOM 4542 C C . HIS B 1 229 ? 10.031 23.047 1.636 1 91.62 229 HIS B C 1
ATOM 4544 O O . HIS B 1 229 ? 9.758 22.766 2.807 1 91.62 229 HIS B O 1
ATOM 4550 N N . ALA B 1 230 ? 9.32 22.766 0.573 1 91.06 230 ALA B N 1
ATOM 4551 C CA . ALA B 1 230 ? 7.984 22.203 0.766 1 91.06 230 ALA B CA 1
ATOM 4552 C C . ALA B 1 230 ? 8.047 20.938 1.598 1 91.06 230 ALA B C 1
ATOM 4554 O O . ALA B 1 230 ? 8.828 20.031 1.306 1 91.06 230 ALA B O 1
ATOM 4555 N N . MET B 1 231 ? 7.203 20.844 2.631 1 93.25 231 MET B N 1
ATOM 4556 C CA . MET B 1 231 ? 6.945 19.625 3.377 1 93.25 231 MET B CA 1
ATOM 4557 C C . MET B 1 231 ? 5.453 19.312 3.432 1 93.25 231 MET B C 1
ATOM 4559 O O . MET B 1 231 ? 5.039 18.172 3.207 1 93.25 231 MET B O 1
ATOM 4563 N N . HIS B 1 232 ? 4.652 20.5 3.703 1 96.69 232 HIS B N 1
ATOM 4564 C CA . HIS B 1 232 ? 3.209 20.328 3.805 1 96.69 232 HIS B CA 1
ATOM 4565 C C . HIS B 1 232 ? 2.469 21.453 3.078 1 96.69 232 HIS B C 1
ATOM 4567 O O . HIS B 1 232 ? 2.934 22.594 3.047 1 96.69 232 HIS B O 1
ATOM 4573 N N . ILE B 1 233 ? 1.267 21.047 2.607 1 98.06 233 ILE B N 1
ATOM 4574 C CA . ILE B 1 233 ? 0.516 21.953 1.75 1 98.06 233 ILE B CA 1
ATOM 4575 C C . ILE B 1 233 ? -0.353 22.875 2.609 1 98.06 233 ILE B C 1
ATOM 4577 O O . ILE B 1 233 ? -0.856 23.891 2.127 1 98.06 233 ILE B O 1
ATOM 4581 N N . ASP B 1 234 ? -0.487 22.547 3.861 1 96.12 234 ASP B N 1
ATOM 4582 C CA . ASP B 1 234 ? -1.489 23.203 4.695 1 96.12 234 ASP B CA 1
ATOM 4583 C C . ASP B 1 234 ? -0.975 24.547 5.219 1 96.12 234 ASP B C 1
ATOM 4585 O O . ASP B 1 234 ? -1.614 25.172 6.066 1 96.12 234 ASP B O 1
ATOM 4589 N N . ALA B 1 235 ? 0.196 25.016 4.805 1 95.25 235 ALA B N 1
ATOM 4590 C CA . ALA B 1 235 ? 0.618 26.391 4.973 1 95.25 235 ALA B CA 1
ATOM 4591 C C . ALA B 1 235 ? 0.737 27.109 3.625 1 95.25 235 ALA B C 1
ATOM 4593 O O . ALA B 1 235 ? 1.184 28.25 3.555 1 95.25 235 ALA B O 1
ATOM 4594 N N . THR B 1 236 ? 0.404 26.391 2.59 1 97.81 236 THR B N 1
ATOM 4595 C CA . THR B 1 236 ? 0.435 26.922 1.23 1 97.81 236 THR B CA 1
ATOM 4596 C C . THR B 1 236 ? -0.966 27.312 0.771 1 97.81 236 THR B C 1
ATOM 4598 O O . THR B 1 236 ? -1.144 28.344 0.113 1 97.81 236 THR B O 1
ATOM 4601 N N . ILE B 1 237 ? -1.929 26.484 1.066 1 98.62 237 ILE B N 1
ATOM 4602 C CA . ILE B 1 237 ? -3.318 26.812 0.773 1 98.62 237 ILE B CA 1
ATOM 4603 C C . ILE B 1 237 ? -4.18 26.578 2.012 1 98.62 237 ILE B C 1
ATOM 4605 O O . ILE B 1 237 ? -3.902 25.672 2.801 1 98.62 237 ILE B O 1
ATOM 4609 N N . LEU B 1 238 ? -5.219 27.375 2.17 1 98.75 238 LEU B N 1
ATOM 4610 C CA . LEU B 1 238 ? -6.16 27.312 3.283 1 98.75 238 LEU B CA 1
ATOM 4611 C C . LEU B 1 238 ? -7.594 27.5 2.797 1 98.75 238 LEU B C 1
ATOM 4613 O O . LEU B 1 238 ? -8.062 28.641 2.668 1 98.75 238 LEU B O 1
ATOM 4617 N N . PRO B 1 239 ? -8.25 26.406 2.441 1 98.56 239 PRO B N 1
ATOM 4618 C CA . PRO B 1 239 ? -9.688 26.562 2.221 1 98.56 239 PRO B CA 1
ATOM 4619 C C . PRO B 1 239 ? -10.438 27 3.479 1 98.56 239 PRO B C 1
ATOM 4621 O O . PRO B 1 239 ? -10.375 26.328 4.508 1 98.56 239 PRO B O 1
ATOM 4624 N N . LEU B 1 240 ? -11.102 28.125 3.379 1 98.25 240 LEU B N 1
ATOM 4625 C CA . LEU B 1 240 ? -11.828 28.672 4.52 1 98.25 240 LEU B CA 1
ATOM 4626 C C . LEU B 1 240 ? -13.227 28.078 4.609 1 98.25 240 LEU B C 1
ATOM 4628 O O . LEU B 1 240 ? -13.68 27.703 5.691 1 98.25 240 LEU B O 1
ATOM 4632 N N . ARG B 1 241 ? -13.938 28.047 3.586 1 97.94 241 ARG B N 1
ATOM 4633 C CA . ARG B 1 241 ? -15.266 27.469 3.4 1 97.94 241 ARG B CA 1
ATOM 4634 C C . ARG B 1 241 ? -15.5 27.094 1.943 1 97.94 241 ARG B C 1
ATOM 4636 O O . ARG B 1 241 ? -14.602 27.234 1.107 1 97.94 241 ARG B O 1
ATOM 4643 N N . ASN B 1 242 ? -16.672 26.531 1.658 1 97.5 242 ASN B N 1
ATOM 4644 C CA . ASN B 1 242 ? -16.969 26.125 0.292 1 97.5 242 ASN B CA 1
ATOM 4645 C C . ASN B 1 242 ? -16.812 27.281 -0.691 1 97.5 242 ASN B C 1
ATOM 4647 O O . ASN B 1 242 ? -17.438 28.328 -0.531 1 97.5 242 ASN B O 1
ATOM 4651 N N . LYS B 1 243 ? -15.844 27.125 -1.628 1 98.19 243 LYS B N 1
ATOM 4652 C CA . LYS B 1 243 ? -15.617 28.031 -2.752 1 98.19 243 LYS B CA 1
ATOM 4653 C C . LYS B 1 243 ? -14.852 29.266 -2.311 1 98.19 243 LYS B C 1
ATOM 4655 O O . LYS B 1 243 ? -14.875 30.297 -2.994 1 98.19 243 LYS B O 1
ATOM 4660 N N . LEU B 1 244 ? -14.211 29.266 -1.181 1 98.69 244 LEU B N 1
ATOM 4661 C CA . LEU B 1 244 ? -13.367 30.359 -0.714 1 98.69 244 LEU B CA 1
ATOM 4662 C C . LEU B 1 244 ? -12.055 29.828 -0.154 1 98.69 244 LEU B C 1
ATOM 4664 O O . LEU B 1 244 ? -12.047 29.031 0.782 1 98.69 244 LEU B O 1
ATOM 4668 N N . MET B 1 245 ? -10.969 30.281 -0.742 1 98.44 245 MET B N 1
ATOM 4669 C CA . MET B 1 245 ? -9.656 29.797 -0.331 1 98.44 245 MET B CA 1
ATOM 4670 C C . MET B 1 245 ? -8.648 30.938 -0.26 1 98.44 245 MET B C 1
ATOM 4672 O O . MET B 1 245 ? -8.656 31.844 -1.109 1 98.44 245 MET B O 1
ATOM 4676 N N . VAL B 1 246 ? -7.855 30.953 0.762 1 98.69 246 VAL B N 1
ATOM 4677 C CA . VAL B 1 246 ? -6.684 31.812 0.892 1 98.69 246 VAL B CA 1
ATOM 4678 C C . VAL B 1 246 ? -5.418 31.016 0.576 1 98.69 246 VAL B C 1
ATOM 4680 O O . VAL B 1 246 ? -5.328 29.828 0.904 1 98.69 246 VAL B O 1
ATOM 4683 N N . TYR B 1 247 ? -4.484 31.609 -0.148 1 98.69 247 TYR B N 1
ATOM 4684 C CA . TYR B 1 247 ? -3.264 30.891 -0.473 1 98.69 247 TYR B CA 1
ATOM 4685 C C . TYR B 1 247 ? -2.033 31.75 -0.242 1 98.69 247 TYR B C 1
ATOM 4687 O O . TYR B 1 247 ? -2.137 32.969 -0.163 1 98.69 247 TYR B O 1
ATOM 4695 N N . HIS B 1 248 ? -0.93 31.109 0.073 1 98.31 248 HIS B N 1
ATOM 4696 C CA . HIS B 1 248 ? 0.364 31.75 0.233 1 98.31 248 HIS B CA 1
ATOM 4697 C C . HIS B 1 248 ? 0.777 32.469 -1.044 1 98.31 248 HIS B C 1
ATOM 4699 O O . HIS B 1 248 ? 0.86 31.859 -2.111 1 98.31 248 HIS B O 1
ATOM 4705 N N . PRO B 1 249 ? 1.117 33.719 -0.992 1 97.56 249 PRO B N 1
ATOM 4706 C CA . PRO B 1 249 ? 1.331 34.5 -2.209 1 97.56 249 PRO B CA 1
ATOM 4707 C C . PRO B 1 249 ? 2.625 34.125 -2.93 1 97.56 249 PRO B C 1
ATOM 4709 O O . PRO B 1 249 ? 2.777 34.406 -4.121 1 97.56 249 PRO B O 1
ATOM 4712 N N . GLU B 1 250 ? 3.521 33.469 -2.232 1 96.88 250 GLU B N 1
ATOM 4713 C CA . GLU B 1 250 ? 4.824 33.219 -2.842 1 96.88 250 GLU B CA 1
ATOM 4714 C C . GLU B 1 250 ? 4.988 31.766 -3.225 1 96.88 250 GLU B C 1
ATOM 4716 O O . GLU B 1 250 ? 5.871 31.422 -4.016 1 96.88 250 GLU B O 1
ATOM 4721 N N . ARG B 1 251 ? 4.129 30.891 -2.713 1 97.44 251 ARG B N 1
ATOM 4722 C CA . ARG B 1 251 ? 4.379 29.469 -2.883 1 97.44 251 ARG B CA 1
ATOM 4723 C C . ARG B 1 251 ? 3.475 28.875 -3.959 1 97.44 251 ARG B C 1
ATOM 4725 O O . ARG B 1 251 ? 3.725 27.766 -4.449 1 97.44 251 ARG B O 1
ATOM 4732 N N . VAL B 1 252 ? 2.381 29.547 -4.293 1 98.12 252 VAL B N 1
ATOM 4733 C CA . VAL B 1 252 ? 1.459 29.078 -5.32 1 98.12 252 VAL B CA 1
ATOM 4734 C C . VAL B 1 252 ? 0.774 30.266 -5.992 1 98.12 252 VAL B C 1
ATOM 4736 O O . VAL B 1 252 ? 0.564 31.297 -5.363 1 98.12 252 VAL B O 1
ATOM 4739 N N . THR B 1 253 ? 0.474 30.141 -7.262 1 98.25 253 THR B N 1
ATOM 4740 C CA . THR B 1 253 ? -0.174 31.219 -8 1 98.25 253 THR B CA 1
ATOM 4741 C C . THR B 1 253 ? -1.638 30.875 -8.273 1 98.25 253 THR B C 1
ATOM 4743 O O . THR B 1 253 ? -2.021 29.703 -8.273 1 98.25 253 THR B O 1
ATOM 4746 N N . GLU B 1 254 ? -2.365 31.953 -8.438 1 98.31 254 GLU B N 1
ATOM 4747 C CA . GLU B 1 254 ? -3.75 31.719 -8.844 1 98.31 254 GLU B CA 1
ATOM 4748 C C . GLU B 1 254 ? -3.822 30.922 -10.141 1 98.31 254 GLU B C 1
ATOM 4750 O O . GLU B 1 254 ? -4.707 30.078 -10.312 1 98.31 254 GLU B O 1
ATOM 4755 N N . LYS B 1 255 ? -2.908 31.219 -11.07 1 98.25 255 LYS B N 1
ATOM 4756 C CA . LYS B 1 255 ? -2.861 30.484 -12.336 1 98.25 255 LYS B CA 1
ATOM 4757 C C . LYS B 1 255 ? -2.697 28.984 -12.102 1 98.25 255 LYS B C 1
ATOM 4759 O O . LYS B 1 255 ? -3.379 28.172 -12.727 1 98.25 255 LYS B O 1
ATOM 4764 N N . ALA B 1 256 ? -1.789 28.609 -11.211 1 98.31 256 ALA B N 1
ATOM 4765 C CA . ALA B 1 256 ? -1.572 27.203 -10.891 1 98.31 256 ALA B CA 1
ATOM 4766 C C . ALA B 1 256 ? -2.826 26.578 -10.281 1 98.31 256 ALA B C 1
ATOM 4768 O O . ALA B 1 256 ? -3.193 25.453 -10.617 1 98.31 256 ALA B O 1
ATOM 4769 N N . LEU B 1 257 ? -3.455 27.281 -9.383 1 98.75 257 LEU B N 1
ATOM 4770 C CA . LEU B 1 257 ? -4.68 26.797 -8.75 1 98.75 257 LEU B CA 1
ATOM 4771 C C . LEU B 1 257 ? -5.777 26.578 -9.789 1 98.75 257 LEU B C 1
ATOM 4773 O O . LEU B 1 257 ? -6.449 25.547 -9.773 1 98.75 257 LEU B O 1
ATOM 4777 N N . ARG B 1 258 ? -5.922 27.469 -10.688 1 98.56 258 ARG B N 1
ATOM 4778 C CA . ARG B 1 258 ? -7.008 27.453 -11.656 1 98.56 258 ARG B CA 1
ATOM 4779 C C . ARG B 1 258 ? -6.777 26.391 -12.727 1 98.56 258 ARG B C 1
ATOM 4781 O O . ARG B 1 258 ? -7.66 26.109 -13.539 1 98.56 258 ARG B O 1
ATOM 4788 N N . GLN B 1 259 ? -5.629 25.766 -12.758 1 98.44 259 GLN B N 1
ATOM 4789 C CA . GLN B 1 259 ? -5.41 24.625 -13.625 1 98.44 259 GLN B CA 1
ATOM 4790 C C . GLN B 1 259 ? -6.246 23.422 -13.172 1 98.44 259 GLN B C 1
ATOM 4792 O O . GLN B 1 259 ? -6.418 22.469 -13.922 1 98.44 259 GLN B O 1
ATOM 4797 N N . HIS B 1 260 ? -6.625 23.438 -11.961 1 98.69 260 HIS B N 1
ATOM 4798 C CA . HIS B 1 260 ? -7.492 22.391 -11.43 1 98.69 260 HIS B CA 1
ATOM 4799 C C . HIS B 1 260 ? -8.961 22.781 -11.562 1 98.69 260 HIS B C 1
ATOM 4801 O O . HIS B 1 260 ? -9.398 23.781 -10.984 1 98.69 260 HIS B O 1
ATOM 4807 N N . ALA B 1 261 ? -9.719 21.906 -12.211 1 98.75 261 ALA B N 1
ATOM 4808 C CA . ALA B 1 261 ? -11.117 22.188 -12.523 1 98.75 261 ALA B CA 1
ATOM 4809 C C . ALA B 1 261 ? -11.93 22.422 -11.258 1 98.75 261 ALA B C 1
ATOM 4811 O O . ALA B 1 261 ? -12.867 23.219 -11.25 1 98.75 261 ALA B O 1
ATOM 4812 N N . VAL B 1 262 ? -11.539 21.875 -10.18 1 98.5 262 VAL B N 1
ATOM 4813 C CA . VAL B 1 262 ? -12.305 21.938 -8.938 1 98.5 262 VAL B CA 1
ATOM 4814 C C . VAL B 1 262 ? -12.305 23.375 -8.414 1 98.5 262 VAL B C 1
ATOM 4816 O O . VAL B 1 262 ? -13.203 23.766 -7.676 1 98.5 262 VAL B O 1
ATOM 4819 N N . PHE B 1 263 ? -11.328 24.188 -8.867 1 98.69 263 PHE B N 1
ATOM 4820 C CA . PHE B 1 263 ? -11.203 25.531 -8.328 1 98.69 263 PHE B CA 1
ATOM 4821 C C . PHE B 1 263 ? -11.773 26.562 -9.305 1 98.69 263 PHE B C 1
ATOM 4823 O O . PHE B 1 263 ? -11.641 27.766 -9.086 1 98.69 263 PHE B O 1
ATOM 4830 N N . GLU B 1 264 ? -12.445 26.172 -10.312 1 97.88 264 GLU B N 1
ATOM 4831 C CA . GLU B 1 264 ? -12.922 27.062 -11.375 1 97.88 264 GLU B CA 1
ATOM 4832 C C . GLU B 1 264 ? -13.805 28.172 -10.805 1 97.88 264 GLU B C 1
ATOM 4834 O O . GLU B 1 264 ? -13.672 29.328 -11.203 1 97.88 264 GLU B O 1
ATOM 4839 N N . ASP B 1 265 ? -14.688 27.859 -9.891 1 97.94 265 ASP B N 1
ATOM 4840 C CA . ASP B 1 265 ? -15.656 28.844 -9.406 1 97.94 265 ASP B CA 1
ATOM 4841 C C . ASP B 1 265 ? -15.328 29.281 -7.98 1 97.94 265 ASP B C 1
ATOM 4843 O O . ASP B 1 265 ? -16.203 29.766 -7.258 1 97.94 265 ASP B O 1
ATOM 4847 N N . TRP B 1 266 ? -14.109 29.047 -7.602 1 98.69 266 TRP B N 1
ATOM 4848 C CA . TRP B 1 266 ? -13.695 29.406 -6.25 1 98.69 266 TRP B CA 1
ATOM 4849 C C . TRP B 1 266 ? -13.211 30.859 -6.195 1 98.69 266 TRP B C 1
ATOM 4851 O O . TRP B 1 266 ? -12.594 31.344 -7.145 1 98.69 266 TRP B O 1
ATOM 4861 N N . GLU B 1 267 ? -13.516 31.516 -5.109 1 98.75 267 GLU B N 1
ATOM 4862 C CA . GLU B 1 267 ? -12.828 32.781 -4.77 1 98.75 267 GLU B CA 1
ATOM 4863 C C . GLU B 1 267 ? -11.461 32.5 -4.16 1 98.75 267 GLU B C 1
ATOM 4865 O O . GLU B 1 267 ? -11.352 31.828 -3.131 1 98.75 267 GLU B O 1
ATOM 4870 N N . LEU B 1 268 ? -10.5 33 -4.844 1 98.75 268 LEU B N 1
ATOM 4871 C CA . LEU B 1 268 ? -9.125 32.75 -4.43 1 98.75 268 LEU B CA 1
ATOM 4872 C C . LEU B 1 268 ? -8.445 34.062 -4.016 1 98.75 268 LEU B C 1
ATOM 4874 O O . LEU B 1 268 ? -8.469 35.031 -4.762 1 98.75 268 LEU B O 1
ATOM 4878 N N . TYR B 1 269 ? -7.828 34.062 -2.803 1 98.75 269 TYR B N 1
ATOM 4879 C CA . TYR B 1 269 ? -7.184 35.281 -2.297 1 98.75 269 TYR B CA 1
ATOM 4880 C C . TYR B 1 269 ? -5.754 35 -1.855 1 98.75 269 TYR B C 1
ATOM 4882 O O . TYR B 1 269 ? -5.523 34.125 -1.021 1 98.75 269 TYR B O 1
ATOM 4890 N N . ALA B 1 270 ? -4.871 35.719 -2.436 1 98.62 270 ALA B N 1
ATOM 4891 C CA . ALA B 1 270 ? -3.527 35.719 -1.858 1 98.62 270 ALA B CA 1
ATOM 4892 C C . ALA B 1 270 ? -3.51 36.406 -0.504 1 98.62 270 ALA B C 1
ATOM 4894 O O . ALA B 1 270 ? -4.07 37.5 -0.356 1 98.62 270 ALA B O 1
ATOM 4895 N N . TYR B 1 271 ? -2.994 35.719 0.469 1 98.5 271 TYR B N 1
ATOM 4896 C CA . TYR B 1 271 ? -2.881 36.406 1.754 1 98.5 271 TYR B CA 1
ATOM 4897 C C . TYR B 1 271 ? -2.1 37.719 1.614 1 98.5 271 TYR B C 1
ATOM 4899 O O . TYR B 1 271 ? -0.944 37.719 1.185 1 98.5 271 TYR B O 1
ATOM 4907 N N . PRO B 1 272 ? -2.662 38.781 2.008 1 97.81 272 PRO B N 1
ATOM 4908 C CA . PRO B 1 272 ? -2.092 40.062 1.616 1 97.81 272 PRO B CA 1
ATOM 4909 C C . PRO B 1 272 ? -1.097 40.625 2.643 1 97.81 272 PRO B C 1
ATOM 4911 O O . PRO B 1 272 ? -0.53 41.688 2.449 1 97.81 272 PRO B O 1
ATOM 4914 N N . PHE B 1 273 ? -0.855 39.906 3.77 1 97.25 273 PHE B N 1
ATOM 4915 C CA . PHE B 1 273 ? 0.035 40.406 4.809 1 97.25 273 PHE B CA 1
ATOM 4916 C C . PHE B 1 273 ? 1.271 39.531 4.938 1 97.25 273 PHE B C 1
ATOM 4918 O O . PHE B 1 273 ? 1.271 38.375 4.484 1 97.25 273 PHE B O 1
ATOM 4925 N N . THR B 1 274 ? 2.309 40.094 5.449 1 94.81 274 THR B N 1
ATOM 4926 C CA . THR B 1 274 ? 3.469 39.312 5.875 1 94.81 274 THR B CA 1
ATOM 4927 C C . THR B 1 274 ? 3.363 38.938 7.355 1 94.81 274 THR B C 1
ATOM 4929 O O . THR B 1 274 ? 3.309 39.812 8.211 1 94.81 274 THR B O 1
ATOM 4932 N N . PRO B 1 275 ? 3.314 37.688 7.559 1 93.38 275 PRO B N 1
ATOM 4933 C CA . PRO B 1 275 ? 3.215 37.312 8.969 1 93.38 275 PRO B CA 1
ATOM 4934 C C . PRO B 1 275 ? 4.418 37.781 9.789 1 93.38 275 PRO B C 1
ATOM 4936 O O . PRO B 1 275 ? 5.555 37.719 9.312 1 93.38 275 PRO B O 1
ATOM 4939 N N . GLU B 1 276 ? 4.168 38.375 10.945 1 83.38 276 GLU B N 1
ATOM 4940 C CA . GLU B 1 276 ? 5.23 38.906 11.789 1 83.38 276 GLU B CA 1
ATOM 4941 C C . GLU B 1 276 ? 5.82 37.812 12.688 1 83.38 276 GLU B C 1
ATOM 4943 O O . GLU B 1 276 ? 5.125 36.875 13.062 1 83.38 276 GLU B O 1
ATOM 4948 N N . GLN B 1 277 ? 7.137 38 12.836 1 80.44 277 GLN B N 1
ATOM 4949 C CA . GLN B 1 277 ? 7.746 37.188 13.859 1 80.44 277 GLN B CA 1
ATOM 4950 C C . GLN B 1 277 ? 7.219 37.531 15.25 1 80.44 277 GLN B C 1
ATOM 4952 O O . GLN B 1 277 ? 7.223 38.688 15.641 1 80.44 277 GLN B O 1
ATOM 4957 N N . LYS B 1 278 ? 6.75 36.562 15.969 1 79.19 278 LYS B N 1
ATOM 4958 C CA . LYS B 1 278 ? 6.16 36.75 17.281 1 79.19 278 LYS B CA 1
ATOM 4959 C C . LYS B 1 278 ? 7.223 36.688 18.375 1 79.19 278 LYS B C 1
ATOM 4961 O O . LYS B 1 278 ? 8.258 36.062 18.203 1 79.19 278 LYS B O 1
ATOM 4966 N N . ASP B 1 279 ? 6.961 37.5 19.516 1 81.94 279 ASP B N 1
ATOM 4967 C CA . ASP B 1 279 ? 7.797 37.438 20.703 1 81.94 279 ASP B CA 1
ATOM 4968 C C . ASP B 1 279 ? 7.586 36.125 21.453 1 81.94 279 ASP B C 1
ATOM 4970 O O . ASP B 1 279 ? 8.266 35.844 22.438 1 81.94 279 ASP B O 1
ATOM 4974 N N . GLY B 1 280 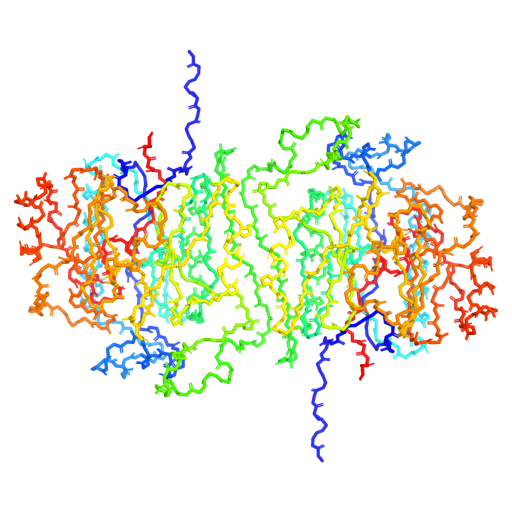? 7.191 35.094 20.844 1 84.31 280 GLY B N 1
ATOM 4975 C CA . GLY B 1 280 ? 6.91 33.781 21.422 1 84.31 280 GLY B CA 1
ATOM 4976 C C . GLY B 1 280 ? 8.094 32.844 21.344 1 84.31 280 GLY B C 1
ATOM 4977 O O . GLY B 1 280 ? 9.219 33.25 21.094 1 84.31 280 GLY B O 1
ATOM 4978 N N . PRO B 1 281 ? 7.859 31.578 21.875 1 94.75 281 PRO B N 1
ATOM 4979 C CA . PRO B 1 281 ? 8.938 30.594 21.766 1 94.75 281 PRO B CA 1
ATOM 4980 C C . PRO B 1 281 ? 9.492 30.484 20.344 1 94.75 281 PRO B C 1
ATOM 4982 O O . PRO B 1 281 ? 8.828 30.891 19.391 1 94.75 281 PRO B O 1
ATOM 4985 N N . PRO B 1 282 ? 10.789 30.047 20.328 1 95.38 282 PRO B N 1
ATOM 4986 C CA . PRO B 1 282 ? 11.375 29.875 19 1 95.38 282 PRO B CA 1
ATOM 4987 C C . PRO B 1 282 ? 10.578 28.922 18.125 1 95.38 282 PRO B C 1
ATOM 4989 O O . PRO B 1 282 ? 10.07 27.906 18.609 1 95.38 282 PRO B O 1
ATOM 4992 N N . LEU B 1 283 ? 10.422 29.266 16.891 1 95.5 283 LEU B N 1
ATOM 4993 C CA . LEU B 1 283 ? 9.836 28.359 15.906 1 95.5 283 LEU B CA 1
ATOM 4994 C C . LEU B 1 283 ? 10.875 27.359 15.391 1 95.5 283 LEU B C 1
ATOM 4996 O O . LEU B 1 283 ? 11.445 27.562 14.312 1 95.5 283 LEU B O 1
ATOM 5000 N N . TYR B 1 284 ? 11.047 26.328 16.109 1 96.19 284 TYR B N 1
ATOM 5001 C CA . TYR B 1 284 ? 12.133 25.375 15.844 1 96.19 284 TYR B CA 1
ATOM 5002 C C . TYR B 1 284 ? 11.945 24.719 14.484 1 96.19 284 TYR B C 1
ATOM 5004 O O . TYR B 1 284 ? 12.93 24.359 13.82 1 96.19 284 TYR B O 1
ATOM 5012 N N . MET B 1 285 ? 10.641 24.547 14.078 1 95.44 285 MET B N 1
ATOM 5013 C CA . MET B 1 285 ? 10.398 23.688 12.922 1 95.44 285 MET B CA 1
ATOM 5014 C C . MET B 1 285 ? 9.539 24.391 11.883 1 95.44 285 MET B C 1
ATOM 5016 O O . MET B 1 285 ? 9.18 23.812 10.867 1 95.44 285 MET B O 1
ATOM 5020 N N . THR B 1 286 ? 9.148 25.562 12.219 1 93.81 286 THR B N 1
ATOM 5021 C CA . THR B 1 286 ? 8.125 26.188 11.391 1 93.81 286 THR B CA 1
ATOM 5022 C C . THR B 1 286 ? 8.477 27.656 11.102 1 93.81 286 THR B C 1
ATOM 5024 O O . THR B 1 286 ? 9.578 28.109 11.43 1 93.81 286 THR B O 1
ATOM 5027 N N . SER B 1 287 ? 7.609 28.312 10.344 1 92.31 287 SER B N 1
ATOM 5028 C CA . SER B 1 287 ? 7.734 29.734 10.031 1 92.31 287 SER B CA 1
ATOM 5029 C C . SER B 1 287 ? 6.484 30.5 10.43 1 92.31 287 SER B C 1
ATOM 5031 O O . SER B 1 287 ? 5.465 29.906 10.781 1 92.31 287 SER B O 1
ATOM 5033 N N . PRO B 1 288 ? 6.582 31.812 10.383 1 93.56 288 PRO B N 1
ATOM 5034 C CA . PRO B 1 288 ? 5.406 32.625 10.711 1 93.56 288 PRO B CA 1
ATOM 5035 C C . PRO B 1 288 ? 4.23 32.375 9.773 1 93.56 288 PRO B C 1
ATOM 5037 O O . PRO B 1 288 ? 3.102 32.75 10.07 1 93.56 288 PRO B O 1
ATOM 5040 N N . TRP B 1 289 ? 4.445 31.641 8.734 1 94.88 289 TRP B N 1
ATOM 5041 C CA . TRP B 1 289 ? 3.389 31.375 7.766 1 94.88 289 TRP B CA 1
ATOM 5042 C C . TRP B 1 289 ? 2.432 30.312 8.289 1 94.88 289 TRP B C 1
ATOM 5044 O O . TRP B 1 289 ? 1.405 30.031 7.66 1 94.88 289 TRP B O 1
ATOM 5054 N N . LEU B 1 290 ? 2.689 29.797 9.477 1 95.38 290 LEU B N 1
ATOM 5055 C CA . LEU B 1 290 ? 1.771 28.875 10.133 1 95.38 290 LEU B CA 1
ATOM 5056 C C . LEU B 1 290 ? 0.404 29.516 10.336 1 95.38 290 LEU B C 1
ATOM 5058 O O . LEU B 1 290 ? -0.574 28.828 10.641 1 95.38 290 LEU B O 1
ATOM 5062 N N . VAL B 1 291 ? 0.39 30.812 10.109 1 96.38 291 VAL B N 1
ATOM 5063 C CA . VAL B 1 291 ? -0.872 31.531 10.211 1 96.38 291 VAL B CA 1
ATOM 5064 C C . VAL B 1 291 ? -1.906 30.906 9.273 1 96.38 291 VAL B C 1
ATOM 5066 O O . VAL B 1 291 ? -3.104 30.922 9.57 1 96.38 291 VAL B O 1
ATOM 5069 N N . LEU B 1 292 ? -1.449 30.219 8.203 1 97.5 292 LEU B N 1
ATOM 5070 C CA . LEU B 1 292 ? -2.359 29.609 7.246 1 97.5 292 LEU B CA 1
ATOM 5071 C C . LEU B 1 292 ? -2.693 28.172 7.656 1 97.5 292 LEU B C 1
ATOM 5073 O O . LEU B 1 292 ? -3.564 27.547 7.055 1 97.5 292 LEU B O 1
ATOM 5077 N N . ASN B 1 293 ? -1.998 27.641 8.625 1 98.19 293 ASN B N 1
ATOM 5078 C CA . ASN B 1 293 ? -2.277 26.312 9.172 1 98.19 293 ASN B CA 1
ATOM 5079 C C . ASN B 1 293 ? -3.43 26.359 10.172 1 98.19 293 ASN B C 1
ATOM 5081 O O . ASN B 1 293 ? -3.275 25.938 11.32 1 98.19 293 ASN B O 1
ATOM 5085 N N . ALA B 1 294 ? -4.547 26.828 9.742 1 97.94 294 ALA B N 1
ATOM 5086 C CA . ALA B 1 294 ? -5.734 27.016 10.578 1 97.94 294 ALA B CA 1
ATOM 5087 C C . ALA B 1 294 ? -6.738 25.891 10.352 1 97.94 294 ALA B C 1
ATOM 5089 O O . ALA B 1 294 ? -6.602 25.109 9.406 1 97.94 294 ALA B O 1
ATOM 5090 N N . LEU B 1 295 ? -7.684 25.734 11.242 1 98.44 295 LEU B N 1
ATOM 5091 C CA . LEU B 1 295 ? -8.711 24.719 11.172 1 98.44 295 LEU B CA 1
ATOM 5092 C C . LEU B 1 295 ? -10.102 25.328 11.117 1 98.44 295 LEU B C 1
ATOM 5094 O O . LEU B 1 295 ? -10.523 26 12.062 1 98.44 295 LEU B O 1
ATOM 5098 N N . SER B 1 296 ? -10.766 25.156 10.008 1 98.31 296 SER B N 1
ATOM 5099 C CA . SER B 1 296 ? -12.18 25.531 9.953 1 98.31 296 SER B CA 1
ATOM 5100 C C . SER B 1 296 ? -13.039 24.562 10.758 1 98.31 296 SER B C 1
ATOM 5102 O O . SER B 1 296 ? -12.945 23.344 10.586 1 98.31 296 SER B O 1
ATOM 5104 N N . LEU B 1 297 ? -13.852 25.109 11.672 1 98.5 297 LEU B N 1
ATOM 5105 C CA . LEU B 1 297 ? -14.805 24.266 12.391 1 98.5 297 LEU B CA 1
ATOM 5106 C C . LEU B 1 297 ? -16.062 24.062 11.555 1 98.5 297 LEU B C 1
ATOM 5108 O O . LEU B 1 297 ? -16.719 23.016 11.656 1 98.5 297 LEU B O 1
ATOM 5112 N N . ASP B 1 298 ? -16.406 25.016 10.859 1 98.31 298 ASP B N 1
ATOM 5113 C CA . ASP B 1 298 ? -17.484 25.031 9.883 1 98.31 298 ASP B CA 1
ATOM 5114 C C . ASP B 1 298 ? -17.312 26.188 8.891 1 98.31 298 ASP B C 1
ATOM 5116 O O . ASP B 1 298 ? -16.219 26.75 8.773 1 98.31 298 ASP B O 1
ATOM 5120 N N . GLU B 1 299 ? -18.344 26.516 8.133 1 97.56 299 GLU B N 1
ATOM 5121 C CA . GLU B 1 299 ? -18.219 27.484 7.059 1 97.56 299 GLU B CA 1
ATOM 5122 C C . GLU B 1 299 ? -18.109 28.906 7.613 1 97.56 299 GLU B C 1
ATOM 5124 O O . GLU B 1 299 ? -17.766 29.844 6.887 1 97.56 299 GLU B O 1
ATOM 5129 N N . ASN B 1 300 ? -18.281 29.062 8.953 1 98.06 300 ASN B N 1
ATOM 5130 C CA . ASN B 1 300 ? -18.328 30.391 9.539 1 98.06 300 ASN B CA 1
ATOM 5131 C C . ASN B 1 300 ? -17.25 30.578 10.594 1 98.06 300 ASN B C 1
ATOM 5133 O O . ASN B 1 300 ? -16.844 31.719 10.875 1 98.06 300 ASN B O 1
ATOM 5137 N N . ARG B 1 301 ? -16.859 29.531 11.227 1 98.56 301 ARG B N 1
ATOM 5138 C CA . ARG B 1 301 ? -15.938 29.625 12.359 1 98.56 301 ARG B CA 1
ATOM 5139 C C . ARG B 1 301 ? -14.586 28.984 12.023 1 98.56 301 ARG B C 1
ATOM 5141 O O . ARG B 1 301 ? -14.531 27.953 11.367 1 98.56 301 ARG B O 1
ATOM 5148 N N . ILE B 1 302 ? -13.547 29.625 12.531 1 98.62 302 ILE B N 1
ATOM 5149 C CA . ILE B 1 302 ? -12.188 29.156 12.258 1 98.62 302 ILE B CA 1
ATOM 5150 C C . ILE B 1 302 ? -11.328 29.328 13.508 1 98.62 302 ILE B C 1
ATOM 5152 O O . ILE B 1 302 ? -11.445 30.328 14.219 1 98.62 302 ILE B O 1
ATOM 5156 N N . MET B 1 303 ? -10.5 28.297 13.812 1 98.75 303 MET B N 1
ATOM 5157 C CA . MET B 1 303 ? -9.539 28.406 14.906 1 98.75 303 MET B CA 1
ATOM 5158 C C . MET B 1 303 ? -8.328 29.234 14.492 1 98.75 303 MET B C 1
ATOM 5160 O O . MET B 1 303 ? -7.723 28.984 13.453 1 98.75 303 MET B O 1
ATOM 5164 N N . VAL B 1 304 ? -7.957 30.172 15.289 1 98.06 304 VAL B N 1
ATOM 5165 C CA . VAL B 1 304 ? -6.832 31.062 15.008 1 98.06 304 VAL B CA 1
ATOM 5166 C C . VAL B 1 304 ? -5.953 31.188 16.25 1 98.06 304 VAL B C 1
ATOM 5168 O O . VAL B 1 304 ? -6.461 31.25 17.375 1 98.06 304 VAL B O 1
ATOM 5171 N N . GLU B 1 305 ? -4.66 31.109 16.031 1 97.38 305 GLU B N 1
ATOM 5172 C CA . GLU B 1 305 ? -3.75 31.328 17.141 1 97.38 305 GLU B CA 1
ATOM 5173 C C . GLU B 1 305 ? -3.998 32.688 17.781 1 97.38 305 GLU B C 1
ATOM 5175 O O . GLU B 1 305 ? -4.176 33.688 17.094 1 97.38 305 GLU B O 1
ATOM 5180 N N . ALA B 1 306 ? -3.959 32.781 19.062 1 96.81 306 ALA B N 1
ATOM 5181 C CA . ALA B 1 306 ? -4.445 33.906 19.859 1 96.81 306 ALA B CA 1
ATOM 5182 C C . ALA B 1 306 ? -3.713 35.188 19.5 1 96.81 306 ALA B C 1
ATOM 5184 O O . ALA B 1 306 ? -4.281 36.281 19.594 1 96.81 306 ALA B O 1
ATOM 5185 N N . LYS B 1 307 ? -2.529 35.125 19.062 1 95.44 307 LYS B N 1
ATOM 5186 C CA . LYS B 1 307 ? -1.739 36.312 18.797 1 95.44 307 LYS B CA 1
ATOM 5187 C C . LYS B 1 307 ? -1.769 36.688 17.312 1 95.44 307 LYS B C 1
ATOM 5189 O O . LYS B 1 307 ? -1.234 37.719 16.906 1 95.44 307 LYS B O 1
ATOM 5194 N N . ASP B 1 308 ? -2.357 35.875 16.5 1 95.94 308 ASP B N 1
ATOM 5195 C CA . ASP B 1 308 ? -2.49 36.188 15.078 1 95.94 308 ASP B CA 1
ATOM 5196 C C . ASP B 1 308 ? -3.684 37.094 14.828 1 95.94 308 ASP B C 1
ATOM 5198 O O . ASP B 1 308 ? -4.578 36.75 14.047 1 95.94 308 ASP B O 1
ATOM 5202 N N . THR B 1 309 ? -3.6 38.312 15.359 1 96.44 309 THR B N 1
ATOM 5203 C CA . THR B 1 309 ? -4.727 39.25 15.383 1 96.44 309 THR B CA 1
ATOM 5204 C C . THR B 1 309 ? -4.949 39.844 14 1 96.44 309 THR B C 1
ATOM 5206 O O . THR B 1 309 ? -6.086 40.156 13.633 1 96.44 309 THR B O 1
ATOM 5209 N N . VAL B 1 310 ? -3.883 40.031 13.25 1 97.5 310 VAL B N 1
ATOM 5210 C CA . VAL B 1 310 ? -4.02 40.594 11.906 1 97.5 310 VAL B CA 1
ATOM 5211 C C . VAL B 1 310 ? -4.828 39.625 11.039 1 97.5 310 VAL B C 1
ATOM 5213 O O . VAL B 1 310 ? -5.77 40.031 10.359 1 97.5 310 VAL B O 1
ATOM 5216 N N . PHE B 1 311 ? -4.473 38.375 11.07 1 97.75 311 PHE B N 1
ATOM 5217 C CA . PHE B 1 311 ? -5.199 37.375 10.312 1 97.75 311 PHE B CA 1
ATOM 5218 C C . PHE B 1 311 ? -6.648 37.281 10.773 1 97.75 311 PHE B C 1
ATOM 5220 O O . PHE B 1 311 ? -7.566 37.25 9.953 1 97.75 311 PHE B O 1
ATOM 5227 N N . ALA B 1 312 ? -6.844 37.25 12.094 1 98.12 312 ALA B N 1
ATOM 5228 C CA . ALA B 1 312 ? -8.18 37.125 12.68 1 98.12 312 ALA B CA 1
ATOM 5229 C C . ALA B 1 312 ? -9.062 38.281 12.227 1 98.12 312 ALA B C 1
ATOM 5231 O O . ALA B 1 312 ? -10.211 38.094 11.82 1 98.12 312 ALA B O 1
ATOM 5232 N N . SER B 1 313 ? -8.539 39.469 12.289 1 98.31 313 SER B N 1
ATOM 5233 C CA . SER B 1 313 ? -9.297 40.656 11.875 1 98.31 313 SER B CA 1
ATOM 5234 C C . SER B 1 313 ? -9.609 40.625 10.383 1 98.31 313 SER B C 1
ATOM 5236 O O . SER B 1 313 ? -10.711 41 9.969 1 98.31 313 SER B O 1
ATOM 5238 N N . TRP B 1 314 ? -8.656 40.188 9.656 1 98.38 314 TRP B N 1
ATOM 5239 C CA . TRP B 1 314 ? -8.812 40.188 8.211 1 98.38 314 TRP B CA 1
ATOM 5240 C C . TRP B 1 314 ? -9.914 39.219 7.789 1 98.38 314 TRP B C 1
ATOM 5242 O O . TRP B 1 314 ? -10.789 39.562 6.996 1 98.38 314 TRP B O 1
ATOM 5252 N N . VAL B 1 315 ? -9.945 38 8.305 1 98.44 315 VAL B N 1
ATOM 5253 C CA . VAL B 1 315 ? -10.945 37.031 7.883 1 98.44 315 VAL B CA 1
ATOM 5254 C C . VAL B 1 315 ? -12.328 37.469 8.375 1 98.44 315 VAL B C 1
ATOM 5256 O O . VAL B 1 315 ? -13.336 37.188 7.719 1 98.44 315 VAL B O 1
ATOM 5259 N N . LYS B 1 316 ? -12.352 38.062 9.523 1 98.62 316 LYS B N 1
ATOM 5260 C CA . LYS B 1 316 ? -13.617 38.594 10.039 1 98.62 316 LYS B CA 1
ATOM 5261 C C . LYS B 1 316 ? -14.156 39.688 9.148 1 98.62 316 LYS B C 1
ATOM 5263 O O . LYS B 1 316 ? -15.312 39.656 8.727 1 98.62 316 LYS B O 1
ATOM 5268 N N . GLU B 1 317 ? -13.336 40.656 8.859 1 98.56 317 GLU B N 1
ATOM 5269 C CA . GLU B 1 317 ? -13.773 41.844 8.141 1 98.56 317 GLU B CA 1
ATOM 5270 C C . GLU B 1 317 ? -14.016 41.562 6.664 1 98.56 317 GLU B C 1
ATOM 5272 O O . GLU B 1 317 ? -15 42 6.086 1 98.56 317 GLU B O 1
ATOM 5277 N N . LYS B 1 318 ? -13.148 40.781 6.094 1 98.25 318 LYS B N 1
ATOM 5278 C CA . LYS B 1 318 ? -13.188 40.562 4.652 1 98.25 318 LYS B CA 1
ATOM 5279 C C . LYS B 1 318 ? -14.203 39.469 4.293 1 98.25 318 LYS B C 1
ATOM 5281 O O . LYS B 1 318 ? -14.867 39.562 3.26 1 98.25 318 LYS B O 1
ATOM 5286 N N . PHE B 1 319 ? -14.289 38.438 5.137 1 98.31 319 PHE B N 1
ATOM 5287 C CA . PHE B 1 319 ? -15.07 37.281 4.734 1 98.31 319 PHE B CA 1
ATOM 5288 C C . PHE B 1 319 ? -16.203 37.031 5.715 1 98.31 319 PHE B C 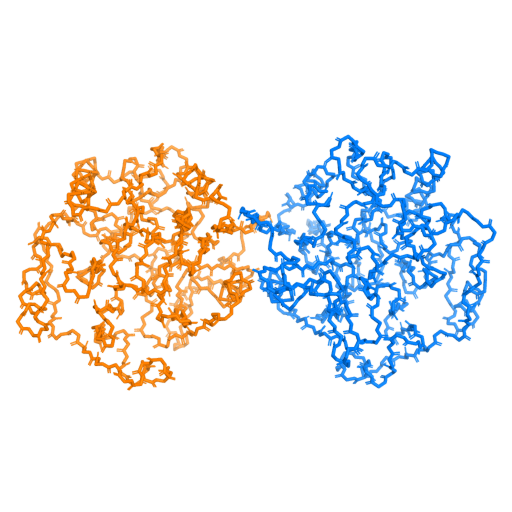1
ATOM 5290 O O . PHE B 1 319 ? -16.953 36.062 5.559 1 98.31 319 PHE B O 1
ATOM 5297 N N . SER B 1 320 ? -16.375 37.781 6.73 1 98.38 320 SER B N 1
ATOM 5298 C CA . SER B 1 320 ? -17.406 37.656 7.754 1 98.38 320 SER B CA 1
ATOM 5299 C C . SER B 1 320 ? -17.266 36.312 8.492 1 98.38 320 SER B C 1
ATOM 5301 O O . SER B 1 320 ? -18.281 35.688 8.828 1 98.38 320 SER B O 1
ATOM 5303 N N . MET B 1 321 ? -16.062 35.844 8.648 1 97.94 321 MET B N 1
ATOM 5304 C CA . MET B 1 321 ? -15.797 34.656 9.453 1 97.94 321 MET B CA 1
ATOM 5305 C C . MET B 1 321 ? -15.648 35 10.93 1 97.94 321 MET B C 1
ATOM 5307 O O . MET B 1 321 ? -15.375 36.156 11.266 1 97.94 321 MET B O 1
ATOM 5311 N N . GLU B 1 322 ? -15.844 34.031 11.758 1 98.56 322 GLU B N 1
ATOM 5312 C CA . GLU B 1 322 ? -15.688 34.188 13.195 1 98.56 322 GLU B CA 1
ATOM 5313 C C . GLU B 1 322 ? -14.453 33.438 13.703 1 98.56 322 GLU B C 1
ATOM 5315 O O . GLU B 1 322 ? -14.516 32.25 13.961 1 98.56 322 GLU B O 1
ATOM 5320 N N . PRO B 1 323 ? -13.398 34.156 13.945 1 98.56 323 PRO B N 1
ATOM 5321 C CA . PRO B 1 323 ? -12.219 33.531 14.516 1 98.56 323 PRO B CA 1
ATOM 5322 C C . PRO B 1 323 ? -12.398 33.125 15.984 1 98.56 323 PRO B C 1
ATOM 5324 O O . PRO B 1 323 ? -12.883 33.938 16.781 1 98.56 323 PRO B O 1
ATOM 5327 N N . ILE B 1 324 ? -12.133 31.938 16.297 1 98.75 324 ILE B N 1
ATOM 5328 C CA . ILE B 1 324 ? -12 31.484 17.672 1 98.75 324 ILE B CA 1
ATOM 5329 C C . ILE B 1 324 ? -10.523 31.5 18.078 1 98.75 324 ILE B C 1
ATOM 5331 O O . ILE B 1 324 ? -9.734 30.688 17.594 1 98.75 324 ILE B O 1
ATOM 5335 N N . MET B 1 325 ? -10.219 32.469 18.969 1 98.44 325 MET B N 1
ATOM 5336 C CA . MET B 1 325 ? -8.82 32.688 19.344 1 98.44 325 MET B CA 1
ATOM 5337 C C . MET B 1 325 ? -8.367 31.656 20.375 1 98.44 325 MET B C 1
ATOM 5339 O O . MET B 1 325 ? -9.031 31.469 21.406 1 98.44 325 MET B O 1
ATOM 5343 N N . CYS B 1 326 ? -7.289 30.969 20.141 1 98.44 326 CYS B N 1
ATOM 5344 C CA . CYS B 1 326 ? -6.77 29.906 21 1 98.44 326 CYS B CA 1
ATOM 5345 C C . CYS B 1 326 ? -5.25 29.984 21.094 1 98.44 326 CYS B C 1
ATOM 5347 O O . CYS B 1 326 ? -4.559 29.922 20.078 1 98.44 326 CYS B O 1
ATOM 5349 N N . PRO B 1 327 ? -4.664 30.188 22.344 1 97.94 327 PRO B N 1
ATOM 5350 C CA . PRO B 1 327 ? -3.203 30.156 22.453 1 97.94 327 PRO B CA 1
ATOM 5351 C C . PRO B 1 327 ? -2.607 28.859 21.922 1 97.94 327 PRO B C 1
ATOM 5353 O O . PRO B 1 327 ? -3.061 27.766 22.297 1 97.94 327 PRO B O 1
ATOM 5356 N N . PHE B 1 328 ? -1.624 29 21.062 1 98 328 PHE B N 1
ATOM 5357 C CA . PHE B 1 328 ? -1.095 27.812 20.391 1 98 328 PHE B CA 1
ATOM 5358 C C . PHE B 1 328 ? 0.369 28.016 20.031 1 98 328 PHE B C 1
ATOM 5360 O O . PHE B 1 328 ? 0.923 27.234 19.234 1 98 328 PHE B O 1
ATOM 5367 N N . GLN B 1 329 ? 1.108 29 20.547 1 97.31 329 GLN B N 1
ATOM 5368 C CA . GLN B 1 329 ? 2.453 29.375 20.125 1 97.31 329 GLN B CA 1
ATOM 5369 C C . GLN B 1 329 ? 3.467 28.297 20.484 1 97.31 329 GLN B C 1
ATOM 5371 O O . GLN B 1 329 ? 4.445 28.078 19.766 1 97.31 329 GLN B O 1
ATOM 5376 N N . HIS B 1 330 ? 3.234 27.656 21.625 1 98.31 330 HIS B N 1
ATOM 5377 C CA . HIS B 1 330 ? 4.176 26.609 22.016 1 98.31 330 HIS B CA 1
ATOM 5378 C C . HIS B 1 330 ? 4.027 25.375 21.141 1 98.31 330 HIS B C 1
ATOM 5380 O O . HIS B 1 330 ? 5.008 24.688 20.844 1 98.31 330 HIS B O 1
ATOM 5386 N N . VAL B 1 331 ? 2.797 25.016 20.734 1 98.44 331 VAL B N 1
ATOM 5387 C CA . VAL B 1 331 ? 2.596 23.953 19.75 1 98.44 331 VAL B CA 1
ATOM 5388 C C . VAL B 1 331 ? 3.248 24.359 18.422 1 98.44 331 VAL B C 1
ATOM 5390 O O . VAL B 1 331 ? 3.924 23.547 17.781 1 98.44 331 VAL B O 1
ATOM 5393 N N . ASN B 1 332 ? 3.098 25.641 18 1 97.44 332 ASN B N 1
ATOM 5394 C CA . ASN B 1 332 ? 3.764 26.141 16.812 1 97.44 332 ASN B CA 1
ATOM 5395 C C . ASN B 1 332 ? 5.27 25.891 16.859 1 97.44 332 ASN B C 1
ATOM 5397 O O . ASN B 1 332 ? 5.887 25.578 15.836 1 97.44 332 ASN B O 1
ATOM 5401 N N . SER B 1 333 ? 5.797 26.031 18 1 97.31 333 SER B N 1
ATOM 5402 C CA . SER B 1 333 ? 7.234 25.906 18.203 1 97.31 333 SER B CA 1
ATOM 5403 C C . SER B 1 333 ? 7.723 24.516 17.859 1 97.31 333 SER B C 1
ATOM 5405 O O . SER B 1 333 ? 8.844 24.344 17.359 1 97.31 333 SER B O 1
ATOM 5407 N N . ILE B 1 334 ? 6.848 23.516 18.016 1 97.44 334 ILE B N 1
ATOM 5408 C CA . ILE B 1 334 ? 7.352 22.156 17.906 1 97.44 334 ILE B CA 1
ATOM 5409 C C . ILE B 1 334 ? 6.848 21.531 16.609 1 97.44 334 ILE B C 1
ATOM 5411 O O . ILE B 1 334 ? 7.125 20.359 16.328 1 97.44 334 ILE B O 1
ATOM 5415 N N . GLY B 1 335 ? 6.082 22.266 15.734 1 93.94 335 GLY B N 1
ATOM 5416 C CA . GLY B 1 335 ? 6.012 21.578 14.461 1 93.94 335 GLY B CA 1
ATOM 5417 C C . GLY B 1 335 ? 4.738 21.875 13.688 1 93.94 335 GLY B C 1
ATOM 5418 O O . GLY B 1 335 ? 4.59 21.453 12.539 1 93.94 335 GLY B O 1
ATOM 5419 N N . GLY B 1 336 ? 3.779 22.625 14.234 1 96.31 336 GLY B N 1
ATOM 5420 C CA . GLY B 1 336 ? 2.541 22.859 13.508 1 96.31 336 GLY B CA 1
ATOM 5421 C C . GLY B 1 336 ? 1.574 23.766 14.25 1 96.31 336 GLY B C 1
ATOM 5422 O O . GLY B 1 336 ? 1.963 24.453 15.188 1 96.31 336 GLY B O 1
ATOM 5423 N N . SER B 1 337 ? 0.407 23.781 13.602 1 98.31 337 SER B N 1
ATOM 5424 C CA . SER B 1 337 ? -0.688 24.531 14.203 1 98.31 337 SER B CA 1
ATOM 5425 C C . SER B 1 337 ? -1.987 23.734 14.18 1 98.31 337 SER B C 1
ATOM 5427 O O . SER B 1 337 ? -1.979 22.516 14.391 1 98.31 337 SER B O 1
ATOM 5429 N N . PHE B 1 338 ? -3.111 24.375 14.07 1 98.81 338 PHE B N 1
ATOM 5430 C CA . PHE B 1 338 ? -4.398 23.734 14.328 1 98.81 338 PHE B CA 1
ATOM 5431 C C . PHE B 1 338 ? -4.668 22.625 13.32 1 98.81 338 PHE B C 1
ATOM 5433 O O . PHE B 1 338 ? -5.164 21.562 13.68 1 98.81 338 PHE B O 1
ATOM 5440 N N . HIS B 1 339 ? -4.395 22.828 12.055 1 98.62 339 HIS B N 1
ATOM 5441 C CA . HIS B 1 339 ? -4.633 21.797 11.047 1 98.62 339 HIS B CA 1
ATOM 5442 C C . HIS B 1 339 ? -3.723 20.594 11.258 1 98.62 339 HIS B C 1
ATOM 5444 O O . HIS B 1 339 ? -4.191 19.453 11.281 1 98.62 339 HIS B O 1
ATOM 5450 N N . CYS B 1 340 ? -2.445 20.812 11.469 1 98.69 340 CYS B N 1
ATOM 5451 C CA . CYS B 1 340 ? -1.467 19.75 11.664 1 98.69 340 CYS B CA 1
ATOM 5452 C C . CYS B 1 340 ? -1.765 18.953 12.93 1 98.69 340 CYS B C 1
ATOM 5454 O O . CYS B 1 340 ? -1.496 17.75 12.992 1 98.69 340 CYS B O 1
ATOM 5456 N N . ALA B 1 341 ? -2.359 19.625 13.867 1 98.88 341 ALA B N 1
ATOM 5457 C CA . ALA B 1 341 ? -2.547 19.016 15.188 1 98.88 341 ALA B CA 1
ATOM 5458 C C . ALA B 1 341 ? -3.84 18.219 15.242 1 98.88 341 ALA B C 1
ATOM 5460 O O . ALA B 1 341 ? -4.242 17.75 16.312 1 98.88 341 ALA B O 1
ATOM 5461 N N . THR B 1 342 ? -4.488 18.031 14.102 1 98.88 342 THR B N 1
ATOM 5462 C CA . THR B 1 342 ? -5.789 17.359 14.125 1 98.88 342 THR B CA 1
ATOM 5463 C C . THR B 1 342 ? -5.926 16.406 12.953 1 98.88 342 THR B C 1
ATOM 5465 O O . THR B 1 342 ? -5.164 16.469 11.984 1 98.88 342 THR B O 1
ATOM 5468 N N . VAL B 1 343 ? -6.828 15.516 13.039 1 98.88 343 VAL B N 1
ATOM 5469 C CA . VAL B 1 343 ? -7.398 14.727 11.953 1 98.88 343 VAL B CA 1
ATOM 5470 C C . VAL B 1 343 ? -8.922 14.781 12.023 1 98.88 343 VAL B C 1
ATOM 5472 O O . VAL B 1 343 ? -9.531 14.266 12.977 1 98.88 343 VAL B O 1
ATOM 5475 N N . ASP B 1 344 ? -9.562 15.391 11.039 1 98.19 344 ASP B N 1
ATOM 5476 C CA . ASP B 1 344 ? -11.016 15.359 10.969 1 98.19 344 ASP B CA 1
ATOM 5477 C C . ASP B 1 344 ? -11.531 13.945 10.688 1 98.19 344 ASP B C 1
ATOM 5479 O O . ASP B 1 344 ? -11.195 13.352 9.664 1 98.19 344 ASP B O 1
ATOM 5483 N N . LEU B 1 345 ? -12.391 13.508 11.562 1 98.75 345 LEU B N 1
ATOM 5484 C CA . LEU B 1 345 ? -12.938 12.172 11.359 1 98.75 345 LEU B CA 1
ATOM 5485 C C . LEU B 1 345 ? -14.328 12.242 10.727 1 98.75 345 LEU B C 1
ATOM 5487 O O . LEU B 1 345 ? -14.633 11.492 9.797 1 98.75 345 LEU B O 1
ATOM 5491 N N . VAL B 1 346 ? -15.156 13.148 11.266 1 98.62 346 VAL B N 1
ATOM 5492 C CA . VAL B 1 346 ? -16.5 13.297 10.711 1 98.62 346 VAL B CA 1
ATOM 5493 C C . VAL B 1 346 ? -16.781 14.773 10.445 1 98.62 346 VAL B C 1
ATOM 5495 O O . VAL B 1 346 ? -16.641 15.609 11.336 1 98.62 346 VAL B O 1
ATOM 5498 N N . ARG B 1 347 ? -17.062 15.055 9.266 1 98.06 347 ARG B N 1
ATOM 5499 C CA . ARG B 1 347 ? -17.641 16.328 8.852 1 98.06 347 ARG B CA 1
ATOM 5500 C C . ARG B 1 347 ? -19.016 16.125 8.203 1 98.06 347 ARG B C 1
ATOM 5502 O O . ARG B 1 347 ? -19.172 15.242 7.355 1 98.06 347 ARG B O 1
ATOM 5509 N N . ARG B 1 348 ? -19.953 16.859 8.609 1 89.25 348 ARG B N 1
ATOM 5510 C CA . ARG B 1 348 ? -21.312 16.75 8.094 1 89.25 348 ARG B CA 1
ATOM 5511 C C . ARG B 1 348 ? -21.453 17.469 6.754 1 89.25 348 ARG B C 1
ATOM 5513 O O . ARG B 1 348 ? -21.219 18.672 6.664 1 89.25 348 ARG B O 1
ATOM 5520 N N . THR B 1 349 ? -21.438 16.734 5.598 1 76.62 349 THR B N 1
ATOM 5521 C CA . THR B 1 349 ? -21.641 17.359 4.293 1 76.62 349 THR B CA 1
ATOM 5522 C C . THR B 1 349 ? -23.125 17.469 3.973 1 76.62 349 THR B C 1
ATOM 5524 O O . THR B 1 349 ? -23.938 16.641 4.422 1 76.62 349 THR B O 1
#

InterPro domains:
  IPR033195 Glycine/inosamine-phosphate amidinotransferase-like [PTHR10488] (7-348)

Sequence (698 aa):
MPSAKLAMVSADDEWSPLESVIVGRAEHSAFPSEPAHMIEATMPDEHQQSFKPSNPFPPEILQKAQEELDNFASILEREGIRVYRPKEVNWLKIGGYTGAMPRDSLMTVGNTVIEAPFAWGCRKQEVELGYSDILSALAEDGLSKVVRAPKILGRETLYDGVENCSSNGTHTWAINNTRPSFDTADFMRFGKVIIGQLSNVTNMKGVEYLRSVIPEGYTVEILQTDDPHAMHIDATILPLRNKLMVYHPERVTEKALRQHAVFEDWELYAYPFTPEQKDGPPLYMTSPWLVLNALSLDENRIMVEAKDTVFASWVKEKFSMEPIMCPFQHVNSIGGSFHCATVDLVRRTMPSAKLAMVSADDEWSPLESVIVGRAEHSAFPSEPAHMIEATMPDEHQQSFKPSNPFPPEILQKAQEELDNFASILEREGIRVYRPKEVNWLKIGGYTGAMPRDSLMTVGNTVIEAPFAWGCRKQEVELGYSDILSALAEDGLSKVVRAPKILGRETLYDGVENCSSNGTHTWAINNTRPSFDTADFMRFGKVIIGQLSNVTNMKGVEYLRSVIPEGYTVEILQTDDPHAMHIDATILPLRNKLMVYHPERVTEKALRQHAVFEDWELYAYPFTPEQKDGPPLYMTSPWLVLNALSLDENRIMVEAKDTVFASWVKEKFSMEPIMCPFQHVNSIGGSFHCATVDLVRRT

pLDDT: mean 95.15, std 9.86, range [32.75, 98.94]

Secondary structure (DSSP, 8-state):
-------S-BB-BSSSPEEEEEE-B-TT-B-----HHHHHHHS-GGGGGG-STT-BPPHHHHHHHHHHHHHHHHHHHHTT-EEE-PPP--HHHHT---BS-GGGTEEEEBTEEEE---S-GGGTTHHHHHTHHHHHHHGGGSS-EEEPPPPEEE---TTTT------SSS---SS-SSS----GGGEEEETTEEEE---SS--HHHHHHHHHHSPTT-EEEE-----TT-S-GGGTEEEEETTEEEE-TTT--HHHHHTSGGGTT-EEEE--SPPPPPSSS--SS--GGGGG--EESSSSEEEEETT-HHHHHHHHHHH--EEEEE--HHHHHHT--TTTTEEEEEE--/-------S-BB-BSSSPEEEEEE-B-TT-B-----HHHHHHHS-GGGGGG-STT-BPPHHHHHHHHHHHHHHHHHHHHTT-EEE-PPP--HHHHT---BS-GGGTEEEEBTEEEE---SSGGGTTHHHHHTHHHHHHHGGGSS-EEEPPPPEEE---TTTT------SSS---SS-SSS----GGGEEEETTEEEE---SS--HHHHHHHHHHSPTT-EEEE-----TT-S-GGGTEEEEETTEEEE-TTT--HHHHHTSGGGTT-EEEE--SPPPPPSSS--SS--GGGGG--EESSSSEEEEETT-HHHHHHHHHHH--EEEEE--HHHHHHT--TTTTEEEEEE--

Organism: Coccidioides immitis (strain RS) (NCBI:txid246410)